Protein AF-A0A3D2CJY1-F1 (afdb_monomer_lite)

Foldseek 3Di:
DVDAAKKFWPVAFQWIWHQHPVRWIFIDGVVVLGWRFTWDWDDDPQWTWTDGPQKIKTWHWDADPNAIWIWIWTDHDPDIDIIIIHGLVGGGDSHTVAAQNPVHRFEALVLAPDDQPAAWKWKPDPPNKIKIWGWDDDPRTTFIWMDIPPPQAAIDGFSHWYRDPNWTKGWHDGPNFIKIDTWHQDPQKTWDKIAGRNVGDIDTIIIHGPTNHDDVSVVVCVVPPPDALLRQLLVLVAFDDDDAAAAFAAQAQPDDDPLCVVQPLCVQQPPDDFQSNLLSLLVSLLVQAFEDLDDDAQPPLQFRFLVRLSVVCVVPVHDHQLSSQLNSCQVCRSVVWHKWKKWQAFLGPSHSDTHIWMWTATRVGDIWTQGSQFSWIWAFPVRHTAGLVRLSVCLNVVGDIGIDPSGGGSHPVDGHDDDPVVVSSRNSRRNQKMKTASYRHGRHNNPQIEIEHGPPRDCPVPDDDPNYHYGSDPCSVPDD

Radius of gyration: 26.02 Å; chains: 1; bounding box: 60×60×69 Å

pLDDT: mean 86.33, std 11.31, range [47.19, 98.88]

Secondary structure (DSSP, 8-state):
-TT-EEEEESSSTTEEEEE-TTS-EEEEEGGGTEEEEEPEEEEETTEEEEEETTEEEEEEEEEETTEEEEEEEE-SSS---EEEEEE-SSPP--S------TT--SEEGGGSSSS---EEEEEEEETTEEEEEEEEEETTEEEEEEEETTT-S-EEPPSEEEEETTEEEEEES-TTT-EEEEEEEETTEEEEEEEETTTTEEEEEEEEEEESS--HHHHHHHHHHTS-HHHHHHHT------PPP-PPEE--SPPPPGGGGGGTTHHHHTT--HHHHHHHHHHHHHHH--B-TT----S-TT-B-HHHHHHHHHHHS-B-HHHHHHHHHHHHHHTT--EEEEEEE-S-SS-S--EEEEEEE-TTSSEEEEBTTTTB-EE-TTS-B--HHHHHHHHHHT---EE-TT-B--BTT--PBP-HHHHHHHHHHHTSEEEEESEE-TB-SSSSEEEE--TT---TT----TT-EEES-HHHHS--

Structure (mmCIF, N/CA/C/O backbone):
data_AF-A0A3D2CJY1-F1
#
_entry.id   AF-A0A3D2CJY1-F1
#
loop_
_atom_site.group_PDB
_atom_site.id
_atom_site.type_symbol
_atom_site.label_atom_id
_atom_site.label_alt_id
_atom_site.label_comp_id
_atom_site.label_asym_id
_atom_site.label_entity_id
_atom_site.label_seq_id
_atom_site.pdbx_PDB_ins_code
_atom_site.Cartn_x
_atom_site.Cartn_y
_atom_site.Cartn_z
_atom_site.occupancy
_atom_site.B_iso_or_equiv
_atom_site.auth_seq_id
_atom_site.auth_comp_id
_atom_site.auth_asym_id
_atom_site.auth_atom_id
_atom_site.pdbx_PDB_model_num
ATOM 1 N N . MET A 1 1 ? 36.167 23.767 -17.931 1.00 58.25 1 MET A N 1
ATOM 2 C CA . MET A 1 1 ? 35.217 24.162 -16.867 1.00 58.25 1 MET A CA 1
ATOM 3 C C . MET A 1 1 ? 35.539 23.345 -15.626 1.00 58.25 1 MET A C 1
ATOM 5 O O . MET A 1 1 ? 35.830 22.168 -15.783 1.00 58.25 1 MET A O 1
ATOM 9 N N . GLU A 1 2 ? 35.523 23.930 -14.426 1.00 66.06 2 GLU A N 1
ATOM 10 C CA . GLU A 1 2 ? 35.881 23.234 -13.167 1.00 66.06 2 GLU A CA 1
ATOM 11 C C . GLU A 1 2 ? 34.857 22.175 -12.713 1.00 66.06 2 GLU A C 1
ATOM 13 O O . GLU A 1 2 ? 35.130 21.410 -11.795 1.00 66.06 2 GLU A O 1
ATOM 18 N N . HIS A 1 3 ? 33.704 22.076 -13.379 1.00 81.50 3 HIS A N 1
ATOM 19 C CA . HIS A 1 3 ? 32.584 21.218 -12.969 1.00 81.50 3 HIS A CA 1
ATOM 20 C C . HIS A 1 3 ? 32.243 20.138 -14.001 1.00 81.50 3 HIS A C 1
ATOM 22 O O . HIS A 1 3 ? 31.085 19.753 -14.138 1.00 81.50 3 HIS A O 1
ATOM 28 N N . CYS A 1 4 ? 33.235 19.668 -14.763 1.00 88.50 4 CYS A N 1
ATOM 29 C CA . CYS A 1 4 ? 33.010 18.586 -15.721 1.00 88.50 4 CYS A CA 1
ATOM 30 C C . CYS A 1 4 ? 32.570 17.307 -14.996 1.00 88.50 4 CYS A C 1
ATOM 32 O O . CYS A 1 4 ? 33.082 16.991 -13.922 1.00 88.50 4 CYS A O 1
ATOM 34 N N . GLY A 1 5 ? 31.651 16.571 -15.609 1.00 85.88 5 GLY A N 1
ATOM 35 C CA . GLY A 1 5 ? 31.089 15.344 -15.061 1.00 85.88 5 GLY A CA 1
ATOM 36 C C . GLY A 1 5 ? 29.569 15.331 -15.112 1.00 85.88 5 GLY A C 1
ATOM 37 O O . GLY A 1 5 ? 28.936 16.244 -15.649 1.00 85.88 5 GLY A O 1
ATOM 38 N N . LYS A 1 6 ? 29.010 14.266 -14.545 1.00 85.19 6 LYS A N 1
ATOM 39 C CA . LYS A 1 6 ? 27.575 14.008 -14.499 1.00 85.19 6 LYS A CA 1
ATOM 40 C C . LYS A 1 6 ? 26.986 14.406 -13.151 1.00 85.19 6 LYS A C 1
ATOM 42 O O . LYS A 1 6 ? 27.444 13.934 -12.103 1.00 85.19 6 LYS A O 1
ATOM 47 N N . TRP A 1 7 ? 25.959 15.245 -13.180 1.00 87.56 7 TRP A N 1
ATOM 48 C CA . TRP A 1 7 ? 25.316 15.810 -11.996 1.00 87.56 7 TRP A CA 1
ATOM 49 C C . TRP A 1 7 ? 23.837 15.421 -11.948 1.00 87.56 7 TRP A C 1
ATOM 51 O O . TRP A 1 7 ? 23.118 15.608 -12.925 1.00 87.56 7 TRP A O 1
ATOM 61 N N . ALA A 1 8 ? 23.374 14.888 -10.819 1.00 83.56 8 ALA A N 1
ATOM 62 C CA . ALA A 1 8 ? 22.015 14.374 -10.642 1.00 83.56 8 ALA A CA 1
ATOM 63 C C . ALA A 1 8 ? 21.196 15.284 -9.732 1.00 83.56 8 ALA A C 1
ATOM 65 O O . ALA A 1 8 ? 21.669 15.643 -8.656 1.00 83.56 8 ALA A O 1
ATOM 66 N N . CYS A 1 9 ? 19.973 15.638 -10.136 1.00 82.06 9 CYS A N 1
ATOM 67 C CA . CYS A 1 9 ? 19.089 16.421 -9.283 1.00 82.06 9 CYS A CA 1
ATOM 68 C C . CYS A 1 9 ? 18.407 15.540 -8.233 1.00 82.06 9 CYS A C 1
ATOM 70 O O . CYS A 1 9 ? 17.761 14.556 -8.579 1.00 82.06 9 CYS A O 1
ATOM 72 N N . CYS A 1 10 ? 18.489 15.919 -6.959 1.00 67.31 10 CYS A N 1
ATOM 73 C CA . CYS A 1 10 ? 17.838 15.187 -5.866 1.00 67.31 10 CYS A CA 1
ATOM 74 C C . CYS A 1 10 ? 16.365 15.586 -5.669 1.00 67.31 10 CYS A C 1
ATOM 76 O O . CYS A 1 10 ? 15.609 14.870 -5.021 1.00 67.31 10 CYS A O 1
ATOM 78 N N . ALA A 1 11 ? 15.962 16.744 -6.201 1.00 66.50 11 ALA A N 1
ATOM 79 C CA . ALA A 1 11 ? 14.627 17.321 -6.021 1.00 66.50 11 ALA A CA 1
ATOM 80 C C . ALA A 1 11 ? 13.661 17.019 -7.185 1.00 66.50 11 ALA A C 1
ATOM 82 O O . ALA A 1 11 ? 12.481 17.370 -7.119 1.00 66.50 11 ALA A O 1
ATOM 83 N N . GLU A 1 12 ? 14.166 16.412 -8.260 1.00 69.12 12 GLU A N 1
ATOM 84 C CA . GLU A 1 12 ? 13.430 16.101 -9.484 1.00 69.12 12 GLU A CA 1
ATOM 85 C C . GLU A 1 12 ? 13.763 14.690 -9.953 1.00 69.12 12 GLU A C 1
ATOM 87 O O . GLU A 1 12 ? 14.929 14.297 -10.013 1.00 69.12 12 GLU A O 1
ATOM 92 N N . VAL A 1 13 ? 12.729 13.932 -10.311 1.00 64.81 13 VAL A N 1
ATOM 93 C CA . VAL A 1 13 ? 12.887 12.553 -10.774 1.00 64.81 13 VAL A CA 1
ATOM 94 C C . VAL A 1 13 ? 13.598 12.543 -12.127 1.00 64.81 13 VAL A C 1
ATOM 96 O O . VAL A 1 13 ? 13.171 13.192 -13.081 1.00 64.81 13 VAL A O 1
ATOM 99 N N . ASP A 1 14 ? 14.687 11.778 -12.206 1.00 70.31 14 ASP A N 1
ATOM 100 C CA . ASP A 1 14 ? 15.491 11.570 -13.419 1.00 70.31 14 ASP A CA 1
ATOM 101 C C . ASP A 1 14 ? 15.870 12.875 -14.147 1.00 70.31 14 ASP A C 1
ATOM 103 O O . ASP A 1 14 ? 15.699 13.021 -15.361 1.00 70.31 14 ASP A O 1
ATOM 107 N N . MET A 1 15 ? 16.349 13.856 -13.374 1.00 81.50 15 MET A N 1
ATOM 108 C CA . MET A 1 15 ? 16.954 15.069 -13.912 1.00 81.50 15 MET A CA 1
ATOM 109 C C . MET A 1 15 ? 18.483 15.005 -13.799 1.00 81.50 15 MET A C 1
ATOM 111 O O . MET A 1 15 ? 19.038 14.784 -12.719 1.00 81.50 15 MET A O 1
ATOM 115 N N . LEU A 1 16 ? 19.160 15.210 -14.929 1.00 84.00 16 LEU A N 1
ATOM 116 C CA . LEU A 1 16 ? 20.603 15.074 -15.106 1.00 84.00 16 LEU A CA 1
ATOM 117 C C . LEU A 1 16 ? 21.184 16.256 -15.867 1.00 84.00 16 LEU A C 1
ATOM 119 O O . LEU A 1 16 ? 20.609 16.719 -16.853 1.00 84.00 16 LEU A O 1
ATOM 123 N N . LEU A 1 17 ? 22.362 16.683 -15.429 1.00 88.88 17 LEU A N 1
ATOM 124 C CA . LEU A 1 17 ? 23.182 17.678 -16.090 1.00 88.88 17 LEU A CA 1
ATOM 125 C C . LEU A 1 17 ? 24.559 17.082 -16.398 1.00 88.88 17 LEU A C 1
ATOM 127 O O . LEU A 1 17 ? 25.353 16.826 -15.492 1.00 88.88 17 LEU A O 1
ATOM 131 N N . ASP A 1 18 ? 24.847 16.898 -17.682 1.00 87.44 18 ASP A N 1
ATOM 132 C CA . ASP A 1 18 ? 26.108 16.350 -18.177 1.00 87.44 18 ASP A CA 1
ATOM 133 C C . ASP A 1 18 ? 26.973 17.481 -18.729 1.00 87.44 18 ASP A C 1
ATOM 135 O O . ASP A 1 18 ? 26.630 18.106 -19.734 1.00 87.44 18 ASP A O 1
ATOM 139 N N . ILE A 1 19 ? 28.088 17.771 -18.051 1.00 90.31 19 ILE A N 1
ATOM 140 C CA . ILE A 1 19 ? 29.010 18.856 -18.407 1.00 90.31 19 ILE A CA 1
ATOM 141 C C . ILE A 1 19 ? 30.299 18.247 -18.952 1.00 90.31 19 ILE A C 1
ATOM 143 O O . ILE A 1 19 ? 31.104 17.676 -18.210 1.00 90.31 19 ILE A O 1
ATOM 147 N N . PHE A 1 20 ? 30.526 18.398 -20.252 1.00 88.31 20 PHE A N 1
ATOM 148 C CA . PHE A 1 20 ? 31.693 17.836 -20.920 1.00 88.31 20 PHE A CA 1
ATOM 149 C C . PHE A 1 20 ? 32.929 18.733 -20.784 1.00 88.31 20 PHE A C 1
ATOM 151 O O . PHE A 1 20 ? 32.811 19.962 -20.744 1.00 88.31 20 PHE A O 1
ATOM 158 N N . PRO A 1 21 ? 34.148 18.156 -20.842 1.00 86.19 21 PRO A N 1
ATOM 159 C CA . PRO A 1 21 ? 35.385 18.932 -20.945 1.00 86.19 21 PRO A CA 1
ATOM 160 C C . PRO A 1 21 ? 35.414 19.908 -22.132 1.00 86.19 21 PRO A C 1
ATOM 162 O O . PRO A 1 21 ? 36.062 20.951 -22.047 1.00 86.19 21 PRO A O 1
ATOM 165 N N . SER A 1 22 ? 34.683 19.597 -23.211 1.00 86.31 22 SER A N 1
ATOM 166 C CA . SER A 1 22 ? 34.495 20.457 -24.388 1.00 86.31 22 SER A CA 1
ATOM 167 C C . SER A 1 22 ? 33.692 21.735 -24.100 1.00 86.31 22 SER A C 1
ATOM 169 O O . SER A 1 22 ? 33.706 22.656 -24.914 1.00 86.31 22 SER A O 1
ATOM 171 N N . GLY A 1 23 ? 33.001 21.810 -22.957 1.00 83.56 23 GLY A N 1
ATOM 172 C CA . GLY A 1 23 ? 32.062 22.880 -22.615 1.00 83.56 23 GLY A CA 1
ATOM 173 C C . GLY A 1 23 ? 30.644 22.649 -23.139 1.00 83.56 23 GLY A C 1
ATOM 174 O O . GLY A 1 23 ? 29.772 23.486 -22.914 1.00 83.56 23 GLY A O 1
ATOM 175 N N . GLU A 1 24 ? 30.400 21.530 -23.824 1.00 89.81 24 GLU A N 1
ATOM 176 C CA . GLU A 1 24 ? 29.045 21.099 -24.150 1.00 89.81 24 GLU A CA 1
ATOM 177 C C . GLU A 1 24 ? 28.311 20.665 -22.886 1.00 89.81 24 GLU A C 1
ATOM 179 O O . GLU A 1 24 ? 28.890 20.038 -21.996 1.00 89.81 24 GLU A O 1
ATOM 184 N N . VAL A 1 25 ? 27.028 21.010 -22.823 1.00 90.62 25 VAL A N 1
ATOM 185 C CA . VAL A 1 25 ? 26.164 20.671 -21.700 1.00 90.62 25 VAL A CA 1
ATOM 186 C C . VAL A 1 25 ? 24.896 20.029 -22.234 1.00 90.62 25 VAL A C 1
ATOM 188 O O . VAL A 1 25 ? 24.262 20.574 -23.141 1.00 90.62 25 VAL A O 1
ATOM 191 N N . TYR A 1 26 ? 24.531 18.887 -21.667 1.00 88.19 26 TYR A N 1
ATOM 192 C CA . TYR A 1 26 ? 23.287 18.190 -21.967 1.00 88.19 26 TYR A CA 1
ATOM 193 C C . TYR A 1 26 ? 22.411 18.158 -20.720 1.00 88.19 26 TYR A C 1
ATOM 195 O O . TYR A 1 26 ? 22.903 17.978 -19.607 1.00 88.19 26 TYR A O 1
ATOM 203 N N . LEU A 1 27 ? 21.113 18.377 -20.919 1.00 86.19 27 LEU A N 1
ATOM 204 C CA . LEU A 1 27 ? 20.102 18.316 -19.872 1.00 86.19 27 LEU A CA 1
ATOM 205 C C . LEU A 1 27 ? 19.108 17.207 -20.208 1.00 86.19 27 LEU A C 1
ATOM 207 O O . LEU A 1 27 ? 18.510 17.199 -21.289 1.00 86.19 27 LEU A O 1
ATOM 211 N N . THR A 1 28 ? 18.897 16.323 -19.243 1.00 80.69 28 THR A N 1
ATOM 212 C CA . THR A 1 28 ? 17.748 15.419 -19.220 1.00 80.69 28 THR A CA 1
ATOM 213 C C . THR A 1 28 ? 16.873 15.793 -18.033 1.00 80.69 28 THR A C 1
ATOM 215 O O . THR A 1 28 ? 17.387 16.055 -16.950 1.00 80.69 28 THR A O 1
ATOM 218 N N . ALA A 1 29 ? 15.565 15.884 -18.240 1.00 77.81 29 ALA A N 1
ATOM 219 C CA . ALA A 1 29 ? 14.582 16.165 -17.204 1.00 77.81 29 ALA A CA 1
ATOM 220 C C . ALA A 1 29 ? 13.268 15.483 -17.589 1.00 77.81 29 ALA A C 1
ATOM 222 O O . ALA A 1 29 ? 12.487 16.019 -18.383 1.00 77.81 29 ALA A O 1
ATOM 223 N N . SER A 1 30 ? 13.042 14.288 -17.035 1.00 68.81 30 SER A N 1
ATOM 224 C CA . SER A 1 30 ? 11.872 13.460 -17.355 1.00 68.81 30 SER A CA 1
ATOM 225 C C . SER A 1 30 ? 10.547 14.195 -17.137 1.00 68.81 30 SER A C 1
ATOM 227 O O . SER A 1 30 ? 9.697 14.223 -18.027 1.00 68.81 30 SER A O 1
ATOM 229 N N . SER A 1 31 ? 10.421 14.895 -16.007 1.00 66.94 31 SER A N 1
ATOM 230 C CA . SER A 1 31 ? 9.245 15.686 -15.631 1.00 66.94 31 SER A CA 1
ATOM 231 C C . SER A 1 31 ? 8.964 16.853 -16.583 1.00 66.94 31 SER A C 1
ATOM 233 O O . SER A 1 31 ? 7.871 17.420 -16.564 1.00 66.94 31 SER A O 1
ATOM 235 N N . TRP A 1 32 ? 9.923 17.219 -17.437 1.00 73.38 32 TRP A N 1
ATOM 236 C CA . TRP A 1 32 ? 9.787 18.283 -18.433 1.00 73.38 32 TRP A CA 1
ATOM 237 C C . TRP A 1 32 ? 9.655 17.756 -19.866 1.00 73.38 32 TRP A C 1
ATOM 239 O O . TRP A 1 32 ? 9.529 18.567 -20.783 1.00 73.38 32 TRP A O 1
ATOM 249 N N . GLY A 1 33 ? 9.706 16.435 -20.074 1.00 66.31 33 GLY A N 1
ATOM 250 C CA . GLY A 1 33 ? 9.736 15.830 -21.408 1.00 66.31 33 GLY A CA 1
ATOM 251 C C . GLY A 1 33 ? 11.015 16.148 -22.193 1.00 66.31 33 GLY A C 1
ATOM 252 O O . GLY A 1 33 ? 10.989 16.188 -23.420 1.00 66.31 33 GLY A O 1
ATOM 253 N N . LEU A 1 34 ? 12.127 16.442 -21.505 1.00 70.19 34 LEU A N 1
ATOM 254 C CA . LEU A 1 34 ? 13.415 16.746 -22.134 1.00 70.19 34 LEU A CA 1
ATOM 255 C C . LEU A 1 34 ? 14.356 15.556 -21.988 1.00 70.19 34 LEU A C 1
ATOM 257 O O . LEU A 1 34 ? 14.709 15.192 -20.869 1.00 70.19 34 LEU A O 1
ATOM 261 N N . PHE A 1 35 ? 14.819 15.004 -23.108 1.00 68.75 35 PHE A N 1
ATOM 262 C CA . PHE A 1 35 ? 15.670 13.810 -23.124 1.00 68.75 35 PHE A CA 1
ATOM 263 C C . PHE A 1 35 ? 16.993 14.093 -23.833 1.00 68.75 35 PHE A C 1
ATOM 265 O O . PHE A 1 35 ? 16.990 14.345 -25.040 1.00 68.75 35 PHE A O 1
ATOM 272 N N . CYS A 1 36 ? 18.100 14.096 -23.074 1.00 72.75 36 CYS A N 1
ATOM 273 C CA . CYS A 1 36 ? 19.467 14.376 -23.537 1.00 72.75 36 CYS A CA 1
ATOM 274 C C . CYS A 1 36 ? 19.525 15.525 -24.551 1.00 72.75 36 CYS A C 1
ATOM 276 O O . CYS A 1 36 ? 20.066 15.420 -25.654 1.00 72.75 36 CYS A O 1
ATOM 278 N N . GLN A 1 37 ? 18.913 16.646 -24.182 1.00 80.75 37 GLN A N 1
ATOM 279 C CA . GLN A 1 37 ? 18.865 17.809 -25.045 1.00 80.75 37 GLN A CA 1
ATOM 280 C C . GLN A 1 37 ? 20.110 18.650 -24.820 1.00 80.75 37 GLN A C 1
ATOM 282 O O . GLN A 1 37 ? 20.433 19.030 -23.691 1.00 80.75 37 GLN A O 1
ATOM 287 N N . LYS A 1 38 ? 20.802 18.971 -25.912 1.00 88.81 38 LYS A N 1
ATOM 288 C CA . LYS A 1 38 ? 21.935 19.888 -25.864 1.00 88.81 38 LYS A CA 1
ATOM 289 C C . LYS A 1 38 ? 21.441 21.269 -25.437 1.00 88.81 38 LYS A C 1
ATOM 291 O O . LYS A 1 38 ? 20.596 21.864 -26.106 1.00 88.81 38 LYS A O 1
ATOM 296 N N . ALA A 1 39 ? 21.979 21.779 -24.337 1.00 91.31 39 ALA A N 1
ATOM 297 C CA . ALA A 1 39 ? 21.664 23.108 -23.848 1.00 91.31 39 ALA A CA 1
ATOM 298 C C . ALA A 1 39 ? 22.467 24.171 -24.604 1.00 91.31 39 ALA A C 1
ATOM 300 O O . ALA A 1 39 ? 23.673 24.034 -24.824 1.00 91.31 39 ALA A O 1
ATOM 301 N N . GLU A 1 40 ? 21.815 25.280 -24.950 1.00 93.00 40 GLU A N 1
ATOM 302 C CA . GLU A 1 40 ? 22.537 26.516 -25.230 1.00 93.00 40 GLU A CA 1
ATOM 303 C C . GLU A 1 40 ? 23.046 27.071 -23.895 1.00 93.00 40 GLU A C 1
ATOM 305 O O . GLU A 1 40 ? 22.255 27.375 -22.997 1.00 93.00 40 GLU A O 1
ATOM 310 N N . VAL A 1 41 ? 24.366 27.196 -23.763 1.00 91.31 41 VAL A N 1
ATOM 311 C CA . VAL A 1 41 ? 25.019 27.642 -22.528 1.00 91.31 41 VAL A CA 1
ATOM 312 C C . VAL A 1 41 ? 25.451 29.095 -22.670 1.00 91.31 41 VAL A C 1
ATOM 314 O O . VAL A 1 41 ? 26.224 29.444 -23.562 1.00 91.31 41 VAL A O 1
ATOM 317 N N . LYS A 1 42 ? 24.983 29.950 -21.759 1.00 90.31 42 LYS A N 1
ATOM 318 C CA . LYS A 1 42 ? 25.454 31.332 -21.597 1.00 90.31 42 LYS A CA 1
ATOM 319 C C . LYS A 1 42 ? 25.986 31.530 -20.189 1.00 90.31 42 LYS A C 1
ATOM 321 O O . LYS A 1 42 ? 25.401 31.035 -19.237 1.00 90.31 42 LYS A O 1
ATOM 326 N N . THR A 1 43 ? 27.061 32.286 -20.034 1.00 85.75 43 THR A N 1
ATOM 327 C CA . THR A 1 43 ? 27.576 32.661 -18.714 1.00 85.75 43 THR A CA 1
ATOM 328 C C . THR A 1 43 ? 26.992 34.005 -18.284 1.00 85.75 43 THR A C 1
ATOM 330 O O . THR A 1 43 ? 26.911 34.945 -19.077 1.00 85.75 43 THR A O 1
ATOM 333 N N . ALA A 1 44 ? 26.566 34.105 -17.027 1.00 81.88 44 ALA A N 1
ATOM 334 C CA . ALA A 1 44 ? 26.094 35.344 -16.414 1.00 81.88 44 ALA A CA 1
ATOM 335 C C . ALA A 1 44 ? 26.648 35.444 -14.986 1.00 81.88 44 ALA A C 1
ATOM 337 O O . ALA A 1 44 ? 26.057 34.926 -14.041 1.00 81.88 44 ALA A O 1
ATOM 338 N N . GLY A 1 45 ? 27.808 36.090 -14.837 1.00 84.12 45 GLY A N 1
ATOM 339 C CA . GLY A 1 45 ? 28.563 36.051 -13.582 1.00 84.12 45 GLY A CA 1
ATOM 340 C C . GLY A 1 45 ? 29.037 34.627 -13.281 1.00 84.12 45 GLY A C 1
ATOM 341 O O . GLY A 1 45 ? 29.653 33.999 -14.138 1.00 84.12 45 GLY A O 1
ATOM 342 N N . GLU A 1 46 ? 28.712 34.125 -12.089 1.00 80.44 46 GLU A N 1
ATOM 343 C CA . GLU A 1 46 ? 29.019 32.756 -11.636 1.00 80.44 46 GLU A CA 1
ATOM 344 C C . GLU A 1 46 ? 27.996 31.710 -12.120 1.00 80.44 46 GLU A C 1
ATOM 346 O O . GLU A 1 46 ? 28.196 30.511 -11.933 1.00 80.44 46 GLU A O 1
ATOM 351 N N . ASN A 1 47 ? 26.911 32.143 -12.774 1.00 84.12 47 ASN A N 1
ATOM 352 C CA . ASN A 1 47 ? 25.854 31.253 -13.244 1.00 84.12 47 ASN A CA 1
ATOM 353 C C . ASN A 1 47 ? 26.105 30.772 -14.684 1.00 84.12 47 ASN A C 1
ATOM 355 O O . ASN A 1 47 ? 26.379 31.566 -15.592 1.00 84.12 47 ASN A O 1
ATOM 359 N N . LEU A 1 48 ? 25.886 29.478 -14.911 1.00 88.19 48 LEU A N 1
ATOM 360 C CA . LEU A 1 48 ? 25.620 28.869 -16.208 1.00 88.19 48 LEU A CA 1
ATOM 361 C C . LEU A 1 48 ? 24.120 28.949 -16.489 1.00 88.19 48 LEU A C 1
ATOM 363 O O . LEU A 1 48 ? 23.301 28.327 -15.820 1.00 88.19 48 LEU A O 1
ATOM 367 N N . ILE A 1 49 ? 23.751 29.730 -17.492 1.00 90.56 49 ILE A N 1
ATOM 368 C CA . ILE A 1 49 ? 22.385 29.844 -17.978 1.00 90.56 49 ILE A CA 1
ATOM 369 C C . ILE A 1 49 ? 22.198 28.844 -19.113 1.00 90.56 49 ILE A C 1
ATOM 371 O O . ILE A 1 49 ? 22.690 29.048 -20.223 1.00 90.56 49 ILE A O 1
ATOM 375 N N . LEU A 1 50 ? 21.473 27.775 -18.817 1.00 92.00 50 LEU A N 1
ATOM 376 C CA . LEU A 1 50 ? 21.163 26.682 -19.723 1.00 92.00 50 LEU A CA 1
ATOM 377 C C . LEU A 1 50 ? 19.802 26.941 -20.362 1.00 92.00 50 LEU A C 1
ATOM 379 O O . LEU A 1 50 ? 18.821 27.168 -19.655 1.00 92.00 50 LEU A O 1
ATOM 383 N N . THR A 1 51 ? 19.733 26.925 -21.689 1.00 90.69 51 THR A N 1
ATOM 384 C CA . THR A 1 51 ? 18.468 27.061 -22.424 1.00 90.69 51 THR A CA 1
ATOM 385 C C . THR A 1 51 ? 18.224 25.811 -23.256 1.00 90.69 51 THR A C 1
ATOM 387 O O . THR A 1 51 ? 19.071 25.434 -24.064 1.00 90.69 51 THR A O 1
ATOM 390 N N . VAL A 1 52 ? 17.066 25.182 -23.060 1.00 86.31 52 VAL A N 1
ATOM 391 C CA . VAL A 1 52 ? 16.628 23.987 -23.790 1.00 86.31 52 VAL A CA 1
ATOM 392 C C . VAL A 1 52 ? 15.176 24.186 -24.208 1.00 86.31 52 VAL A C 1
ATOM 394 O O . VAL A 1 52 ? 14.280 24.223 -23.367 1.00 86.31 52 VAL A O 1
ATOM 397 N N . GLY A 1 53 ? 14.925 24.347 -25.507 1.00 83.56 53 GLY A N 1
ATOM 398 C CA . GLY A 1 53 ? 13.587 24.684 -26.003 1.00 83.56 53 GLY A CA 1
ATOM 399 C C . GLY A 1 53 ? 13.059 25.981 -25.373 1.00 83.56 53 GLY A C 1
ATOM 400 O O . GLY A 1 53 ? 13.681 27.035 -25.495 1.00 83.56 53 GLY A O 1
ATOM 401 N N . ASN A 1 54 ? 11.915 25.908 -24.686 1.00 83.81 54 ASN A N 1
ATOM 402 C CA . ASN A 1 54 ? 11.323 27.015 -23.918 1.00 83.81 54 ASN A CA 1
ATOM 403 C C . ASN A 1 54 ? 11.720 27.017 -22.425 1.00 83.81 54 ASN A C 1
ATOM 405 O O . ASN A 1 54 ? 11.276 27.889 -21.667 1.00 83.81 54 ASN A O 1
ATOM 409 N N . ARG A 1 55 ? 12.527 26.045 -21.986 1.00 86.31 55 ARG A N 1
ATOM 410 C CA . ARG A 1 55 ? 13.000 25.916 -20.607 1.00 86.31 55 ARG A CA 1
ATOM 411 C C . ARG A 1 55 ? 14.326 26.637 -20.429 1.00 86.31 55 ARG A C 1
ATOM 413 O O . ARG A 1 55 ? 15.194 26.612 -21.306 1.00 86.31 55 ARG A O 1
ATOM 420 N N . LYS A 1 56 ? 14.484 27.288 -19.280 1.00 90.31 56 LYS A N 1
ATOM 421 C CA . LYS A 1 56 ? 15.707 28.006 -18.934 1.00 90.31 56 LYS A CA 1
ATOM 422 C C . LYS A 1 56 ? 16.075 27.735 -17.486 1.00 90.31 56 LYS A C 1
ATOM 424 O O . LYS A 1 56 ? 15.252 27.961 -16.608 1.00 90.31 56 LYS A O 1
ATOM 429 N N . VAL A 1 57 ? 17.301 27.291 -17.241 1.00 90.19 57 VAL A N 1
ATOM 430 C CA . VAL A 1 57 ? 17.799 26.960 -15.901 1.00 90.19 57 VAL A CA 1
ATOM 431 C C . VAL A 1 57 ? 19.064 27.761 -15.642 1.00 90.19 57 VAL A C 1
ATOM 433 O O . VAL A 1 57 ? 19.986 27.738 -16.453 1.00 90.19 57 VAL A O 1
ATOM 436 N N . ALA A 1 58 ? 19.106 28.503 -14.541 1.00 90.81 58 ALA A N 1
ATOM 437 C CA . ALA A 1 58 ? 20.338 29.113 -14.055 1.00 90.81 58 ALA A CA 1
ATOM 438 C C . ALA A 1 58 ? 20.994 28.150 -13.074 1.00 90.81 58 ALA A C 1
ATOM 440 O O . ALA A 1 58 ? 20.325 27.732 -12.142 1.00 90.81 58 ALA A O 1
ATOM 441 N N . VAL A 1 59 ? 22.262 27.800 -13.271 1.00 91.81 59 VAL A N 1
ATOM 442 C CA . VAL A 1 59 ? 22.993 26.855 -12.420 1.00 91.81 59 VAL A CA 1
ATOM 443 C C . VAL A 1 59 ? 24.291 27.489 -11.939 1.00 91.81 59 VAL A C 1
ATOM 445 O O . VAL A 1 59 ? 25.044 28.014 -12.754 1.00 91.81 59 VAL A O 1
ATOM 448 N N . SER A 1 60 ? 24.591 27.413 -10.648 1.00 90.56 60 SER A N 1
ATOM 449 C CA . SER A 1 60 ? 25.876 27.836 -10.078 1.00 90.56 60 SER A CA 1
ATOM 450 C C . SER A 1 60 ? 26.439 26.801 -9.124 1.00 90.56 60 SER A C 1
ATOM 452 O O . SER A 1 60 ? 25.707 26.007 -8.539 1.00 90.56 60 SER A O 1
ATOM 454 N N . ALA A 1 61 ? 27.760 26.794 -8.975 1.00 88.81 61 ALA A N 1
ATOM 455 C CA . ALA A 1 61 ? 28.408 25.957 -7.982 1.00 88.81 61 ALA A CA 1
ATOM 456 C C . ALA A 1 61 ? 28.238 26.548 -6.578 1.00 88.81 61 ALA A C 1
ATOM 458 O O . ALA A 1 61 ? 28.376 27.752 -6.373 1.00 88.81 61 ALA A O 1
ATOM 459 N N . SER A 1 62 ? 27.974 25.678 -5.611 1.00 87.31 62 SER A N 1
ATOM 460 C CA . SER A 1 62 ? 27.933 25.983 -4.183 1.00 87.31 62 SER A CA 1
ATOM 461 C C . SER A 1 62 ? 28.696 24.904 -3.409 1.00 87.31 62 SER A C 1
ATOM 463 O O . SER A 1 62 ? 29.040 23.849 -3.951 1.00 87.31 62 SER A O 1
ATOM 465 N N . VAL A 1 63 ? 28.980 25.169 -2.135 1.00 84.06 63 VAL A N 1
ATOM 466 C CA . VAL A 1 63 ? 29.567 24.191 -1.214 1.00 84.06 63 VAL A CA 1
ATOM 467 C C . VAL A 1 63 ? 28.579 23.941 -0.085 1.00 84.06 63 VAL A C 1
ATOM 469 O O . VAL A 1 63 ? 28.306 24.839 0.708 1.00 84.06 63 VAL A O 1
ATOM 472 N N . GLU A 1 64 ? 28.079 22.712 0.001 1.00 77.25 64 GLU A N 1
ATOM 473 C CA . GLU A 1 64 ? 27.177 22.251 1.059 1.00 77.25 64 GLU A CA 1
ATOM 474 C C . GLU A 1 64 ? 27.796 21.016 1.724 1.00 77.25 64 GLU A C 1
ATOM 476 O O . GLU A 1 64 ? 28.300 20.120 1.046 1.00 77.25 64 GLU A O 1
ATOM 481 N N . ASP A 1 65 ? 27.867 21.012 3.058 1.00 78.19 65 ASP A N 1
ATOM 482 C CA . ASP A 1 65 ? 28.481 19.941 3.863 1.00 78.19 65 ASP A CA 1
ATOM 483 C C . ASP A 1 65 ? 29.883 19.499 3.393 1.00 78.19 65 ASP A C 1
ATOM 485 O O . ASP A 1 65 ? 30.260 18.326 3.438 1.00 78.19 65 ASP A O 1
ATOM 489 N N . GLY A 1 66 ? 30.686 20.463 2.928 1.00 77.56 66 GLY A N 1
ATOM 490 C CA . GLY A 1 66 ? 32.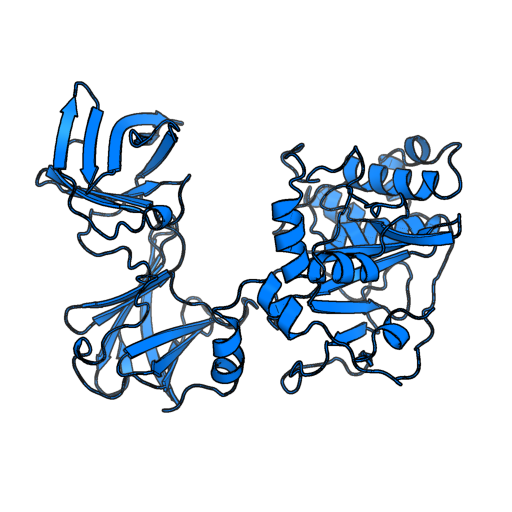051 20.226 2.447 1.00 77.56 66 GLY A CA 1
ATOM 491 C C . GLY A 1 66 ? 32.139 19.551 1.074 1.00 77.56 66 GLY A C 1
ATOM 492 O O . GLY A 1 66 ? 33.237 19.178 0.659 1.00 77.56 66 GLY A O 1
ATOM 493 N N . LYS A 1 67 ? 31.019 19.408 0.356 1.00 77.50 67 LYS A N 1
ATOM 494 C CA . LYS A 1 67 ? 30.952 18.889 -1.015 1.00 77.50 67 LYS A CA 1
ATOM 495 C C . LYS A 1 67 ? 30.531 19.990 -1.983 1.00 77.50 67 LYS A C 1
ATOM 497 O O . LYS A 1 67 ? 29.708 20.841 -1.659 1.00 77.50 67 LYS A O 1
ATOM 502 N N . THR A 1 68 ? 31.085 19.961 -3.192 1.00 84.81 68 THR A N 1
ATOM 503 C CA . THR A 1 68 ? 30.612 20.820 -4.281 1.00 84.81 68 THR A CA 1
ATOM 504 C C . THR A 1 68 ? 29.284 20.287 -4.804 1.00 84.81 68 THR A C 1
ATOM 506 O O . THR A 1 68 ? 29.206 19.136 -5.234 1.00 84.81 68 THR A O 1
ATOM 509 N N . VAL A 1 69 ? 28.269 21.143 -4.805 1.00 85.81 69 VAL A N 1
ATOM 510 C CA . VAL A 1 69 ? 26.960 20.907 -5.425 1.00 85.81 69 VAL A CA 1
ATOM 511 C C . VAL A 1 69 ? 26.730 21.959 -6.502 1.00 85.81 69 VAL A C 1
ATOM 513 O O . VAL A 1 69 ? 27.326 23.037 -6.453 1.00 85.81 69 VAL A O 1
ATOM 516 N N . LEU A 1 70 ? 25.869 21.672 -7.474 1.00 90.25 70 LEU A N 1
ATOM 517 C CA . LEU A 1 70 ? 25.345 22.715 -8.350 1.00 90.25 70 LEU A CA 1
ATOM 518 C C . LEU A 1 70 ? 23.922 23.057 -7.912 1.00 90.25 70 LEU A C 1
ATOM 520 O O . LEU A 1 70 ? 23.069 22.182 -7.805 1.00 90.25 70 LEU A O 1
ATOM 524 N N . VAL A 1 71 ? 23.657 24.332 -7.661 1.00 88.81 71 VAL A N 1
ATOM 525 C CA . VAL A 1 71 ? 22.327 24.832 -7.318 1.00 88.81 71 VAL A CA 1
ATOM 526 C C . VAL A 1 71 ? 21.725 25.446 -8.569 1.00 88.81 71 VAL A C 1
ATOM 528 O O . VAL A 1 71 ? 22.321 26.320 -9.196 1.00 88.81 71 VAL A O 1
ATOM 531 N N . GLY A 1 72 ? 20.554 24.952 -8.948 1.00 85.38 72 GLY A N 1
ATOM 532 C CA . GLY A 1 72 ? 19.790 25.416 -10.090 1.00 85.38 72 GLY A CA 1
ATOM 533 C C . GLY A 1 72 ? 18.551 26.217 -9.688 1.00 85.38 72 GLY A C 1
ATOM 534 O O . GLY A 1 72 ? 17.951 25.984 -8.642 1.00 85.38 72 GLY A O 1
ATOM 535 N N . GLU A 1 73 ? 18.119 27.126 -10.551 1.00 88.69 73 GLU A N 1
ATOM 536 C CA . GLU A 1 73 ? 16.808 27.770 -10.488 1.00 88.69 73 GLU A CA 1
ATOM 537 C C . GLU A 1 73 ? 16.159 27.717 -11.873 1.00 88.69 73 GLU A C 1
ATOM 539 O O . GLU A 1 73 ? 16.725 28.193 -12.865 1.00 88.69 73 GLU A O 1
ATOM 544 N N . GLU A 1 74 ? 14.966 27.127 -11.951 1.00 87.75 74 GLU A N 1
ATOM 545 C CA . GLU A 1 74 ? 14.169 27.155 -13.173 1.00 87.75 74 GLU A CA 1
ATOM 546 C C . GLU A 1 74 ? 13.567 28.553 -13.380 1.00 87.75 74 GLU A C 1
ATOM 548 O O . GLU A 1 74 ? 12.889 29.107 -12.514 1.00 87.75 74 GLU A O 1
ATOM 553 N N . MET A 1 75 ? 13.800 29.130 -14.558 1.00 81.06 75 MET A N 1
ATOM 554 C CA . MET A 1 75 ? 13.405 30.494 -14.906 1.00 81.06 75 MET A CA 1
ATOM 555 C C . MET A 1 75 ? 12.196 30.577 -15.855 1.00 81.06 75 MET A C 1
ATOM 557 O O . MET A 1 75 ? 11.843 31.675 -16.301 1.00 81.06 75 MET A O 1
ATOM 561 N N . THR A 1 76 ? 11.548 29.459 -16.181 1.00 75.75 76 THR A N 1
ATOM 562 C CA . THR A 1 76 ? 10.383 29.432 -17.079 1.00 75.75 76 THR A CA 1
ATOM 563 C C . THR A 1 76 ? 9.082 29.588 -16.287 1.00 75.75 76 THR A C 1
ATOM 565 O O . THR A 1 76 ? 8.830 28.836 -15.360 1.00 75.75 76 THR A O 1
ATOM 568 N N . GLY A 1 77 ? 8.237 30.560 -16.656 1.00 66.38 77 GLY A N 1
ATOM 569 C CA . GLY A 1 77 ? 6.972 30.840 -15.953 1.00 66.38 77 GLY A CA 1
ATOM 570 C C . GLY A 1 77 ? 7.121 31.718 -14.698 1.00 66.38 77 GLY A C 1
ATOM 571 O O . GLY A 1 77 ? 8.163 32.348 -14.493 1.00 66.38 77 GLY A O 1
ATOM 572 N N . SER A 1 78 ? 6.044 31.816 -13.905 1.00 60.56 78 SER A N 1
ATOM 573 C CA . SER A 1 78 ? 5.979 32.594 -12.651 1.00 60.56 78 SER A CA 1
ATOM 574 C C . SER A 1 78 ? 6.473 31.828 -11.423 1.00 60.56 78 SER A C 1
ATOM 576 O O . SER A 1 78 ? 6.940 32.461 -10.478 1.00 60.56 78 SER A O 1
ATOM 578 N N . ASP A 1 79 ? 6.404 30.497 -11.447 1.00 58.31 79 ASP A N 1
ATOM 579 C CA . ASP A 1 79 ? 6.887 29.653 -10.357 1.00 58.31 79 ASP A CA 1
ATOM 580 C C . ASP A 1 79 ? 8.383 29.390 -10.527 1.00 58.31 79 ASP A C 1
ATOM 582 O O . ASP A 1 79 ? 8.849 28.934 -11.570 1.00 58.31 79 ASP A O 1
ATOM 586 N N . ARG A 1 80 ? 9.155 29.731 -9.495 1.00 74.19 80 ARG A N 1
ATOM 587 C CA . ARG A 1 80 ? 10.604 29.527 -9.443 1.00 74.19 80 ARG A CA 1
ATOM 588 C C . ARG A 1 80 ? 10.890 28.282 -8.618 1.00 74.19 80 ARG A C 1
ATOM 590 O O . ARG A 1 80 ? 10.793 28.322 -7.391 1.00 74.19 80 ARG A O 1
ATOM 597 N N . LYS A 1 81 ? 11.232 27.174 -9.277 1.00 80.88 81 LYS A N 1
ATOM 598 C CA . LYS A 1 81 ? 11.651 25.943 -8.595 1.00 80.88 81 LYS A CA 1
ATOM 599 C C . LYS A 1 81 ? 13.165 25.943 -8.397 1.00 80.88 81 LYS A C 1
ATOM 601 O O . LYS A 1 81 ? 13.920 26.144 -9.349 1.00 80.88 81 LYS A O 1
ATOM 606 N N . LYS A 1 82 ? 13.603 25.705 -7.158 1.00 86.38 82 LYS A N 1
ATOM 607 C CA . LYS A 1 82 ? 15.012 25.440 -6.848 1.00 86.38 82 LYS A CA 1
ATOM 608 C C . LYS A 1 82 ? 15.346 23.986 -7.153 1.00 86.38 82 LYS A C 1
ATOM 610 O O . LYS A 1 82 ? 14.585 23.086 -6.804 1.00 86.38 82 LYS A O 1
ATOM 615 N N . LEU A 1 83 ? 16.497 23.783 -7.771 1.00 87.19 83 LEU A N 1
ATOM 616 C CA . LEU A 1 83 ? 17.051 22.496 -8.150 1.00 87.19 83 LEU A CA 1
ATOM 617 C C . LEU A 1 83 ? 18.383 22.320 -7.427 1.00 87.19 83 LEU A C 1
ATOM 619 O O . LEU A 1 83 ? 19.143 23.272 -7.271 1.00 87.19 83 LEU A O 1
ATOM 623 N N . TYR A 1 84 ? 18.669 21.101 -6.998 1.00 85.75 84 TYR A N 1
ATOM 624 C CA . TYR A 1 84 ? 19.896 20.775 -6.278 1.00 85.75 84 TYR A CA 1
ATOM 625 C C . TYR A 1 84 ? 20.531 19.582 -6.954 1.00 85.75 84 TYR A C 1
ATOM 627 O O . TYR A 1 84 ? 19.901 18.528 -7.016 1.00 85.75 84 TYR A O 1
ATOM 635 N N . PHE A 1 85 ? 21.729 19.770 -7.497 1.00 86.94 85 PHE A N 1
ATOM 636 C CA . PHE A 1 85 ? 22.447 18.752 -8.237 1.00 86.94 85 PHE A CA 1
ATOM 637 C C . PHE A 1 85 ? 23.695 18.300 -7.488 1.00 86.94 85 PHE A C 1
ATOM 639 O O . PHE A 1 85 ? 24.587 19.095 -7.177 1.00 86.94 85 PHE A O 1
ATOM 646 N N . GLU A 1 86 ? 23.791 16.996 -7.280 1.00 84.31 86 GLU A N 1
ATOM 647 C CA . GLU A 1 86 ? 24.953 16.351 -6.689 1.00 84.31 86 GLU A CA 1
ATOM 648 C C . GLU A 1 86 ? 25.837 15.736 -7.773 1.00 84.31 86 GLU A C 1
ATOM 650 O O . GLU A 1 86 ? 25.353 15.171 -8.757 1.00 84.31 86 GLU A O 1
ATOM 655 N N . ASN A 1 87 ? 27.157 15.832 -7.599 1.00 81.88 87 ASN A N 1
ATOM 656 C CA . ASN A 1 87 ? 28.092 15.155 -8.487 1.00 81.88 87 ASN A CA 1
ATOM 657 C C . ASN A 1 87 ? 27.983 13.639 -8.277 1.00 81.88 87 ASN A C 1
ATOM 659 O O . ASN A 1 87 ? 28.186 13.142 -7.170 1.00 81.88 87 ASN A O 1
ATOM 663 N N . THR A 1 88 ? 27.712 12.897 -9.347 1.00 73.44 88 THR A N 1
ATOM 664 C CA . THR A 1 88 ? 27.553 11.433 -9.284 1.00 73.44 88 THR A CA 1
ATOM 665 C C . THR A 1 88 ? 28.886 10.680 -9.189 1.00 73.44 88 THR A C 1
ATOM 667 O O . THR A 1 88 ? 28.909 9.467 -8.989 1.00 73.44 88 THR A O 1
ATOM 670 N N . GLY A 1 89 ? 30.015 11.369 -9.373 1.00 71.75 89 GLY A N 1
ATOM 671 C CA . GLY A 1 89 ? 31.343 10.773 -9.505 1.00 71.75 89 GLY A CA 1
ATOM 672 C C . GLY A 1 89 ? 31.582 10.070 -10.845 1.00 71.75 89 GLY A C 1
ATOM 673 O O . GLY A 1 89 ? 32.602 9.396 -10.988 1.00 71.75 89 GLY A O 1
ATOM 674 N N . CYS A 1 90 ? 30.657 10.204 -11.801 1.00 67.62 90 CYS A N 1
ATOM 675 C CA . CYS A 1 90 ? 30.741 9.615 -13.135 1.00 67.62 90 CYS A CA 1
ATOM 676 C C . CYS A 1 90 ? 31.196 10.643 -14.183 1.00 67.62 90 CYS A C 1
ATOM 678 O O . CYS A 1 90 ? 30.955 11.848 -14.051 1.00 67.62 90 CYS A O 1
ATOM 680 N N . GLU A 1 91 ? 31.839 10.148 -15.245 1.00 73.69 91 GLU A N 1
ATOM 681 C CA . GLU A 1 91 ? 32.105 10.943 -16.446 1.00 73.69 91 GLU A CA 1
ATOM 682 C C . GLU A 1 91 ? 30.785 11.363 -17.107 1.00 73.69 91 GLU A C 1
ATOM 684 O O . GLU A 1 91 ? 29.786 10.647 -17.016 1.00 73.69 91 GLU A O 1
ATOM 689 N N . ALA A 1 92 ? 30.786 12.534 -17.749 1.00 72.00 92 ALA A N 1
ATOM 690 C CA . ALA A 1 92 ? 29.642 13.002 -18.525 1.00 72.00 92 ALA A CA 1
ATOM 691 C C . ALA A 1 92 ? 29.406 12.072 -19.723 1.00 72.00 92 ALA A C 1
ATOM 693 O O . ALA A 1 92 ? 30.361 11.688 -20.405 1.00 72.00 92 ALA A O 1
ATOM 694 N N . ASP A 1 93 ? 28.148 11.738 -19.997 1.00 67.56 93 ASP A N 1
ATOM 695 C CA . ASP A 1 93 ? 27.758 10.908 -21.133 1.00 67.56 93 ASP A CA 1
ATOM 696 C C . ASP A 1 93 ? 26.664 11.583 -21.980 1.00 67.56 93 ASP A C 1
ATOM 698 O O . ASP A 1 93 ? 25.902 12.423 -21.515 1.00 67.56 93 ASP A O 1
ATOM 702 N N . CYS A 1 94 ? 26.672 11.320 -23.293 1.00 61.72 94 CYS A N 1
ATOM 703 C CA . CYS A 1 94 ? 25.745 11.929 -24.261 1.00 61.72 94 CYS A CA 1
ATOM 704 C C . CYS A 1 94 ? 24.669 10.932 -24.692 1.00 61.72 94 CYS A C 1
ATOM 706 O O . CYS A 1 94 ? 24.186 10.951 -25.825 1.00 61.72 94 CYS A O 1
ATOM 708 N N . PHE A 1 95 ? 24.327 10.029 -23.781 1.00 57.34 95 PHE A N 1
ATOM 709 C CA . PHE A 1 95 ? 23.223 9.111 -23.960 1.00 57.34 95 PHE A CA 1
ATOM 710 C C . PHE A 1 95 ? 22.014 9.694 -23.236 1.00 57.34 95 PHE A C 1
ATOM 712 O O . PHE A 1 95 ? 22.175 10.288 -22.167 1.00 57.34 95 PHE A O 1
ATOM 719 N N . PRO A 1 96 ? 20.794 9.508 -23.761 1.00 50.91 96 PRO A N 1
ATOM 720 C CA . PRO A 1 96 ? 19.615 9.647 -22.928 1.00 50.91 96 PRO A CA 1
ATOM 721 C C . PRO A 1 96 ? 19.878 8.893 -21.620 1.00 50.91 96 PRO A C 1
ATOM 723 O O . PRO A 1 96 ? 20.216 7.704 -21.659 1.00 50.91 96 PRO A O 1
ATOM 726 N N . SER A 1 97 ? 19.652 9.519 -20.455 1.00 49.19 97 SER A N 1
ATOM 727 C CA . SER A 1 97 ? 18.923 8.716 -19.483 1.00 49.19 97 SER A CA 1
ATOM 728 C C . SER A 1 97 ? 17.625 8.439 -20.209 1.00 49.19 97 SER A C 1
ATOM 730 O O . SER A 1 97 ? 16.816 9.334 -20.440 1.00 49.19 97 SER A O 1
ATOM 732 N N . PHE A 1 98 ? 17.578 7.265 -20.839 1.00 52.31 98 PHE A N 1
ATOM 733 C CA . PHE A 1 98 ? 16.415 6.835 -21.570 1.00 52.31 98 PHE A CA 1
ATOM 734 C C . PHE A 1 98 ? 15.296 7.006 -20.553 1.00 52.31 98 PHE A C 1
ATOM 736 O O . PHE A 1 98 ? 15.358 6.488 -19.446 1.00 52.31 98 PHE A O 1
ATOM 743 N N . VAL A 1 99 ? 14.379 7.892 -20.848 1.00 49.72 99 VAL A N 1
ATOM 744 C CA . VAL A 1 99 ? 13.106 7.931 -20.177 1.00 49.72 99 VAL A CA 1
ATOM 745 C C . VAL A 1 99 ? 12.197 7.563 -21.312 1.00 49.72 99 VAL A C 1
ATOM 747 O O . VAL A 1 99 ? 12.288 8.180 -22.378 1.00 49.72 99 VAL A O 1
ATOM 750 N N . SER A 1 100 ? 11.447 6.482 -21.130 1.00 50.81 100 SER A N 1
ATOM 751 C CA . SER A 1 100 ? 10.429 6.050 -22.081 1.00 50.81 100 SER A CA 1
ATOM 752 C C . SER A 1 100 ? 9.736 7.286 -22.649 1.00 50.81 100 SER A C 1
ATOM 754 O O . SER A 1 100 ? 9.143 8.041 -21.874 1.00 50.81 100 SER A O 1
ATOM 756 N N . ASP A 1 101 ? 9.858 7.526 -23.956 1.00 51.16 101 ASP A N 1
ATOM 757 C CA . ASP A 1 101 ? 9.065 8.557 -24.613 1.00 51.16 101 ASP A CA 1
ATOM 758 C C . ASP A 1 101 ? 7.601 8.259 -24.252 1.00 51.16 101 ASP A C 1
ATOM 760 O O . ASP A 1 101 ? 7.108 7.187 -24.624 1.00 51.16 101 ASP A O 1
ATOM 764 N N . PRO A 1 102 ? 6.912 9.124 -23.483 1.00 51.31 102 PRO A N 1
ATOM 765 C CA . PRO A 1 102 ? 5.550 8.845 -23.052 1.00 51.31 102 PRO A CA 1
ATOM 766 C C . PRO A 1 102 ? 4.604 8.692 -24.247 1.00 51.31 102 PRO A C 1
ATOM 768 O O . PRO A 1 102 ? 3.589 8.006 -24.141 1.00 51.31 102 PRO A O 1
ATOM 771 N N . GLU A 1 103 ? 4.939 9.306 -25.387 1.00 47.19 103 GLU A N 1
ATOM 772 C CA . GLU A 1 103 ? 4.169 9.199 -26.623 1.00 47.19 103 GLU A CA 1
ATOM 773 C C . GLU A 1 103 ? 4.515 7.937 -27.422 1.00 47.19 103 GLU A C 1
ATOM 775 O O . GLU A 1 103 ? 3.728 7.514 -28.273 1.00 47.19 103 GLU A O 1
ATOM 780 N N . ASN A 1 104 ? 5.667 7.305 -27.160 1.00 53.06 104 ASN A N 1
ATOM 781 C CA . ASN A 1 104 ? 6.116 6.153 -27.933 1.00 53.06 104 ASN A CA 1
ATOM 782 C C . ASN A 1 104 ? 7.064 5.209 -27.162 1.00 53.06 104 ASN A C 1
ATOM 784 O O . ASN A 1 104 ? 8.224 5.042 -27.554 1.00 53.06 104 ASN A O 1
ATOM 788 N N . PRO A 1 105 ? 6.582 4.508 -26.119 1.00 66.50 105 PRO A N 1
ATOM 789 C CA . PRO A 1 105 ? 7.467 3.940 -25.106 1.00 66.50 105 PRO A CA 1
ATOM 790 C C . PRO A 1 105 ? 8.398 2.816 -25.595 1.00 66.50 105 PRO A C 1
ATOM 792 O O . PRO A 1 105 ? 9.468 2.680 -25.033 1.00 66.50 105 PRO A O 1
ATOM 795 N N . GLY A 1 106 ? 8.065 2.053 -26.645 1.00 77.94 106 GLY A N 1
ATOM 796 C CA . GLY A 1 106 ? 8.846 0.884 -27.097 1.00 77.94 106 GLY A CA 1
ATOM 797 C C . GLY A 1 106 ? 10.091 1.177 -27.955 1.00 77.94 106 GLY A C 1
ATOM 798 O O . GLY A 1 106 ? 10.197 2.215 -28.608 1.00 77.94 106 GLY A O 1
ATOM 799 N N . ILE A 1 107 ? 11.013 0.213 -28.022 1.00 84.62 107 ILE A N 1
ATOM 800 C CA . ILE A 1 107 ? 12.170 0.239 -28.938 1.00 84.62 107 ILE A CA 1
ATOM 801 C C . ILE A 1 107 ? 11.700 -0.190 -30.325 1.00 84.62 107 ILE A C 1
ATOM 803 O O . ILE A 1 107 ? 11.001 -1.197 -30.438 1.00 84.62 107 ILE A O 1
ATOM 807 N N . SER A 1 108 ? 12.073 0.534 -31.383 1.00 85.94 108 SER A N 1
ATOM 808 C CA . SER A 1 108 ? 11.739 0.109 -32.745 1.00 85.94 108 SER A CA 1
ATOM 809 C C . SER A 1 108 ? 12.382 -1.243 -33.038 1.00 85.94 108 SER A C 1
ATOM 811 O O . SER A 1 108 ? 13.565 -1.435 -32.769 1.00 85.94 108 SER A O 1
ATOM 813 N N . GLU A 1 109 ? 11.643 -2.176 -33.640 1.00 88.12 109 GLU A N 1
ATOM 814 C CA . GLU A 1 109 ? 12.232 -3.430 -34.123 1.00 88.12 109 GLU A CA 1
ATOM 815 C C . GLU A 1 109 ? 13.419 -3.175 -35.067 1.00 88.12 109 GLU A C 1
ATOM 817 O O . GLU A 1 109 ? 14.400 -3.909 -35.031 1.00 88.12 109 GLU A O 1
ATOM 822 N N . ALA A 1 110 ? 13.368 -2.090 -35.846 1.00 88.19 110 ALA A N 1
ATOM 823 C CA . ALA A 1 110 ? 14.438 -1.705 -36.763 1.00 88.19 110 ALA A CA 1
ATOM 824 C C . ALA A 1 110 ? 15.749 -1.286 -36.069 1.00 88.19 110 ALA A C 1
ATOM 826 O O . ALA A 1 110 ? 16.779 -1.224 -36.739 1.00 88.19 110 ALA A O 1
ATOM 827 N N . ASP A 1 111 ? 15.721 -0.991 -34.765 1.00 86.31 111 ASP A N 1
ATOM 828 C CA . ASP A 1 111 ? 16.920 -0.613 -34.007 1.00 86.31 111 ASP A CA 1
ATOM 829 C C . ASP A 1 111 ? 17.716 -1.849 -33.556 1.00 86.31 111 ASP A C 1
ATOM 831 O O . ASP A 1 111 ? 18.897 -1.743 -33.221 1.00 86.31 111 ASP A O 1
ATOM 835 N N . PHE A 1 112 ? 17.096 -3.036 -33.556 1.00 88.44 112 PHE A N 1
ATOM 836 C CA . PHE A 1 112 ? 17.767 -4.277 -33.186 1.00 88.44 112 PHE A CA 1
ATOM 837 C C . PHE A 1 112 ? 18.624 -4.806 -34.344 1.00 88.44 112 PHE A C 1
ATOM 839 O O . PHE A 1 112 ? 18.182 -4.821 -35.491 1.00 88.44 112 PHE A O 1
ATOM 846 N N . PRO A 1 113 ? 19.849 -5.292 -34.067 1.00 82.94 113 PRO A N 1
ATOM 847 C CA . PRO A 1 113 ? 20.767 -5.722 -35.120 1.00 82.94 113 PRO A CA 1
ATOM 848 C C . PRO A 1 113 ? 20.312 -6.999 -35.841 1.00 82.94 113 PRO A C 1
ATOM 850 O O . PRO A 1 113 ? 20.655 -7.189 -37.003 1.00 82.94 113 PRO A O 1
ATOM 853 N N . ASN A 1 114 ? 19.574 -7.874 -35.151 1.00 81.12 114 ASN A N 1
ATOM 854 C CA . ASN A 1 114 ? 19.117 -9.181 -35.626 1.00 81.12 114 ASN A CA 1
ATOM 855 C C . ASN A 1 114 ? 17.741 -9.501 -35.017 1.00 81.12 114 ASN A C 1
ATOM 857 O O . ASN A 1 114 ? 17.387 -8.916 -33.994 1.00 81.12 114 ASN A O 1
ATOM 861 N N . ASP A 1 115 ? 17.018 -10.472 -35.578 1.00 81.12 115 ASP A N 1
ATOM 862 C CA . ASP A 1 115 ? 15.785 -11.015 -34.991 1.00 81.12 115 ASP A CA 1
ATOM 863 C C . ASP A 1 115 ? 16.050 -11.853 -33.727 1.00 81.12 115 ASP A C 1
ATOM 865 O O . ASP A 1 115 ? 17.189 -12.163 -33.376 1.00 81.12 115 ASP A O 1
ATOM 869 N N . GLY A 1 116 ? 14.973 -12.267 -33.054 1.00 80.56 116 GLY A N 1
ATOM 870 C CA . GLY A 1 116 ? 15.062 -13.181 -31.918 1.00 80.56 116 GLY A CA 1
ATOM 871 C C . GLY A 1 116 ? 15.449 -12.473 -30.626 1.00 80.56 116 GLY A C 1
ATOM 872 O O . GLY A 1 116 ? 16.272 -12.974 -29.872 1.00 80.56 116 GLY A O 1
ATOM 873 N N . TRP A 1 117 ? 14.842 -11.325 -30.340 1.00 87.44 117 TRP A N 1
ATOM 874 C CA . TRP A 1 117 ? 14.934 -10.683 -29.023 1.00 87.44 117 TRP A CA 1
ATOM 875 C C . TRP A 1 117 ? 13.689 -10.938 -28.167 1.00 87.44 117 TRP A C 1
ATOM 877 O O . TRP A 1 117 ? 13.780 -10.909 -26.945 1.00 87.44 117 TRP A O 1
ATOM 887 N N . GLU A 1 118 ? 12.550 -11.264 -28.787 1.00 89.88 118 GLU A N 1
ATOM 888 C CA . GLU A 1 118 ? 11.307 -11.611 -28.087 1.00 89.88 118 GLU A CA 1
ATOM 889 C C . GLU A 1 118 ? 11.493 -12.838 -27.189 1.00 89.88 118 GLU A C 1
ATOM 891 O O . GLU A 1 118 ? 12.187 -13.786 -27.573 1.00 89.88 118 GLU A O 1
ATOM 896 N N . GLY A 1 119 ? 10.853 -12.825 -26.020 1.00 91.69 119 GLY A N 1
ATOM 897 C CA . GLY A 1 119 ? 10.792 -13.973 -25.121 1.00 91.69 119 GLY A CA 1
ATOM 898 C C . GLY A 1 119 ? 11.137 -13.634 -23.677 1.00 91.69 119 GLY A C 1
ATOM 899 O O . GLY A 1 119 ? 11.186 -12.466 -23.285 1.00 91.69 119 GLY A O 1
ATOM 900 N N . VAL A 1 120 ? 11.369 -14.683 -22.891 1.00 93.44 120 VAL A N 1
ATOM 901 C CA . VAL A 1 120 ? 11.775 -14.600 -21.485 1.00 93.44 120 VAL A CA 1
ATOM 902 C C . VAL A 1 120 ? 13.248 -14.962 -21.376 1.00 93.44 120 VAL A C 1
ATOM 904 O O . VAL A 1 120 ? 13.687 -16.014 -21.855 1.00 93.44 120 VAL A O 1
ATOM 907 N N . TRP A 1 121 ? 13.995 -14.095 -20.711 1.00 93.12 121 TRP A N 1
ATOM 908 C CA . TRP A 1 121 ? 15.437 -14.153 -20.561 1.00 93.12 121 TRP A CA 1
ATOM 909 C C . TRP A 1 121 ? 15.793 -14.141 -19.079 1.00 93.12 121 TRP A C 1
ATOM 911 O O . TRP A 1 121 ? 15.438 -13.218 -18.355 1.00 93.12 121 TRP A O 1
ATOM 921 N N . GLU A 1 122 ? 16.498 -15.161 -18.613 1.00 91.75 122 GLU A N 1
ATOM 922 C CA . GLU A 1 122 ? 16.914 -15.291 -17.221 1.00 91.75 122 GLU A CA 1
ATOM 923 C C . GLU A 1 122 ? 18.349 -14.797 -17.049 1.00 91.75 122 GLU A C 1
ATOM 925 O O . GLU A 1 122 ? 19.282 -15.327 -17.655 1.00 91.75 122 GLU A O 1
ATOM 930 N N . CYS A 1 123 ? 18.525 -13.782 -16.206 1.00 87.50 123 CYS A N 1
ATOM 931 C CA . CYS A 1 123 ? 19.822 -13.292 -15.769 1.00 87.50 123 CYS A CA 1
ATOM 932 C C . CYS A 1 123 ? 20.220 -14.051 -14.503 1.00 87.50 123 CYS A C 1
ATOM 934 O O . CYS A 1 123 ? 19.645 -13.846 -13.430 1.00 87.50 123 CYS A O 1
ATOM 936 N N . ASN A 1 124 ? 21.230 -14.909 -14.623 1.00 71.44 124 ASN A N 1
ATOM 937 C CA . ASN A 1 124 ? 21.742 -15.683 -13.500 1.00 71.44 124 ASN A CA 1
ATOM 938 C C . ASN A 1 124 ? 22.829 -14.900 -12.745 1.00 71.44 124 ASN A C 1
ATOM 940 O O . ASN A 1 124 ? 23.735 -14.335 -13.352 1.00 71.44 124 ASN A O 1
ATOM 944 N N . GLY A 1 125 ? 22.760 -14.891 -11.408 1.00 62.59 125 GLY A N 1
ATOM 945 C CA . GLY A 1 125 ? 23.877 -14.459 -10.556 1.00 62.59 125 GLY A CA 1
ATOM 946 C C . GLY A 1 125 ? 24.042 -12.950 -10.340 1.00 62.59 125 GLY A C 1
ATOM 947 O O . GLY A 1 125 ? 25.105 -12.522 -9.887 1.00 62.59 125 GLY A O 1
ATOM 948 N N . LEU A 1 126 ? 23.020 -12.128 -10.604 1.00 69.94 126 LEU A N 1
ATOM 949 C CA . LEU A 1 126 ? 23.073 -10.705 -10.260 1.00 69.94 126 LEU A CA 1
ATOM 950 C C . LEU A 1 126 ? 22.883 -10.520 -8.742 1.00 69.94 126 LEU A C 1
ATOM 952 O O . LEU A 1 126 ? 21.762 -10.415 -8.258 1.00 69.94 126 LEU A O 1
ATOM 956 N N . PHE A 1 127 ? 23.990 -10.487 -7.993 1.00 68.12 127 PHE A N 1
ATOM 957 C CA . PHE A 1 127 ? 24.013 -10.341 -6.525 1.00 68.12 127 PHE A CA 1
ATOM 958 C C . PHE A 1 127 ? 23.123 -11.355 -5.785 1.00 68.12 127 PHE A C 1
ATOM 960 O O . PHE A 1 127 ? 22.363 -10.980 -4.895 1.00 68.12 127 PHE A O 1
ATOM 967 N N . ASP A 1 128 ? 23.205 -12.629 -6.176 1.00 67.50 128 ASP A N 1
ATOM 968 C CA . ASP A 1 128 ? 22.414 -13.736 -5.610 1.00 67.50 128 ASP A CA 1
ATOM 969 C C . ASP A 1 128 ? 20.888 -13.611 -5.801 1.00 67.50 128 ASP A C 1
ATOM 971 O O . ASP A 1 128 ? 20.123 -14.377 -5.218 1.00 67.50 128 ASP A O 1
ATOM 975 N N . MET A 1 129 ? 20.433 -12.684 -6.650 1.00 69.19 129 MET A N 1
ATOM 976 C CA . MET A 1 129 ? 19.031 -12.543 -7.034 1.00 69.19 129 MET A CA 1
ATOM 977 C C . MET A 1 129 ? 18.780 -13.140 -8.417 1.00 69.19 129 MET A C 1
ATOM 979 O O . MET A 1 129 ? 19.562 -12.941 -9.352 1.00 69.19 129 MET A O 1
ATOM 983 N N . LYS A 1 130 ? 17.645 -13.829 -8.564 1.00 77.25 130 LYS A N 1
ATOM 984 C CA . LYS A 1 130 ? 17.129 -14.228 -9.873 1.00 77.25 130 LYS A CA 1
ATOM 985 C C . LYS A 1 130 ? 16.391 -13.046 -10.507 1.00 77.25 130 LYS A C 1
ATOM 987 O O . LYS A 1 130 ? 15.561 -12.401 -9.869 1.00 77.25 130 LYS A O 1
ATOM 992 N N . CYS A 1 131 ? 16.704 -12.762 -11.765 1.00 86.12 131 CYS A N 1
ATOM 993 C CA . CYS A 1 131 ? 16.090 -11.692 -12.542 1.00 86.12 131 CYS A CA 1
ATOM 994 C C . CYS A 1 131 ? 15.635 -12.253 -13.892 1.00 86.12 131 CYS A C 1
ATOM 996 O O . CYS A 1 131 ? 16.431 -12.849 -14.613 1.00 86.12 131 CYS A O 1
ATOM 998 N N . GLU A 1 132 ? 14.362 -12.074 -14.227 1.00 89.69 132 GLU A N 1
ATOM 999 C CA . GLU A 1 132 ? 13.788 -12.420 -15.525 1.00 89.69 132 GLU A CA 1
ATOM 1000 C C . GLU A 1 132 ? 13.472 -11.132 -16.286 1.00 89.69 132 GLU A C 1
ATOM 1002 O O . GLU A 1 132 ? 12.745 -10.270 -15.800 1.00 89.69 132 GLU A O 1
ATOM 1007 N N . MET A 1 133 ? 14.014 -11.002 -17.488 1.00 91.06 133 MET A N 1
ATOM 1008 C CA . MET A 1 133 ? 13.666 -9.962 -18.441 1.00 91.06 133 MET A CA 1
ATOM 1009 C C . MET A 1 133 ? 12.748 -10.555 -19.505 1.00 91.06 133 MET A C 1
ATOM 1011 O O . MET A 1 133 ? 13.093 -11.525 -20.175 1.00 91.06 133 MET A O 1
ATOM 1015 N N . GLU A 1 134 ? 11.597 -9.939 -19.706 1.00 92.12 134 GLU A N 1
ATOM 1016 C CA . GLU A 1 134 ? 10.644 -10.285 -20.748 1.00 92.12 134 GLU A CA 1
ATOM 1017 C C . GLU A 1 134 ? 10.587 -9.165 -21.778 1.00 92.12 134 GLU A C 1
ATOM 1019 O O . GLU A 1 134 ? 10.309 -8.013 -21.448 1.00 92.12 134 GLU A O 1
ATOM 1024 N N . LEU A 1 135 ? 10.867 -9.507 -23.033 1.00 91.38 135 LEU A N 1
ATOM 1025 C CA . LEU A 1 135 ? 10.775 -8.589 -24.162 1.00 91.38 135 LEU A CA 1
ATOM 1026 C C . LEU A 1 135 ? 9.501 -8.915 -24.939 1.00 91.38 135 LEU A C 1
ATOM 1028 O O . LEU A 1 135 ? 9.466 -9.879 -25.704 1.00 91.38 135 LEU A O 1
ATOM 1032 N N . GLU A 1 136 ? 8.452 -8.120 -24.723 1.00 90.62 136 GLU A N 1
ATOM 1033 C CA . GLU A 1 136 ? 7.192 -8.224 -25.464 1.00 90.62 136 GLU A CA 1
ATOM 1034 C C . GLU A 1 136 ? 7.317 -7.483 -26.796 1.00 90.62 136 GLU A C 1
ATOM 1036 O O . GLU A 1 136 ? 7.664 -6.300 -26.822 1.00 90.62 136 GLU A O 1
ATOM 1041 N N . LYS A 1 137 ? 6.988 -8.152 -27.905 1.00 88.62 137 LYS A N 1
ATOM 1042 C CA . LYS A 1 137 ? 6.879 -7.508 -29.213 1.00 88.62 137 LYS A CA 1
ATOM 1043 C C . LYS A 1 137 ? 5.424 -7.130 -29.500 1.00 88.62 137 LYS A C 1
ATOM 1045 O O . LYS A 1 137 ? 4.564 -7.997 -29.628 1.00 88.62 137 LYS A O 1
ATOM 1050 N N . ARG A 1 138 ? 5.150 -5.835 -29.673 1.00 86.56 138 ARG A N 1
ATOM 1051 C CA . ARG A 1 138 ? 3.826 -5.310 -30.042 1.00 86.56 138 ARG A CA 1
ATOM 1052 C C . ARG A 1 138 ? 3.960 -4.211 -31.087 1.00 86.56 138 ARG A C 1
ATOM 1054 O O . ARG A 1 138 ? 4.765 -3.301 -30.927 1.00 86.56 138 ARG A O 1
ATOM 1061 N N . ASP A 1 139 ? 3.176 -4.306 -32.159 1.00 86.19 139 ASP A N 1
ATOM 1062 C CA . ASP A 1 139 ? 3.098 -3.294 -33.225 1.00 86.19 139 ASP A CA 1
ATOM 1063 C C . ASP A 1 139 ? 4.472 -2.874 -33.796 1.00 86.19 139 ASP A C 1
ATOM 1065 O O . ASP A 1 139 ? 4.738 -1.696 -34.028 1.00 86.19 139 ASP A O 1
ATOM 1069 N N . GLY A 1 140 ? 5.372 -3.847 -34.009 1.00 86.75 140 GLY A N 1
ATOM 1070 C CA . GLY A 1 140 ? 6.721 -3.608 -34.551 1.00 86.75 140 GLY A CA 1
ATOM 1071 C C . GLY A 1 140 ? 7.701 -2.969 -33.559 1.00 86.75 140 GLY A C 1
ATOM 1072 O O . GLY A 1 140 ? 8.698 -2.375 -33.969 1.00 86.75 140 GLY A O 1
ATOM 1073 N N . ARG A 1 141 ? 7.409 -3.046 -32.256 1.00 88.06 141 ARG A N 1
ATOM 1074 C CA . ARG A 1 141 ? 8.219 -2.465 -31.181 1.00 88.06 141 ARG A CA 1
ATOM 1075 C C . ARG A 1 141 ? 8.415 -3.456 -30.040 1.00 88.06 141 ARG A C 1
ATOM 1077 O O . ARG A 1 141 ? 7.546 -4.290 -29.798 1.00 88.06 141 ARG A O 1
ATOM 1084 N N . TYR A 1 142 ? 9.538 -3.343 -29.340 1.00 89.56 142 TYR A N 1
ATOM 1085 C CA . TYR A 1 142 ? 9.868 -4.151 -28.167 1.00 89.56 142 TYR A CA 1
ATOM 1086 C C . TYR A 1 142 ? 9.674 -3.362 -26.872 1.00 89.56 142 TYR A C 1
ATOM 1088 O O . TYR A 1 142 ? 10.132 -2.223 -26.753 1.00 89.56 142 TYR A O 1
ATOM 1096 N N . PHE A 1 143 ? 9.031 -3.999 -25.897 1.00 88.12 143 PHE A N 1
ATOM 1097 C CA . PHE A 1 143 ? 8.759 -3.463 -24.569 1.00 88.12 143 PHE A CA 1
ATOM 1098 C C . PHE A 1 143 ? 9.422 -4.361 -23.518 1.00 88.12 143 PHE A C 1
ATOM 1100 O O . PHE A 1 143 ? 9.071 -5.540 -23.419 1.00 88.12 143 PHE A O 1
ATOM 1107 N N . PRO A 1 144 ? 10.400 -3.844 -22.757 1.00 88.38 144 PRO A N 1
ATOM 1108 C CA . PRO A 1 144 ? 11.064 -4.605 -21.714 1.00 88.38 144 PRO A CA 1
ATOM 1109 C C . PRO A 1 144 ? 10.306 -4.554 -20.389 1.00 88.38 144 PRO A C 1
ATOM 1111 O O . PRO A 1 144 ? 9.987 -3.482 -19.872 1.00 88.38 144 PRO A O 1
ATOM 1114 N N . TYR A 1 145 ? 10.116 -5.726 -19.798 1.00 87.75 145 TYR A N 1
ATOM 1115 C CA . TYR A 1 145 ? 9.553 -5.922 -18.471 1.00 87.75 145 TYR A CA 1
ATOM 1116 C C . TYR A 1 145 ? 10.504 -6.776 -17.646 1.00 87.75 145 TYR A C 1
ATOM 1118 O O . TYR A 1 145 ? 11.019 -7.777 -18.124 1.00 87.75 145 TYR A O 1
ATOM 1126 N N . PHE A 1 146 ? 10.743 -6.395 -16.401 1.00 86.19 146 PHE A N 1
ATOM 1127 C CA . PHE A 1 146 ? 11.672 -7.084 -15.520 1.00 86.19 146 PHE A CA 1
ATOM 1128 C C . PHE A 1 146 ? 10.952 -7.617 -14.300 1.00 86.19 146 PHE A C 1
ATOM 1130 O O . PHE A 1 146 ? 10.211 -6.899 -13.638 1.00 86.19 146 PHE A O 1
ATOM 1137 N N . TRP A 1 147 ? 11.205 -8.869 -13.972 1.00 83.31 147 TRP A N 1
ATOM 1138 C CA . TRP A 1 147 ? 10.733 -9.502 -12.760 1.00 83.31 147 TRP A CA 1
ATOM 1139 C C . TRP A 1 147 ? 11.941 -9.916 -11.927 1.00 83.31 147 TRP A C 1
ATOM 1141 O O . TRP A 1 147 ? 12.784 -10.694 -12.367 1.00 83.31 147 TRP A O 1
ATOM 1151 N N . PHE A 1 148 ? 12.040 -9.364 -10.723 1.00 78.62 148 PHE A N 1
ATOM 1152 C CA . PHE A 1 148 ? 13.111 -9.674 -9.784 1.00 78.62 148 PHE A CA 1
ATOM 1153 C C . PHE A 1 148 ? 12.547 -10.558 -8.679 1.00 78.62 148 PHE A C 1
ATOM 1155 O O . PHE A 1 148 ? 11.653 -10.138 -7.935 1.00 78.62 148 PHE A O 1
ATOM 1162 N N . ASP A 1 149 ? 13.078 -11.771 -8.568 1.00 67.62 149 ASP A N 1
ATOM 1163 C CA . ASP A 1 149 ? 12.699 -12.690 -7.505 1.00 67.62 149 ASP A CA 1
ATOM 1164 C C . ASP A 1 149 ? 13.072 -12.095 -6.137 1.00 67.62 149 ASP A C 1
ATOM 1166 O O . ASP A 1 149 ? 14.102 -11.436 -5.976 1.00 67.62 149 ASP A O 1
ATOM 1170 N N . GLY A 1 150 ? 12.202 -12.285 -5.148 1.00 55.41 150 GLY A N 1
ATOM 1171 C CA . GLY A 1 150 ? 12.414 -11.818 -3.776 1.00 55.41 150 GLY A CA 1
ATOM 1172 C C . GLY A 1 150 ? 12.164 -10.329 -3.493 1.00 55.41 150 GLY A C 1
ATOM 1173 O O . GLY A 1 150 ? 12.145 -9.961 -2.320 1.00 55.41 150 GLY A O 1
ATOM 1174 N N . LEU A 1 151 ? 11.925 -9.468 -4.495 1.00 55.25 151 LEU A N 1
ATOM 1175 C CA . LEU A 1 151 ? 11.554 -8.065 -4.230 1.00 55.25 151 LEU A CA 1
ATOM 1176 C C . LEU A 1 151 ? 10.044 -7.878 -4.020 1.00 55.25 151 LEU A C 1
ATOM 1178 O O . LEU A 1 151 ? 9.644 -7.005 -3.257 1.00 55.25 151 LEU A O 1
ATOM 1182 N N . GLY A 1 152 ? 9.201 -8.701 -4.645 1.00 52.75 152 GLY A N 1
ATOM 1183 C CA . GLY A 1 152 ? 7.764 -8.716 -4.361 1.00 52.75 152 GLY A CA 1
ATOM 1184 C C . GLY A 1 152 ? 6.955 -7.534 -4.915 1.00 52.75 152 GLY A C 1
ATOM 1185 O O . GLY A 1 152 ? 5.951 -7.187 -4.313 1.00 52.75 152 GLY A O 1
ATOM 1186 N N . TRP A 1 153 ? 7.376 -6.893 -6.014 1.00 53.94 153 TRP A N 1
ATOM 1187 C CA . TRP A 1 153 ? 6.711 -5.694 -6.574 1.00 53.94 153 TRP A CA 1
ATOM 1188 C C . TRP A 1 153 ? 6.067 -5.912 -7.959 1.00 53.94 153 TRP A C 1
ATOM 1190 O O . TRP A 1 153 ? 5.751 -4.948 -8.652 1.00 53.94 153 TRP A O 1
ATOM 1200 N N . GLY A 1 154 ? 5.885 -7.161 -8.402 1.00 66.94 154 GLY A N 1
ATOM 1201 C CA . GLY A 1 154 ? 5.418 -7.451 -9.765 1.00 66.94 154 GLY A CA 1
ATOM 1202 C C . GLY A 1 154 ? 6.474 -7.150 -10.842 1.00 66.94 154 GLY A C 1
ATOM 1203 O O . GLY A 1 154 ? 7.673 -7.271 -10.586 1.00 66.94 154 GLY A O 1
ATOM 1204 N N . TYR A 1 155 ? 6.035 -6.811 -12.062 1.00 75.50 155 TYR A N 1
ATOM 1205 C CA . TYR A 1 155 ? 6.945 -6.410 -13.143 1.00 75.50 155 TYR A CA 1
ATOM 1206 C C . TYR A 1 155 ? 7.344 -4.941 -13.032 1.00 75.50 155 TYR A C 1
ATOM 1208 O O . TYR A 1 155 ? 6.498 -4.056 -12.906 1.00 75.50 155 TYR A O 1
ATOM 1216 N N . TYR A 1 156 ? 8.635 -4.692 -13.206 1.00 75.62 156 TYR A N 1
ATOM 1217 C CA . TYR A 1 156 ? 9.236 -3.384 -13.370 1.00 75.62 156 TYR A CA 1
ATOM 1218 C C . TYR A 1 156 ? 9.409 -3.059 -14.843 1.00 75.62 156 TYR A C 1
ATOM 1220 O O . TYR A 1 156 ? 9.948 -3.852 -15.612 1.00 75.62 156 TYR A O 1
ATOM 1228 N N . VAL A 1 157 ? 9.025 -1.847 -15.216 1.00 78.94 157 VAL A N 1
ATOM 1229 C CA . VAL A 1 157 ? 9.447 -1.262 -16.484 1.00 78.94 157 VAL A CA 1
ATOM 1230 C C . VAL A 1 157 ? 10.733 -0.488 -16.196 1.00 78.94 157 VAL A C 1
ATOM 1232 O O . VAL A 1 157 ? 10.738 0.317 -15.258 1.00 78.94 157 VAL A O 1
ATOM 1235 N N . PRO A 1 158 ? 11.839 -0.729 -16.926 1.00 78.50 158 PRO A N 1
ATOM 1236 C CA . PRO A 1 158 ? 13.016 0.113 -16.800 1.00 78.50 158 PRO A CA 1
ATOM 1237 C C . PRO A 1 158 ? 12.594 1.554 -17.057 1.00 78.50 158 PRO A C 1
ATOM 1239 O O . PRO A 1 158 ? 11.850 1.822 -18.000 1.00 78.50 158 PRO A O 1
ATOM 1242 N N . ILE A 1 159 ? 13.092 2.488 -16.250 1.00 70.94 159 ILE A N 1
ATOM 1243 C CA . ILE A 1 159 ? 12.832 3.910 -16.504 1.00 70.94 159 ILE A CA 1
ATOM 1244 C C . ILE A 1 159 ? 13.358 4.303 -17.882 1.00 70.94 159 ILE A C 1
ATOM 1246 O O . ILE A 1 159 ? 12.825 5.220 -18.487 1.00 70.94 159 ILE A O 1
ATOM 1250 N N . GLY A 1 160 ? 14.333 3.545 -18.395 1.00 73.62 160 GLY A N 1
ATOM 1251 C CA . GLY A 1 160 ? 14.956 3.781 -19.670 1.00 73.62 160 GLY A CA 1
ATOM 1252 C C . GLY A 1 160 ? 15.432 2.564 -20.414 1.00 73.62 160 GLY A C 1
ATOM 1253 O O . GLY A 1 160 ? 16.000 1.661 -19.805 1.00 73.62 160 GLY A O 1
ATOM 1254 N N . TYR A 1 161 ? 15.280 2.583 -21.735 1.00 81.00 161 TYR A N 1
ATOM 1255 C CA . TYR A 1 161 ? 15.800 1.535 -22.592 1.00 81.00 161 TYR A CA 1
ATOM 1256 C C . TYR A 1 161 ? 15.980 1.960 -24.052 1.00 81.00 161 TYR A C 1
ATOM 1258 O O . TYR A 1 161 ? 15.205 2.762 -24.567 1.00 81.00 161 TYR A O 1
ATOM 1266 N N . ALA A 1 162 ? 16.994 1.404 -24.719 1.00 81.94 162 ALA A N 1
ATOM 1267 C CA . ALA A 1 162 ? 17.202 1.523 -26.165 1.00 81.94 162 ALA A CA 1
ATOM 1268 C C . ALA A 1 162 ? 18.177 0.463 -26.681 1.00 81.94 162 ALA A C 1
ATOM 1270 O O . ALA A 1 162 ? 18.860 -0.197 -25.897 1.00 81.94 162 ALA A O 1
ATOM 1271 N N . VAL A 1 163 ? 18.294 0.368 -28.006 1.00 84.19 163 VAL A N 1
ATOM 1272 C CA . VAL A 1 163 ? 19.410 -0.317 -28.659 1.00 84.19 163 VAL A CA 1
ATOM 1273 C C . VAL A 1 163 ? 20.364 0.718 -29.244 1.00 84.19 163 VAL A C 1
ATOM 1275 O O . VAL A 1 163 ? 19.947 1.568 -30.025 1.00 84.19 163 VAL A O 1
ATOM 1278 N N . LEU A 1 164 ? 21.641 0.648 -28.869 1.00 79.81 164 LEU A N 1
ATOM 1279 C CA . LEU A 1 164 ? 22.712 1.494 -29.401 1.00 79.81 164 LEU A CA 1
ATOM 1280 C C . LEU A 1 164 ? 23.918 0.626 -29.749 1.00 79.81 164 LEU A C 1
ATOM 1282 O O . LEU A 1 164 ? 24.335 -0.198 -28.942 1.00 79.81 164 LEU A O 1
ATOM 1286 N N . ASP A 1 165 ? 24.475 0.790 -30.950 1.00 82.12 165 ASP A N 1
ATOM 1287 C CA . ASP A 1 165 ? 25.652 0.039 -31.424 1.00 82.12 165 ASP A CA 1
ATOM 1288 C C . ASP A 1 165 ? 25.525 -1.497 -31.256 1.00 82.12 165 ASP A C 1
ATOM 1290 O O . ASP A 1 165 ? 26.488 -2.230 -30.980 1.00 82.12 165 ASP A O 1
ATOM 1294 N N . GLY A 1 166 ? 24.295 -1.998 -31.425 1.00 84.19 166 GLY A N 1
ATOM 1295 C CA . GLY A 1 166 ? 23.934 -3.408 -31.264 1.00 84.19 166 GLY A CA 1
ATOM 1296 C C . GLY A 1 166 ? 23.870 -3.898 -29.812 1.00 84.19 166 GLY A C 1
ATOM 1297 O O . GLY A 1 166 ? 23.797 -5.107 -29.596 1.00 84.19 166 GLY A O 1
ATOM 1298 N N . GLU A 1 167 ? 23.914 -2.995 -28.830 1.00 87.56 167 GLU A N 1
ATOM 1299 C CA . GLU A 1 167 ? 23.712 -3.283 -27.409 1.00 87.56 167 GLU A CA 1
ATOM 1300 C C . GLU A 1 167 ? 22.323 -2.834 -26.978 1.00 87.56 167 GLU A C 1
ATOM 1302 O O . GLU A 1 167 ? 21.949 -1.679 -27.164 1.00 87.56 167 GLU A O 1
ATOM 1307 N N . LEU A 1 168 ? 21.580 -3.735 -26.351 1.00 89.12 168 LEU A N 1
ATOM 1308 C CA . LEU A 1 168 ? 20.370 -3.425 -25.618 1.00 89.12 168 LEU A CA 1
ATOM 1309 C C . LEU A 1 168 ? 20.752 -2.875 -24.242 1.00 89.12 168 LEU A C 1
ATOM 1311 O O . LEU A 1 168 ? 21.422 -3.540 -23.447 1.00 89.12 168 LEU A O 1
ATOM 1315 N N . ILE A 1 169 ? 20.350 -1.640 -23.976 1.00 85.94 169 ILE A N 1
ATOM 1316 C CA . ILE A 1 169 ? 20.704 -0.899 -22.770 1.00 85.94 169 ILE A CA 1
ATOM 1317 C C . ILE A 1 169 ? 19.445 -0.684 -21.940 1.00 85.94 169 ILE A C 1
ATOM 1319 O O . ILE A 1 169 ? 18.432 -0.242 -22.476 1.00 85.94 169 ILE A O 1
ATOM 1323 N N . PHE A 1 170 ? 19.523 -0.949 -20.634 1.00 85.00 170 PHE A N 1
ATOM 1324 C CA . PHE A 1 170 ? 18.443 -0.694 -19.676 1.00 85.00 170 PHE A CA 1
ATOM 1325 C C . PHE A 1 170 ? 18.916 0.160 -18.519 1.00 85.00 170 PHE A C 1
ATOM 1327 O O . PHE A 1 170 ? 20.029 -0.018 -18.023 1.00 85.00 170 PHE A O 1
ATOM 1334 N N . LEU A 1 171 ? 18.035 1.031 -18.045 1.00 78.00 171 LEU A N 1
ATOM 1335 C CA . LEU A 1 171 ? 18.257 1.901 -16.909 1.00 78.00 171 LEU A CA 1
ATOM 1336 C C . LEU A 1 171 ? 17.189 1.663 -15.845 1.00 78.00 171 LEU A C 1
ATOM 1338 O O . LEU A 1 171 ? 15.996 1.658 -16.140 1.00 78.00 171 LEU A O 1
ATOM 1342 N N . PHE A 1 172 ? 17.634 1.541 -14.601 1.00 76.88 172 PHE A N 1
ATOM 1343 C CA . PHE A 1 172 ? 16.793 1.467 -13.409 1.00 76.88 172 PHE A CA 1
ATOM 1344 C C . PHE A 1 172 ? 17.231 2.514 -12.391 1.00 76.88 172 PHE A C 1
ATOM 1346 O O . PHE A 1 172 ? 18.403 2.895 -12.366 1.00 76.88 172 PHE A O 1
ATOM 1353 N N . ASN A 1 173 ? 16.309 2.884 -11.501 1.00 73.12 173 ASN A N 1
ATOM 1354 C CA . ASN A 1 173 ? 16.487 3.853 -10.415 1.00 73.12 173 ASN A CA 1
ATOM 1355 C C . ASN A 1 173 ? 16.790 5.279 -10.883 1.00 73.12 173 ASN A C 1
ATOM 1357 O O . ASN A 1 173 ? 17.268 5.511 -11.986 1.00 73.12 173 ASN A O 1
ATOM 1361 N N . ASP A 1 174 ? 16.556 6.251 -10.008 1.00 67.56 174 ASP A N 1
ATOM 1362 C CA . ASP A 1 174 ? 16.844 7.654 -10.293 1.00 67.56 174 ASP A CA 1
ATOM 1363 C C . ASP A 1 174 ? 18.306 7.918 -10.719 1.00 67.56 174 ASP A C 1
ATOM 1365 O O . ASP A 1 174 ? 19.195 7.063 -10.714 1.00 67.56 174 ASP A O 1
ATOM 1369 N N . ALA A 1 175 ? 18.555 9.150 -11.147 1.00 66.00 175 ALA A N 1
ATOM 1370 C CA . ALA A 1 175 ? 19.867 9.621 -11.565 1.00 66.00 175 ALA A CA 1
ATOM 1371 C C . ALA A 1 175 ? 20.985 9.363 -10.530 1.00 66.00 175 ALA A C 1
ATOM 1373 O O . ALA A 1 175 ? 22.104 9.027 -10.920 1.00 66.00 175 ALA A O 1
ATOM 1374 N N . ALA A 1 176 ? 20.687 9.471 -9.231 1.00 64.00 176 ALA A N 1
ATOM 1375 C CA . ALA A 1 176 ? 21.665 9.301 -8.159 1.00 64.00 176 ALA A CA 1
ATOM 1376 C C . ALA A 1 176 ? 21.983 7.823 -7.874 1.00 64.00 176 ALA A C 1
ATOM 1378 O O . ALA A 1 176 ? 23.115 7.506 -7.522 1.00 64.00 176 ALA A O 1
ATOM 1379 N N . ASN A 1 177 ? 21.019 6.916 -8.062 1.00 71.44 177 ASN A N 1
ATOM 1380 C CA . ASN A 1 177 ? 21.111 5.483 -7.757 1.00 71.44 177 ASN A CA 1
ATOM 1381 C C . ASN A 1 177 ? 21.165 4.584 -9.004 1.00 71.44 177 ASN A C 1
ATOM 1383 O O . ASN A 1 177 ? 20.970 3.364 -8.898 1.00 71.44 177 ASN A O 1
ATOM 1387 N N . ARG A 1 178 ? 21.410 5.184 -10.175 1.00 78.12 178 ARG A N 1
ATOM 1388 C CA . ARG A 1 178 ? 21.269 4.566 -11.496 1.00 78.12 178 ARG A CA 1
ATOM 1389 C C . ARG A 1 178 ? 21.936 3.195 -11.571 1.00 78.12 178 ARG A C 1
ATOM 1391 O O . ARG A 1 178 ? 23.136 3.042 -11.324 1.00 78.12 178 ARG A O 1
ATOM 1398 N N . ALA A 1 179 ? 21.139 2.215 -11.969 1.00 81.06 179 ALA A N 1
ATOM 1399 C CA . ALA A 1 179 ? 21.580 0.906 -12.411 1.00 81.06 179 ALA A CA 1
ATOM 1400 C C . ALA A 1 179 ? 21.489 0.838 -13.940 1.00 81.06 179 ALA A C 1
ATOM 1402 O O . ALA A 1 179 ? 20.494 1.266 -14.522 1.00 81.06 179 ALA A O 1
ATOM 1403 N N . VAL A 1 180 ? 22.537 0.327 -14.582 1.00 82.19 180 VAL A N 1
ATOM 1404 C CA . VAL A 1 180 ? 22.680 0.250 -16.038 1.00 82.19 180 VAL A CA 1
ATOM 1405 C C . VAL A 1 180 ? 22.996 -1.182 -16.429 1.00 82.19 180 VAL A C 1
ATOM 1407 O O . VAL A 1 180 ? 24.007 -1.724 -15.986 1.00 82.19 180 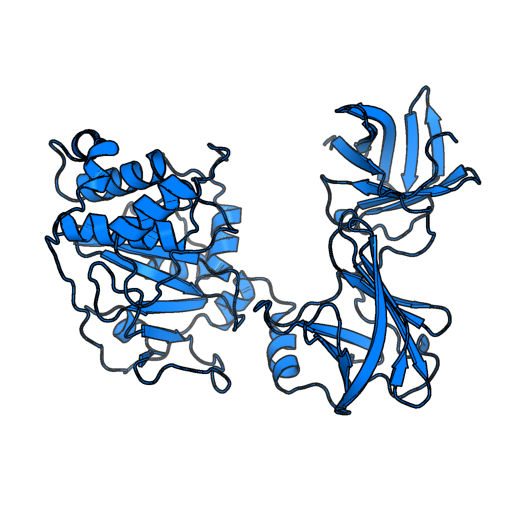VAL A O 1
ATOM 1410 N N . PHE A 1 181 ? 22.175 -1.765 -17.293 1.00 87.00 181 PHE A N 1
ATOM 1411 C CA . PHE A 1 181 ? 22.514 -2.982 -18.023 1.00 87.00 181 PHE A CA 1
ATOM 1412 C C . PHE A 1 181 ? 22.932 -2.615 -19.441 1.00 87.00 181 PHE A C 1
ATOM 1414 O O . PHE A 1 181 ? 22.316 -1.750 -20.060 1.00 87.00 181 PHE A O 1
ATOM 1421 N N . ARG A 1 182 ? 23.951 -3.294 -19.962 1.00 88.75 182 ARG A N 1
ATOM 1422 C CA . ARG A 1 182 ? 24.314 -3.294 -21.382 1.00 88.75 182 ARG A CA 1
ATOM 1423 C C . ARG A 1 182 ? 24.448 -4.732 -21.822 1.00 88.75 182 ARG A C 1
ATOM 1425 O O . ARG A 1 182 ? 25.259 -5.445 -21.238 1.00 88.75 182 ARG A O 1
ATOM 1432 N N . LEU A 1 183 ? 23.658 -5.145 -22.800 1.00 90.94 183 LEU A N 1
ATOM 1433 C CA . LEU A 1 183 ? 23.544 -6.529 -23.232 1.00 90.94 183 LEU A CA 1
ATOM 1434 C C . LEU A 1 183 ? 23.684 -6.622 -24.747 1.00 90.94 183 LEU A C 1
ATOM 1436 O O . LEU A 1 183 ? 23.011 -5.913 -25.486 1.00 90.94 183 LEU A O 1
ATOM 1440 N N . ARG A 1 184 ? 24.520 -7.537 -25.220 1.00 91.56 184 ARG A N 1
ATOM 1441 C CA . ARG A 1 184 ? 24.666 -7.876 -26.633 1.00 91.56 184 ARG A CA 1
ATOM 1442 C C . ARG A 1 184 ? 24.219 -9.313 -26.837 1.00 91.56 184 ARG A C 1
ATOM 1444 O O . ARG A 1 184 ? 24.626 -10.190 -26.081 1.00 91.56 184 ARG A O 1
ATOM 1451 N N . LEU A 1 185 ? 23.379 -9.549 -27.840 1.00 90.81 185 LEU A N 1
ATOM 1452 C CA . LEU A 1 185 ? 22.946 -10.895 -28.197 1.00 90.81 185 LEU A CA 1
ATOM 1453 C C . LEU A 1 185 ? 24.006 -11.562 -29.080 1.00 90.81 185 LEU A C 1
ATOM 1455 O O . LEU A 1 185 ? 24.251 -11.119 -30.202 1.00 90.81 185 LEU A O 1
ATOM 1459 N N . GLU A 1 186 ? 24.608 -12.634 -28.574 1.00 88.56 186 GLU A N 1
ATOM 1460 C CA . GLU A 1 186 ? 25.646 -13.425 -29.237 1.00 88.56 186 GLU A CA 1
ATOM 1461 C C . GLU A 1 186 ? 25.305 -14.914 -29.103 1.00 88.56 186 GLU A C 1
ATOM 1463 O O . GLU A 1 186 ? 25.111 -15.415 -27.997 1.00 88.56 186 GLU A O 1
ATOM 1468 N N . ASP A 1 187 ? 25.200 -15.634 -30.224 1.00 85.44 187 ASP A N 1
ATOM 1469 C CA . ASP A 1 187 ? 24.931 -17.083 -30.250 1.00 85.44 187 ASP A CA 1
ATOM 1470 C C . ASP A 1 187 ? 23.711 -17.530 -29.410 1.00 85.44 187 ASP A C 1
ATOM 1472 O O . ASP A 1 187 ? 23.701 -18.601 -28.804 1.00 85.44 187 ASP A O 1
ATOM 1476 N N . GLY A 1 188 ? 22.658 -16.703 -29.367 1.00 86.50 188 GLY A N 1
ATOM 1477 C CA . GLY A 1 188 ? 21.422 -16.990 -28.624 1.00 86.50 188 GLY A CA 1
ATOM 1478 C C . GLY A 1 188 ? 21.485 -16.698 -27.120 1.00 86.50 188 GLY A C 1
ATOM 1479 O O . GLY A 1 188 ? 20.518 -16.974 -26.410 1.00 86.50 188 GLY A O 1
ATOM 1480 N N . ILE A 1 189 ? 22.582 -16.112 -26.639 1.00 89.94 189 ILE A N 1
ATOM 1481 C CA . ILE A 1 189 ? 22.793 -15.710 -25.246 1.00 89.94 189 ILE A CA 1
ATOM 1482 C C . ILE A 1 189 ? 23.059 -14.205 -25.216 1.00 89.94 189 ILE A C 1
ATOM 1484 O O . ILE A 1 189 ? 23.826 -13.693 -26.030 1.00 89.94 189 ILE A O 1
ATOM 1488 N N . MET A 1 190 ? 22.452 -13.472 -24.283 1.00 91.50 190 MET A N 1
ATOM 1489 C CA . MET A 1 190 ? 22.841 -12.078 -24.087 1.00 91.50 190 MET A CA 1
ATOM 1490 C C . MET A 1 190 ? 23.989 -11.982 -23.095 1.00 91.50 190 MET A C 1
ATOM 1492 O O . MET A 1 190 ? 23.883 -12.455 -21.966 1.00 91.50 190 MET A O 1
ATOM 1496 N N . LYS A 1 191 ? 25.073 -11.330 -23.499 1.00 91.31 191 LYS A N 1
ATOM 1497 C CA . LYS A 1 191 ? 26.242 -11.088 -22.656 1.00 91.31 191 LYS A CA 1
ATOM 1498 C C . LYS A 1 191 ? 26.470 -9.603 -22.498 1.00 91.31 191 LYS A C 1
ATOM 1500 O O . LYS A 1 191 ? 26.249 -8.827 -23.426 1.00 91.31 191 LYS A O 1
ATOM 1505 N N . GLY A 1 192 ? 26.952 -9.200 -21.336 1.00 90.12 192 GLY A N 1
ATOM 1506 C CA . GLY A 1 192 ? 27.422 -7.840 -21.156 1.00 90.12 192 GLY A CA 1
ATOM 1507 C C . GLY A 1 192 ? 27.647 -7.501 -19.701 1.00 90.12 192 GLY A C 1
ATOM 1508 O O . GLY A 1 192 ? 28.228 -8.295 -18.970 1.00 90.12 192 GLY A O 1
ATOM 1509 N N . SER A 1 193 ? 27.229 -6.309 -19.282 1.00 87.88 193 SER A N 1
ATOM 1510 C CA . SER A 1 193 ? 27.557 -5.802 -17.950 1.00 87.88 193 SER A CA 1
ATOM 1511 C C . SER A 1 193 ? 26.382 -5.136 -17.253 1.00 87.88 193 SER A C 1
ATOM 1513 O O . SER A 1 193 ? 25.545 -4.483 -17.878 1.00 87.88 193 SER A O 1
ATOM 1515 N N . PHE A 1 194 ? 26.377 -5.269 -15.933 1.00 87.00 194 PHE A N 1
ATOM 1516 C CA . PHE A 1 194 ? 25.591 -4.481 -15.006 1.00 87.00 194 PHE A CA 1
ATOM 1517 C C . PHE A 1 194 ? 26.499 -3.505 -14.254 1.00 87.00 194 PHE A C 1
ATOM 1519 O O . PHE A 1 194 ? 27.577 -3.873 -13.775 1.00 87.00 194 PHE A O 1
ATOM 1526 N N . ARG A 1 195 ? 26.041 -2.262 -14.093 1.00 83.44 195 ARG A N 1
ATOM 1527 C CA . ARG A 1 195 ? 26.723 -1.230 -13.304 1.00 83.44 195 ARG A CA 1
ATOM 1528 C C . ARG A 1 195 ? 25.731 -0.491 -12.417 1.00 83.44 195 ARG A C 1
ATOM 1530 O O . ARG A 1 195 ? 24.760 0.052 -12.929 1.00 83.44 195 ARG A O 1
ATOM 1537 N N . GLN A 1 196 ? 26.003 -0.398 -11.118 1.00 80.50 196 GLN A N 1
ATOM 1538 C CA . GLN A 1 196 ? 25.322 0.536 -10.217 1.00 80.50 196 GLN A CA 1
ATOM 1539 C C . GLN A 1 196 ? 26.290 1.676 -9.893 1.00 80.50 196 GLN A C 1
ATOM 1541 O O . GLN A 1 196 ? 27.372 1.446 -9.342 1.00 80.50 196 GLN A O 1
ATOM 1546 N N . LEU A 1 197 ? 25.912 2.892 -10.287 1.00 66.12 197 LEU A N 1
ATOM 1547 C CA . LEU A 1 197 ? 26.833 4.028 -10.346 1.00 66.12 197 LEU A CA 1
ATOM 1548 C C . LEU A 1 197 ? 27.243 4.546 -8.955 1.00 66.12 197 LEU A C 1
ATOM 1550 O O . LEU A 1 197 ? 28.424 4.790 -8.716 1.00 66.12 197 LEU A O 1
ATOM 1554 N N . GLN A 1 198 ? 26.305 4.648 -8.011 1.00 67.44 198 GLN A N 1
ATOM 1555 C CA . GLN A 1 198 ? 26.540 5.241 -6.685 1.00 67.44 198 GLN A CA 1
ATOM 1556 C C . GLN A 1 198 ? 27.409 4.370 -5.762 1.00 67.44 198 GLN A C 1
ATOM 1558 O O . GLN A 1 198 ? 28.385 4.818 -5.166 1.00 67.44 198 GLN A O 1
ATOM 1563 N N . GLN A 1 199 ? 27.039 3.098 -5.647 1.00 68.94 199 GLN A N 1
ATOM 1564 C CA . GLN A 1 199 ? 27.686 2.053 -4.861 1.00 68.94 199 GLN A CA 1
ATOM 1565 C C . GLN A 1 199 ? 28.895 1.466 -5.591 1.00 68.94 199 GLN A C 1
ATOM 1567 O O . GLN A 1 199 ? 29.594 0.635 -5.012 1.00 68.94 199 GLN A O 1
ATOM 1572 N N . LYS A 1 200 ? 29.142 1.873 -6.847 1.00 73.81 200 LYS A N 1
ATOM 1573 C CA . LYS A 1 200 ? 30.248 1.394 -7.684 1.00 73.81 200 LYS A CA 1
ATOM 1574 C C . LYS A 1 200 ? 30.284 -0.135 -7.742 1.00 73.81 200 LYS A C 1
ATOM 1576 O O . LYS A 1 200 ? 31.339 -0.751 -7.589 1.00 73.81 200 LYS A O 1
ATOM 1581 N N . LYS A 1 201 ? 29.112 -0.747 -7.922 1.00 78.50 201 LYS A N 1
ATOM 1582 C CA . LYS A 1 201 ? 28.988 -2.196 -8.104 1.00 78.50 201 LYS A CA 1
ATOM 1583 C C . LYS A 1 201 ? 29.014 -2.519 -9.587 1.00 78.50 201 LYS A C 1
ATOM 1585 O O . LYS A 1 201 ? 28.314 -1.881 -10.369 1.00 78.50 201 LYS A O 1
ATOM 1590 N N . TYR A 1 202 ? 29.792 -3.531 -9.943 1.00 83.94 202 TYR A N 1
ATOM 1591 C CA . TYR A 1 202 ? 29.997 -3.963 -11.318 1.00 83.94 202 TYR A CA 1
ATOM 1592 C C . TYR A 1 202 ? 29.899 -5.479 -11.370 1.00 83.94 202 TYR A C 1
ATOM 1594 O O . TYR A 1 202 ? 30.443 -6.157 -10.498 1.00 83.94 202 TYR A O 1
ATOM 1602 N N . ALA A 1 203 ? 29.213 -5.990 -12.381 1.00 85.44 203 ALA A N 1
ATOM 1603 C CA . ALA A 1 203 ? 29.152 -7.412 -12.665 1.00 85.44 203 ALA A CA 1
ATOM 1604 C C . ALA A 1 203 ? 29.108 -7.618 -14.177 1.00 85.44 203 ALA A C 1
ATOM 1606 O O . ALA A 1 203 ? 28.421 -6.874 -14.881 1.00 85.44 203 ALA A O 1
ATOM 1607 N N . ASP A 1 204 ? 29.815 -8.632 -14.659 1.00 89.12 204 ASP A N 1
ATOM 1608 C CA . ASP A 1 204 ? 29.511 -9.200 -15.965 1.00 89.12 204 ASP A CA 1
ATOM 1609 C C . ASP A 1 204 ? 28.251 -10.052 -15.816 1.00 89.12 204 ASP A C 1
ATOM 1611 O O . ASP A 1 204 ? 28.071 -10.742 -14.809 1.00 89.12 204 ASP A O 1
ATOM 1615 N N . VAL A 1 205 ? 27.353 -9.958 -16.790 1.00 88.31 205 VAL A N 1
ATOM 1616 C CA . VAL A 1 205 ? 26.066 -10.650 -16.768 1.00 88.31 205 VAL A CA 1
ATOM 1617 C C . VAL A 1 205 ? 25.909 -11.492 -18.020 1.00 88.31 205 VAL A C 1
ATOM 1619 O O . VAL A 1 205 ? 26.232 -11.063 -19.131 1.00 88.31 205 VAL A O 1
ATOM 1622 N N . GLU A 1 206 ? 25.384 -12.693 -17.819 1.00 90.56 206 GLU A N 1
ATOM 1623 C CA . GLU A 1 206 ? 24.952 -13.585 -18.881 1.00 90.56 206 GLU A CA 1
ATOM 1624 C C . GLU A 1 206 ? 23.464 -13.871 -18.687 1.00 90.56 206 GLU A C 1
ATOM 1626 O O . GLU A 1 206 ? 23.022 -14.264 -17.602 1.00 90.56 206 GLU A O 1
ATOM 1631 N N . VAL A 1 207 ? 22.689 -13.629 -19.739 1.00 90.88 207 VAL A N 1
ATOM 1632 C CA . VAL A 1 207 ? 21.239 -13.763 -19.738 1.00 90.88 207 VAL A CA 1
ATOM 1633 C C . VAL A 1 207 ? 20.858 -14.795 -20.788 1.00 90.88 207 VAL A C 1
ATOM 1635 O O . VAL A 1 207 ? 21.075 -14.608 -21.988 1.00 90.88 207 VAL A O 1
ATOM 1638 N N . SER A 1 208 ? 20.316 -15.913 -20.322 1.00 92.19 208 SER A N 1
ATOM 1639 C CA . SER A 1 208 ? 19.948 -17.047 -21.167 1.00 92.19 208 SER A CA 1
ATOM 1640 C C . SER A 1 208 ? 18.464 -17.010 -21.487 1.00 92.19 208 SER A C 1
ATOM 1642 O O . SER A 1 208 ? 17.641 -16.732 -20.617 1.00 92.19 208 SER A O 1
ATOM 1644 N N . ARG A 1 209 ? 18.096 -17.323 -22.728 1.00 92.44 209 ARG A N 1
ATOM 1645 C CA . ARG A 1 209 ? 16.687 -17.477 -23.085 1.00 92.44 209 ARG A CA 1
ATOM 1646 C C . ARG A 1 209 ? 16.108 -18.719 -22.411 1.00 92.44 209 ARG A C 1
ATOM 1648 O O . ARG A 1 209 ? 16.653 -19.809 -22.563 1.00 92.44 209 ARG A O 1
ATOM 1655 N N . ILE A 1 210 ? 14.969 -18.557 -21.746 1.00 93.19 210 ILE A N 1
ATOM 1656 C CA . ILE A 1 210 ? 14.213 -19.660 -21.137 1.00 93.19 210 ILE A CA 1
ATOM 1657 C C . ILE A 1 210 ? 12.851 -19.898 -21.807 1.00 93.19 210 ILE A C 1
ATOM 1659 O O . ILE A 1 210 ? 12.272 -20.968 -21.641 1.00 93.19 210 ILE A O 1
ATOM 1663 N N . SER A 1 211 ? 12.347 -18.939 -22.593 1.00 92.81 211 SER A N 1
ATOM 1664 C CA . SER A 1 211 ? 11.129 -19.090 -23.402 1.00 92.81 211 SER A CA 1
ATOM 1665 C C . SER A 1 211 ? 11.160 -18.173 -24.626 1.00 92.81 211 SER A C 1
ATOM 1667 O O . SER A 1 211 ? 11.638 -17.045 -24.535 1.00 92.81 211 SER A O 1
ATOM 1669 N N . ASP A 1 212 ? 10.602 -18.629 -25.751 1.00 90.00 212 ASP A N 1
ATOM 1670 C CA . ASP A 1 212 ? 10.397 -17.824 -26.969 1.00 90.00 212 ASP A CA 1
ATOM 1671 C C . ASP A 1 212 ? 9.150 -16.935 -26.912 1.00 90.00 212 ASP A C 1
ATOM 1673 O O . ASP A 1 212 ? 8.961 -16.057 -27.749 1.00 90.00 212 ASP A O 1
ATOM 1677 N N . HIS A 1 213 ? 8.288 -17.155 -25.922 1.00 89.81 213 HIS A N 1
ATOM 1678 C CA . HIS A 1 213 ? 7.052 -16.409 -25.737 1.00 89.81 213 HIS A CA 1
ATOM 1679 C C . HIS A 1 213 ? 7.032 -15.768 -24.358 1.00 89.81 213 HIS A C 1
ATOM 1681 O O . HIS A 1 213 ? 7.426 -16.408 -23.379 1.00 89.81 213 HIS A O 1
ATOM 1687 N N . VAL A 1 214 ? 6.523 -14.536 -24.279 1.00 88.56 214 VAL A N 1
ATOM 1688 C CA . VAL A 1 214 ? 6.244 -13.878 -22.997 1.00 88.56 214 VAL A CA 1
ATOM 1689 C C . VAL A 1 214 ? 5.317 -14.728 -22.131 1.00 88.56 214 VAL A C 1
ATOM 1691 O O . VAL A 1 214 ? 4.436 -15.443 -22.632 1.00 88.56 214 VAL A O 1
ATOM 1694 N N . SER A 1 215 ? 5.517 -14.648 -20.822 1.00 87.88 215 SER A N 1
ATOM 1695 C CA . SER A 1 215 ? 4.781 -15.447 -19.852 1.00 87.88 215 SER A CA 1
ATOM 1696 C C . SER A 1 215 ? 3.302 -15.049 -19.789 1.00 87.88 215 SER A C 1
ATOM 1698 O O . SER A 1 215 ? 2.918 -13.903 -20.041 1.00 87.88 215 SER A O 1
ATOM 1700 N N . ASP A 1 216 ? 2.439 -15.987 -19.393 1.00 83.38 216 ASP A N 1
ATOM 1701 C CA . ASP A 1 216 ? 1.031 -15.665 -19.129 1.00 83.38 216 ASP A CA 1
ATOM 1702 C C . ASP A 1 216 ? 0.888 -14.675 -17.959 1.00 83.38 216 ASP A C 1
ATOM 1704 O O . ASP A 1 216 ? -0.030 -13.855 -17.954 1.00 83.38 216 ASP A O 1
ATOM 1708 N N . ARG A 1 217 ? 1.852 -14.675 -17.026 1.00 82.38 217 ARG A N 1
ATOM 1709 C CA . ARG A 1 217 ? 1.974 -13.695 -15.938 1.00 82.38 217 ARG A CA 1
ATOM 1710 C C . ARG A 1 217 ? 2.103 -12.271 -16.490 1.00 82.38 217 ARG A C 1
ATOM 1712 O O . ARG A 1 217 ? 1.340 -11.397 -16.081 1.00 82.38 217 ARG A O 1
ATOM 1719 N N . LEU A 1 218 ? 2.998 -12.038 -17.454 1.00 82.94 218 LEU A N 1
ATOM 1720 C CA . LEU A 1 218 ? 3.146 -10.726 -18.090 1.00 82.94 218 LEU A CA 1
ATOM 1721 C C . LEU A 1 218 ? 1.885 -10.328 -18.872 1.00 82.94 218 LEU A C 1
ATOM 1723 O O . LEU A 1 218 ? 1.407 -9.201 -18.732 1.00 82.94 218 LEU A O 1
ATOM 1727 N N . LYS A 1 219 ? 1.280 -11.257 -19.625 1.00 83.94 219 LYS A N 1
ATOM 1728 C CA . LYS A 1 219 ? 0.033 -10.998 -20.375 1.00 83.94 219 LYS A CA 1
ATOM 1729 C C . LYS A 1 219 ? -1.118 -10.538 -19.477 1.00 83.94 219 LYS A C 1
ATOM 1731 O O . LYS A 1 219 ? -1.902 -9.686 -19.890 1.00 83.94 219 LYS A O 1
ATOM 1736 N N . LYS A 1 220 ? -1.219 -11.064 -18.249 1.00 78.75 220 LYS A N 1
ATOM 1737 C CA . LYS A 1 220 ? -2.197 -10.610 -17.241 1.00 78.75 220 LYS A CA 1
ATOM 1738 C C . LYS A 1 220 ? -1.883 -9.205 -16.705 1.00 78.75 220 LYS A C 1
ATOM 1740 O O . LYS A 1 220 ? -2.798 -8.490 -16.301 1.00 78.75 220 LYS A O 1
ATOM 1745 N N . TYR A 1 221 ? -0.610 -8.806 -16.697 1.00 78.81 221 TYR A N 1
ATOM 1746 C CA . TYR A 1 221 ? -0.131 -7.554 -16.107 1.00 78.81 221 TYR A CA 1
ATOM 1747 C C . TYR A 1 221 ? -0.150 -6.362 -17.081 1.00 78.81 221 TYR A C 1
ATOM 1749 O O . TYR A 1 221 ? -0.472 -5.241 -16.683 1.00 78.81 221 TYR A O 1
ATOM 1757 N N . ILE A 1 222 ? 0.113 -6.593 -18.372 1.00 78.12 222 ILE A N 1
ATOM 1758 C CA . ILE A 1 222 ? 0.126 -5.555 -19.424 1.00 78.12 222 ILE A CA 1
ATOM 1759 C C . ILE A 1 222 ? -1.145 -4.683 -19.446 1.00 78.12 222 ILE A C 1
ATOM 1761 O O . ILE A 1 222 ? -1.012 -3.458 -19.512 1.00 78.12 222 ILE A O 1
ATOM 1765 N N . PRO A 1 223 ? -2.377 -5.232 -19.342 1.00 81.25 223 PRO A N 1
ATOM 1766 C CA . PRO A 1 223 ? -3.595 -4.419 -19.343 1.00 81.25 223 PRO A CA 1
ATOM 1767 C C . PRO A 1 223 ? -3.723 -3.468 -18.148 1.00 81.25 223 PRO A C 1
ATOM 1769 O O . PRO A 1 223 ? -4.604 -2.610 -18.160 1.00 81.25 223 PRO A O 1
ATOM 1772 N N . ILE A 1 224 ? -2.911 -3.661 -17.108 1.00 80.06 224 ILE A N 1
ATOM 1773 C CA . ILE A 1 224 ? -2.984 -2.949 -15.832 1.00 80.06 224 ILE A CA 1
ATOM 1774 C C . ILE A 1 224 ? -1.858 -1.920 -15.698 1.00 80.06 224 ILE A C 1
ATOM 1776 O O . ILE A 1 224 ? -2.094 -0.858 -15.135 1.00 80.06 224 ILE A O 1
ATOM 1780 N N . ILE A 1 225 ? -0.679 -2.183 -16.275 1.00 74.31 225 ILE A N 1
ATOM 1781 C CA . ILE A 1 225 ? 0.508 -1.309 -16.185 1.00 74.31 225 ILE A CA 1
ATOM 1782 C C . ILE A 1 225 ? 0.254 0.136 -16.636 1.00 74.31 225 ILE A C 1
ATOM 1784 O O . ILE A 1 225 ? 0.864 1.057 -16.106 1.00 74.31 225 ILE A O 1
ATOM 1788 N N . ASN A 1 226 ? -0.645 0.332 -17.603 1.00 73.38 226 ASN A N 1
ATOM 1789 C CA . ASN A 1 226 ? -0.940 1.651 -18.173 1.00 73.38 226 ASN A CA 1
ATOM 1790 C C . ASN A 1 226 ? -2.127 2.359 -17.503 1.00 73.38 226 ASN A C 1
ATOM 1792 O O . ASN A 1 226 ? -2.515 3.437 -17.944 1.00 73.38 226 ASN A O 1
ATOM 1796 N N . LEU A 1 227 ? -2.746 1.746 -16.493 1.00 82.31 227 LEU A N 1
ATOM 1797 C CA . LEU A 1 227 ? -3.885 2.323 -15.788 1.00 82.31 227 LEU A CA 1
ATOM 1798 C C . LEU A 1 227 ? -3.411 3.043 -14.525 1.00 82.31 227 LEU A C 1
ATOM 1800 O O . LEU A 1 227 ? -2.582 2.535 -13.770 1.00 82.31 227 LEU A O 1
ATOM 1804 N N . SER A 1 228 ? -4.003 4.199 -14.239 1.00 85.50 228 SER A N 1
ATOM 1805 C CA . SER A 1 228 ? -3.875 4.828 -12.925 1.00 85.50 228 SER A CA 1
ATOM 1806 C C . SER A 1 228 ? -4.452 3.926 -11.829 1.00 85.50 228 SER A C 1
ATOM 1808 O O . SER A 1 228 ? -5.350 3.111 -12.060 1.00 85.50 228 SER A O 1
ATOM 1810 N N . ARG A 1 229 ? -4.001 4.117 -10.583 1.00 87.38 229 ARG A N 1
ATOM 1811 C CA . ARG A 1 229 ? -4.496 3.355 -9.419 1.00 87.38 229 ARG A CA 1
ATOM 1812 C C . ARG A 1 229 ? -6.018 3.424 -9.278 1.00 87.38 229 ARG A C 1
ATOM 1814 O O . ARG A 1 229 ? -6.663 2.420 -8.981 1.00 87.38 229 ARG A O 1
ATOM 1821 N N . LEU A 1 230 ? -6.600 4.585 -9.574 1.00 89.81 230 LEU A N 1
ATOM 1822 C CA . LEU A 1 230 ? -8.046 4.782 -9.556 1.00 89.81 230 LEU A CA 1
ATOM 1823 C C . LEU A 1 230 ? -8.766 4.052 -10.701 1.00 89.81 230 LEU A C 1
ATOM 1825 O O . LEU A 1 230 ? -9.855 3.520 -10.491 1.00 89.81 230 LEU A O 1
ATOM 1829 N N . GLU A 1 231 ? -8.189 4.000 -11.902 1.00 92.44 231 GLU A N 1
ATOM 1830 C CA . GLU A 1 231 ? -8.754 3.229 -13.019 1.00 92.44 231 GLU A CA 1
ATOM 1831 C C . GLU A 1 231 ? -8.729 1.728 -12.742 1.00 92.44 231 GLU A C 1
ATOM 1833 O O . GLU A 1 231 ? -9.711 1.042 -13.029 1.00 92.44 231 GLU A O 1
ATOM 1838 N N . ILE A 1 232 ? -7.660 1.227 -12.119 1.00 92.62 232 ILE A N 1
ATOM 1839 C CA . ILE A 1 232 ? -7.582 -0.165 -11.664 1.00 92.62 232 ILE A CA 1
ATOM 1840 C C . ILE A 1 232 ? -8.679 -0.436 -10.631 1.00 92.62 232 ILE A C 1
ATOM 1842 O O . ILE A 1 232 ? -9.444 -1.389 -10.787 1.00 92.62 232 ILE A O 1
ATOM 1846 N N . LEU A 1 233 ? -8.821 0.429 -9.620 1.00 94.94 233 LEU A N 1
ATOM 1847 C CA . LEU A 1 233 ? -9.867 0.290 -8.606 1.00 94.94 233 LEU A CA 1
ATOM 1848 C C . LEU A 1 233 ? -11.274 0.280 -9.228 1.00 94.94 233 LEU A C 1
ATOM 1850 O O . LEU A 1 233 ? -12.101 -0.549 -8.855 1.00 94.94 233 LEU A O 1
ATOM 1854 N N . ARG A 1 234 ? -11.538 1.149 -10.213 1.00 95.75 234 ARG A N 1
ATOM 1855 C CA . ARG A 1 234 ? -12.812 1.189 -10.956 1.00 95.75 234 ARG A CA 1
ATOM 1856 C C . ARG A 1 234 ? -13.047 -0.062 -11.795 1.00 95.75 234 ARG A C 1
ATOM 1858 O O . ARG A 1 234 ? -14.171 -0.552 -11.845 1.00 95.75 234 ARG A O 1
ATOM 1865 N N . ARG A 1 235 ? -12.006 -0.591 -12.441 1.00 94.62 235 ARG A N 1
ATOM 1866 C CA . ARG A 1 235 ? -12.089 -1.824 -13.237 1.00 94.62 235 ARG A CA 1
ATOM 1867 C C . ARG A 1 235 ? -12.502 -3.028 -12.388 1.00 94.62 235 ARG A C 1
ATOM 1869 O O . ARG A 1 235 ? -13.209 -3.898 -12.884 1.00 94.62 235 ARG A O 1
ATOM 1876 N N . TYR A 1 236 ? -12.097 -3.042 -11.122 1.00 95.12 236 TYR A N 1
ATOM 1877 C CA . TYR A 1 236 ? -12.420 -4.082 -10.145 1.00 95.12 236 TYR A CA 1
ATOM 1878 C C . TYR A 1 236 ? -13.368 -3.570 -9.048 1.00 95.12 236 TYR A C 1
ATOM 1880 O O . TYR A 1 236 ? -13.237 -3.936 -7.882 1.00 95.12 236 TYR A O 1
ATOM 1888 N N . ALA A 1 237 ? -14.318 -2.694 -9.394 1.00 96.12 237 ALA A N 1
ATOM 1889 C CA . ALA A 1 237 ? -15.204 -2.057 -8.417 1.00 96.12 237 ALA A CA 1
ATOM 1890 C C . ALA A 1 237 ? -16.128 -3.051 -7.692 1.00 96.12 237 ALA A C 1
ATOM 1892 O O . ALA A 1 237 ? -16.412 -2.860 -6.506 1.00 96.12 237 ALA A O 1
ATOM 1893 N N . ASP A 1 238 ? -16.557 -4.108 -8.380 1.00 96.38 238 ASP A N 1
ATOM 1894 C CA . ASP A 1 238 ? -17.589 -5.027 -7.907 1.00 96.38 238 ASP A CA 1
ATOM 1895 C C . ASP A 1 238 ? -17.039 -6.206 -7.094 1.00 96.38 238 ASP A C 1
ATOM 1897 O O . ASP A 1 238 ? -15.931 -6.692 -7.316 1.00 96.38 238 ASP A O 1
ATOM 1901 N N . TYR A 1 239 ? -17.883 -6.711 -6.197 1.00 96.38 239 TYR A N 1
ATOM 1902 C CA . TYR A 1 239 ? -17.723 -7.975 -5.480 1.00 96.38 239 TYR A CA 1
ATOM 1903 C C . TYR A 1 239 ? -18.876 -8.911 -5.861 1.00 96.38 239 TYR A C 1
ATOM 1905 O O . TYR A 1 239 ? -19.962 -8.455 -6.237 1.00 96.38 239 TYR A O 1
ATOM 1913 N N . ASP A 1 240 ? -18.649 -10.218 -5.780 1.00 95.94 240 ASP A N 1
ATOM 1914 C CA . ASP A 1 240 ? -19.716 -11.207 -5.920 1.00 95.94 240 ASP A CA 1
ATOM 1915 C C . ASP A 1 240 ? -20.633 -11.215 -4.686 1.00 95.94 240 ASP A C 1
ATOM 1917 O O . ASP A 1 240 ? -20.474 -10.436 -3.746 1.00 95.94 240 ASP A O 1
ATOM 1921 N N . ARG A 1 241 ? -21.666 -12.062 -4.720 1.00 94.12 241 ARG A N 1
ATOM 1922 C CA . ARG A 1 241 ? -22.675 -12.185 -3.663 1.00 94.12 241 ARG A CA 1
ATOM 1923 C C . ARG A 1 241 ? -23.018 -13.642 -3.399 1.00 94.12 241 ARG A C 1
ATOM 1925 O O . ARG A 1 241 ? -22.961 -14.470 -4.306 1.00 94.12 241 ARG A O 1
ATOM 1932 N N . GLY A 1 242 ? -23.482 -13.920 -2.185 1.00 92.56 242 GLY A N 1
ATOM 1933 C CA . GLY A 1 242 ? -24.083 -15.198 -1.808 1.00 92.56 242 GLY A CA 1
ATOM 1934 C C . GLY A 1 242 ? -23.133 -16.161 -1.102 1.00 92.56 242 GLY A C 1
ATOM 1935 O O . GLY A 1 242 ? -23.510 -17.313 -0.880 1.00 92.56 242 GLY A O 1
ATOM 1936 N N . GLN A 1 243 ? -21.930 -15.718 -0.722 1.00 95.94 243 GLN A N 1
ATOM 1937 C CA . GLN A 1 243 ? -21.099 -16.510 0.184 1.00 95.94 243 GLN A CA 1
ATOM 1938 C C . GLN A 1 243 ? -21.655 -16.428 1.610 1.00 95.94 243 GLN A C 1
ATOM 1940 O O . GLN A 1 243 ? -22.275 -15.444 2.007 1.00 95.94 243 GLN A O 1
ATOM 1945 N N . SER A 1 244 ? -21.451 -17.488 2.391 1.00 95.00 244 SER A N 1
ATOM 1946 C CA . SER A 1 244 ? -21.831 -17.474 3.804 1.00 95.00 244 SER A CA 1
ATOM 1947 C C . SER A 1 244 ? -20.779 -16.730 4.629 1.00 95.00 244 SER A C 1
ATOM 1949 O O . SER A 1 244 ? -19.586 -16.945 4.402 1.00 95.00 244 SER A O 1
ATOM 1951 N N . PRO A 1 245 ? -21.196 -15.891 5.591 1.00 94.62 245 PRO A N 1
ATOM 1952 C CA . PRO A 1 245 ? -20.269 -15.213 6.484 1.00 94.62 245 PRO A CA 1
ATOM 1953 C C . PRO A 1 245 ? -19.500 -16.207 7.357 1.00 94.62 245 PRO A C 1
ATOM 1955 O O . PRO A 1 245 ? -20.013 -17.271 7.720 1.00 94.62 245 PRO A O 1
ATOM 1958 N N . VAL A 1 246 ? -18.283 -15.827 7.744 1.00 90.62 246 VAL A N 1
ATOM 1959 C CA . VAL A 1 246 ? -17.514 -16.516 8.787 1.00 90.62 246 VAL A CA 1
ATOM 1960 C C . VAL A 1 246 ? -17.529 -15.649 10.036 1.00 90.62 246 VAL A C 1
ATOM 1962 O O . VAL A 1 246 ? -17.217 -14.464 9.978 1.00 90.62 246 VAL A O 1
ATOM 1965 N N . LYS A 1 247 ? -17.890 -16.256 11.169 1.00 91.50 247 LYS A N 1
ATOM 1966 C CA . LYS A 1 247 ? -17.907 -15.577 12.466 1.00 91.50 247 LYS A CA 1
ATOM 1967 C C . LYS A 1 247 ? -16.498 -15.115 12.838 1.00 91.50 247 LYS A C 1
ATOM 1969 O O . LYS A 1 247 ? -15.584 -15.946 12.869 1.00 91.50 247 LYS A O 1
ATOM 1974 N N . ILE A 1 248 ? -16.365 -13.839 13.187 1.00 93.94 248 ILE A N 1
ATOM 1975 C CA . ILE A 1 248 ? -15.125 -13.261 13.702 1.00 93.94 248 ILE A CA 1
ATOM 1976 C C . ILE A 1 248 ? -15.129 -13.363 15.227 1.00 93.94 248 ILE A C 1
ATOM 1978 O O . ILE A 1 248 ? -16.118 -13.052 15.896 1.00 93.94 248 ILE A O 1
ATOM 1982 N N . GLU A 1 249 ? -14.025 -13.829 15.801 1.00 95.31 249 GLU A N 1
ATOM 1983 C CA . GLU A 1 249 ? -13.863 -13.900 17.251 1.00 95.31 249 GLU A CA 1
ATOM 1984 C C . GLU A 1 249 ? -13.059 -12.703 17.748 1.00 95.31 249 GLU A C 1
ATOM 1986 O O . GLU A 1 249 ? -11.942 -12.482 17.300 1.00 95.31 249 GLU A O 1
ATOM 1991 N N . PHE A 1 250 ? -13.605 -11.952 18.704 1.00 96.75 250 PHE A N 1
ATOM 1992 C CA . PHE A 1 250 ? -12.881 -10.889 19.397 1.00 96.75 250 PHE A CA 1
ATOM 1993 C C . PHE A 1 250 ? -12.614 -11.314 20.835 1.00 96.75 250 PHE A C 1
ATOM 1995 O O . PHE A 1 250 ? -13.556 -11.518 21.605 1.00 96.75 250 PHE A O 1
ATOM 2002 N N . VAL A 1 251 ? -11.338 -11.401 21.205 1.00 97.19 251 VAL A N 1
ATOM 2003 C CA . VAL A 1 251 ? -10.926 -11.546 22.602 1.00 97.19 251 VAL A CA 1
ATOM 2004 C C . VAL A 1 251 ? -10.779 -10.142 23.179 1.00 97.19 251 VAL A C 1
ATOM 2006 O O . VAL A 1 251 ? -10.062 -9.309 22.636 1.00 97.19 251 VAL A O 1
ATOM 2009 N N . LEU A 1 252 ? -11.530 -9.851 24.240 1.00 98.12 252 LEU A N 1
ATOM 2010 C CA . LEU A 1 252 ? -11.645 -8.515 24.825 1.00 98.12 252 LEU A CA 1
ATOM 2011 C C . LEU A 1 252 ? -11.171 -8.520 26.279 1.00 98.12 252 LEU A C 1
ATOM 2013 O O . LEU A 1 252 ? -11.312 -9.522 26.979 1.00 98.12 252 LEU A O 1
ATOM 2017 N N . GLY A 1 253 ? -10.650 -7.384 26.742 1.00 97.38 253 GLY A N 1
ATOM 2018 C CA . GLY A 1 253 ? -10.153 -7.227 28.112 1.00 97.38 253 GLY A CA 1
ATOM 2019 C C . GLY A 1 253 ? -8.832 -7.957 28.371 1.00 97.38 253 GLY A C 1
ATOM 2020 O O . GLY A 1 253 ? -8.541 -8.322 29.510 1.00 97.38 253 GLY A O 1
ATOM 2021 N N . GLU A 1 254 ? -8.045 -8.212 27.323 1.00 95.69 254 GLU A N 1
ATOM 2022 C CA . GLU A 1 254 ? -6.718 -8.819 27.445 1.00 95.69 254 GLU A CA 1
ATOM 2023 C C . GLU A 1 254 ? -5.793 -7.921 28.283 1.00 95.69 254 GLU A C 1
ATOM 2025 O O . GLU A 1 254 ? -5.798 -6.696 28.139 1.00 95.69 254 GLU A O 1
ATOM 2030 N N . LYS A 1 255 ? -4.998 -8.522 29.179 1.00 96.12 255 LYS A N 1
ATOM 2031 C CA . LYS A 1 255 ? -4.135 -7.781 30.110 1.00 96.12 255 LYS A CA 1
ATOM 2032 C C . LYS A 1 255 ? -3.100 -6.957 29.337 1.00 96.12 255 LYS A C 1
ATOM 2034 O O . LYS A 1 255 ? -2.342 -7.510 28.544 1.00 96.12 255 LYS A O 1
ATOM 2039 N N . LEU A 1 256 ? -3.010 -5.664 29.648 1.00 96.44 256 LEU A N 1
ATOM 2040 C CA . LEU A 1 256 ? -1.961 -4.798 29.112 1.00 96.44 256 LEU A CA 1
ATOM 2041 C C . LEU A 1 256 ? -0.568 -5.266 29.573 1.00 96.44 256 LEU A C 1
ATOM 2043 O O . LEU A 1 256 ? -0.397 -5.631 30.744 1.00 96.44 256 LEU A O 1
ATOM 2047 N N . PRO A 1 257 ? 0.439 -5.255 28.685 1.00 95.25 257 PRO A N 1
ATOM 2048 C CA . PRO A 1 257 ? 1.797 -5.607 29.065 1.00 95.25 257 PRO A CA 1
ATOM 2049 C C . PRO A 1 257 ? 2.443 -4.504 29.914 1.00 95.25 257 PRO A C 1
ATOM 2051 O O . PRO A 1 257 ? 2.318 -3.320 29.616 1.00 95.25 257 PRO A O 1
ATOM 2054 N N . GLU A 1 258 ? 3.216 -4.909 30.925 1.00 95.19 258 GLU A N 1
ATOM 2055 C CA . GLU A 1 258 ? 3.897 -4.013 31.884 1.00 95.19 258 GLU A CA 1
ATOM 2056 C C . GLU A 1 258 ? 4.861 -3.022 31.208 1.00 95.19 258 GLU A C 1
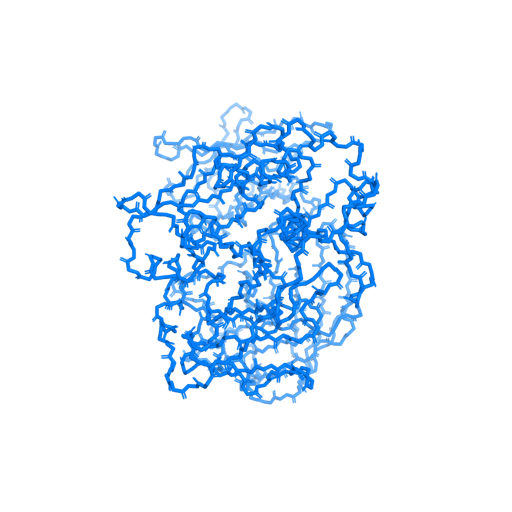ATOM 2058 O O . GLU A 1 258 ? 5.186 -1.973 31.753 1.00 95.19 258 GLU A O 1
ATOM 2063 N N . CYS A 1 259 ? 5.320 -3.313 29.984 1.00 94.38 259 CYS A N 1
ATOM 2064 C CA . CYS A 1 259 ? 6.152 -2.378 29.230 1.00 94.38 259 CYS A CA 1
ATOM 2065 C C . CYS A 1 259 ? 5.445 -1.057 28.893 1.00 94.38 259 CYS A C 1
ATOM 2067 O O . CYS A 1 259 ? 6.126 -0.047 28.728 1.00 94.38 259 CYS A O 1
ATOM 2069 N N . LEU A 1 260 ? 4.109 -1.042 28.826 1.00 95.56 260 LEU A N 1
ATOM 2070 C CA . LEU A 1 260 ? 3.340 0.175 28.558 1.00 95.56 260 LEU A CA 1
ATOM 2071 C C . LEU A 1 260 ? 3.321 1.157 29.735 1.00 95.56 260 LEU A C 1
ATOM 2073 O O . LEU A 1 260 ? 3.067 2.338 29.510 1.00 95.56 260 LEU A O 1
ATOM 2077 N N . ASP A 1 261 ? 3.673 0.724 30.951 1.00 93.06 261 ASP A N 1
ATOM 2078 C CA . ASP A 1 261 ? 3.739 1.602 32.129 1.00 93.06 261 ASP A CA 1
ATOM 2079 C C . ASP A 1 261 ? 4.740 2.760 31.933 1.00 93.06 261 ASP A C 1
ATOM 2081 O O . ASP A 1 261 ? 4.611 3.817 32.546 1.00 93.06 261 ASP A O 1
ATOM 2085 N N . ARG A 1 262 ? 5.720 2.599 31.028 1.00 95.38 262 ARG A N 1
ATOM 2086 C CA . ARG A 1 262 ? 6.702 3.638 30.661 1.00 95.38 262 ARG A CA 1
ATOM 2087 C C . ARG A 1 262 ? 6.132 4.771 29.804 1.00 95.38 262 ARG A C 1
ATOM 2089 O O . ARG A 1 262 ? 6.780 5.807 29.690 1.00 95.38 262 ARG A O 1
ATOM 2096 N N . TYR A 1 263 ? 4.961 4.573 29.203 1.00 95.94 263 TYR A N 1
ATOM 2097 C CA . TYR A 1 263 ? 4.373 5.482 28.214 1.00 95.94 263 TYR A CA 1
ATOM 2098 C C . TYR A 1 263 ? 3.204 6.312 28.762 1.00 95.94 263 TYR A C 1
ATOM 2100 O O . TYR A 1 263 ? 2.569 7.042 28.006 1.00 95.94 263 TYR A O 1
ATOM 2108 N N . ASP A 1 264 ? 2.921 6.213 30.067 1.00 93.81 264 ASP A N 1
ATOM 2109 C CA . ASP A 1 264 ? 1.877 6.985 30.758 1.00 93.81 264 ASP A CA 1
ATOM 2110 C C . ASP A 1 264 ? 0.518 6.945 30.028 1.00 93.81 264 ASP A C 1
ATOM 2112 O O . ASP A 1 264 ? -0.125 7.961 29.763 1.00 93.81 264 ASP A O 1
ATOM 2116 N N . LEU A 1 265 ? 0.081 5.733 29.664 1.00 96.56 265 LEU A N 1
ATOM 2117 C CA . LEU A 1 265 ? -1.187 5.498 28.965 1.00 96.56 265 LEU A CA 1
ATOM 2118 C C . LEU A 1 265 ? -2.383 6.136 29.696 1.00 96.56 265 LEU A C 1
ATOM 2120 O O . LEU A 1 265 ? -3.305 6.636 29.050 1.00 96.56 265 LEU A O 1
ATOM 2124 N N . GLY A 1 266 ? -2.331 6.189 31.032 1.00 95.62 266 GLY A N 1
ATOM 2125 C CA . GLY A 1 266 ? -3.347 6.818 31.877 1.00 95.62 266 GLY A CA 1
ATOM 2126 C C . GLY A 1 266 ? -3.636 8.271 31.495 1.00 95.62 266 GLY A C 1
ATOM 2127 O O . GLY A 1 266 ? -4.802 8.648 31.427 1.00 95.62 266 GLY A O 1
ATOM 2128 N N . LYS A 1 267 ? -2.614 9.052 31.116 1.00 96.88 267 LYS A N 1
ATOM 2129 C CA . LYS A 1 267 ? -2.771 10.435 30.630 1.00 96.88 267 LYS A CA 1
ATOM 2130 C C . LYS A 1 267 ? -3.731 10.552 29.441 1.00 96.88 267 LYS A C 1
ATOM 2132 O O . LYS A 1 267 ? -4.380 11.584 29.263 1.00 96.88 267 LYS A O 1
ATOM 2137 N N . TYR A 1 268 ? -3.808 9.518 28.607 1.00 97.31 268 TYR A N 1
ATOM 2138 C CA . TYR A 1 268 ? -4.695 9.495 27.449 1.00 97.31 268 TYR A CA 1
ATOM 2139 C C . TYR A 1 268 ? -6.076 8.961 27.809 1.00 97.31 268 TYR A C 1
ATOM 2141 O O . TYR A 1 268 ? -7.055 9.451 27.257 1.00 97.31 268 TYR A O 1
ATOM 2149 N N . THR A 1 269 ? -6.179 8.000 28.724 1.00 96.94 269 THR A N 1
ATOM 2150 C CA . THR A 1 269 ? -7.420 7.243 28.945 1.00 96.94 269 THR A CA 1
ATOM 2151 C C . THR A 1 269 ? -8.229 7.684 30.163 1.00 96.94 269 THR A C 1
ATOM 2153 O O . THR A 1 269 ? -9.417 7.385 30.234 1.00 96.94 269 THR A O 1
ATOM 2156 N N . GLU A 1 270 ? -7.622 8.360 31.140 1.00 96.19 270 GLU A N 1
ATOM 2157 C CA . GLU A 1 270 ? -8.296 8.741 32.385 1.00 96.19 270 GLU A CA 1
ATOM 2158 C C . GLU A 1 270 ? -9.500 9.659 32.119 1.00 96.19 270 GLU A C 1
ATOM 2160 O O . GLU A 1 270 ? -9.392 10.691 31.459 1.00 96.19 270 GLU A O 1
ATOM 2165 N N . GLY A 1 271 ? -10.670 9.255 32.625 1.00 95.81 271 GLY A N 1
ATOM 2166 C CA . GLY A 1 271 ? -11.926 9.993 32.466 1.00 95.81 271 GLY A CA 1
ATOM 2167 C C . GLY A 1 271 ? -12.562 9.927 31.073 1.00 95.81 271 GLY A C 1
ATOM 2168 O O . GLY A 1 271 ? -13.606 10.548 30.886 1.00 95.81 271 GLY A O 1
ATOM 2169 N N . LYS A 1 272 ? -11.979 9.188 30.116 1.00 96.88 272 LYS A N 1
ATOM 2170 C CA . LYS A 1 272 ? -12.533 9.017 28.765 1.00 96.88 272 LYS A CA 1
ATOM 2171 C C . LYS A 1 272 ? -13.308 7.715 28.632 1.00 96.88 272 LYS A C 1
ATOM 2173 O O . LYS A 1 272 ? -12.846 6.655 29.045 1.00 96.88 272 LYS A O 1
ATOM 2178 N N . GLU A 1 273 ? -14.461 7.791 27.978 1.00 95.56 273 GLU A N 1
ATOM 2179 C CA . GLU A 1 273 ? -15.338 6.652 27.706 1.00 95.56 273 GLU A CA 1
ATOM 2180 C C . GLU A 1 273 ? -15.896 6.725 26.275 1.00 95.56 273 GLU A C 1
ATOM 2182 O O . GLU A 1 273 ? -15.779 7.739 25.584 1.00 95.56 273 GLU A O 1
ATOM 2187 N N . GLY A 1 274 ? -16.512 5.634 25.816 1.00 96.69 274 GLY A N 1
ATOM 2188 C CA . GLY A 1 274 ? -17.159 5.578 24.506 1.00 96.69 274 GLY A CA 1
ATOM 2189 C C . GLY A 1 274 ? -16.198 5.845 23.341 1.00 96.69 274 GLY A C 1
ATOM 2190 O O . GLY A 1 274 ? -15.049 5.407 23.351 1.00 96.69 274 GLY A O 1
ATOM 2191 N N . ASP A 1 275 ? -16.672 6.560 22.322 1.00 97.75 275 ASP A N 1
ATOM 2192 C CA . ASP A 1 275 ? -15.887 6.866 21.118 1.00 97.75 275 ASP A CA 1
ATOM 2193 C C . ASP A 1 275 ? -14.672 7.757 21.414 1.00 97.75 275 ASP A C 1
ATOM 2195 O O . ASP A 1 275 ? -13.652 7.658 20.738 1.00 97.75 275 ASP A O 1
ATOM 2199 N N . GLU A 1 276 ? -14.743 8.608 22.443 1.00 97.69 276 GLU A N 1
ATOM 2200 C CA . GLU A 1 276 ? -13.622 9.474 22.824 1.00 97.69 276 GLU A CA 1
ATOM 2201 C C . GLU A 1 276 ? -12.399 8.650 23.245 1.00 97.69 276 GLU A C 1
ATOM 2203 O O . GLU A 1 276 ? -11.266 8.980 22.890 1.00 97.69 276 GLU A O 1
ATOM 2208 N N . LEU A 1 277 ? -12.630 7.532 23.943 1.00 98.50 277 LEU A N 1
ATOM 2209 C CA . LEU A 1 277 ? -11.573 6.599 24.317 1.00 98.50 277 LEU A CA 1
ATOM 2210 C C . LEU A 1 277 ? -10.900 5.988 23.078 1.00 98.50 277 LEU A C 1
ATOM 2212 O O . LEU A 1 277 ? -9.679 5.865 23.054 1.00 98.50 277 LEU A O 1
ATOM 2216 N N . VAL A 1 278 ? -11.662 5.665 22.027 1.00 98.75 278 VAL A N 1
ATOM 2217 C CA . VAL A 1 278 ? -11.120 5.120 20.767 1.00 98.75 278 VAL A CA 1
ATOM 2218 C C . VAL A 1 278 ? -10.108 6.085 20.148 1.00 98.75 278 VAL A C 1
ATOM 2220 O O . VAL A 1 278 ? -8.985 5.692 19.826 1.00 98.75 278 VAL A O 1
ATOM 2223 N N . PHE A 1 279 ? -10.484 7.357 20.010 1.00 98.19 279 PHE A N 1
ATOM 2224 C CA . PHE A 1 279 ? -9.619 8.368 19.399 1.00 98.19 279 PHE A CA 1
ATOM 2225 C C . PHE A 1 279 ? -8.428 8.728 20.295 1.00 98.19 279 PHE A C 1
ATOM 2227 O O . PHE A 1 279 ? -7.321 8.908 19.793 1.00 98.19 279 PHE A O 1
ATOM 2234 N N . ALA A 1 280 ? -8.607 8.732 21.618 1.00 98.38 280 ALA A N 1
ATOM 2235 C CA . ALA A 1 280 ? -7.506 8.942 22.553 1.00 98.38 280 ALA A CA 1
ATOM 2236 C C . ALA A 1 280 ? -6.458 7.816 22.514 1.00 98.38 280 ALA A C 1
ATOM 2238 O O . ALA A 1 280 ? -5.272 8.076 22.708 1.00 98.38 280 ALA A O 1
ATOM 2239 N N . LEU A 1 281 ? -6.869 6.573 22.242 1.00 98.69 281 LEU A N 1
ATOM 2240 C CA . LEU A 1 281 ? -5.946 5.451 22.056 1.00 98.69 281 LEU A CA 1
ATOM 2241 C C . LEU A 1 281 ? -5.193 5.539 20.717 1.00 98.69 281 LEU A C 1
ATOM 2243 O O . LEU A 1 281 ? -4.014 5.189 20.663 1.00 98.69 281 LEU A O 1
ATOM 2247 N N . LEU A 1 282 ? -5.825 6.059 19.657 1.00 98.62 282 LEU A N 1
ATOM 2248 C CA . LEU A 1 282 ? -5.128 6.412 18.412 1.00 98.62 282 LEU A CA 1
ATOM 2249 C C . LEU A 1 282 ? -4.071 7.497 18.664 1.00 98.62 282 LEU A C 1
ATOM 2251 O O . LEU A 1 282 ? -2.935 7.351 18.213 1.00 98.62 282 LEU A O 1
ATOM 2255 N N . ASP A 1 283 ? -4.423 8.545 19.412 1.00 97.12 283 ASP A N 1
ATOM 2256 C CA . ASP A 1 283 ? -3.488 9.605 19.799 1.00 97.12 283 ASP A CA 1
ATOM 2257 C C . ASP A 1 283 ? -2.316 9.050 20.612 1.00 97.12 283 ASP A C 1
ATOM 2259 O O . ASP A 1 283 ? -1.166 9.341 20.292 1.00 97.12 283 ASP A O 1
ATOM 2263 N N . PHE A 1 284 ? -2.588 8.183 21.594 1.00 98.06 284 PHE A N 1
ATOM 2264 C CA . PHE A 1 284 ? -1.551 7.508 22.375 1.00 98.06 284 PHE A CA 1
ATOM 2265 C C . PHE A 1 284 ? -0.561 6.754 21.484 1.00 98.06 284 PHE A C 1
ATOM 2267 O O . PHE A 1 284 ? 0.647 6.880 21.677 1.00 98.06 284 PHE A O 1
ATOM 2274 N N . ILE A 1 285 ? -1.047 5.977 20.509 1.00 97.69 285 ILE A N 1
ATOM 2275 C CA . ILE A 1 285 ? -0.157 5.255 19.594 1.00 97.69 285 ILE A CA 1
ATOM 2276 C C . ILE A 1 285 ? 0.677 6.242 18.775 1.00 97.69 285 ILE A C 1
ATOM 2278 O O . ILE A 1 285 ? 1.896 6.099 18.727 1.00 97.69 285 ILE A O 1
ATOM 2282 N N . CYS A 1 286 ? 0.051 7.264 18.191 1.00 95.75 286 CYS A N 1
ATOM 2283 C CA . CYS A 1 286 ? 0.742 8.221 17.326 1.00 95.75 286 CYS A CA 1
ATOM 2284 C C . CYS A 1 286 ? 1.765 9.095 18.069 1.00 95.75 286 CYS A C 1
ATOM 2286 O O . CYS A 1 286 ? 2.793 9.457 17.505 1.00 95.75 286 CYS A O 1
ATOM 2288 N N . ASP A 1 287 ? 1.508 9.435 19.331 1.00 94.56 287 ASP A N 1
ATOM 2289 C CA . ASP A 1 287 ? 2.412 10.273 20.122 1.00 94.56 287 ASP A CA 1
ATOM 2290 C C . ASP A 1 287 ? 3.624 9.499 20.671 1.00 94.56 287 ASP A C 1
ATOM 2292 O O . ASP A 1 287 ? 4.617 10.118 21.052 1.00 94.56 287 ASP A O 1
ATOM 2296 N N . ASN A 1 288 ? 3.566 8.162 20.707 1.00 95.25 288 ASN A N 1
ATOM 2297 C CA . ASN A 1 288 ? 4.601 7.326 21.324 1.00 95.25 288 ASN A CA 1
ATOM 2298 C C . ASN A 1 288 ? 5.329 6.389 20.343 1.00 95.25 288 ASN A C 1
ATOM 2300 O O . ASN A 1 288 ? 6.461 5.982 20.623 1.00 95.25 288 ASN A O 1
ATOM 2304 N N . PHE A 1 289 ? 4.708 6.048 19.210 1.00 94.81 289 PHE A N 1
ATOM 2305 C CA . PHE A 1 289 ? 5.225 5.091 18.233 1.00 94.81 289 PHE A CA 1
ATOM 2306 C C . PHE A 1 289 ? 5.136 5.661 16.812 1.00 94.81 289 PHE A C 1
ATOM 2308 O O . PHE A 1 289 ? 4.047 5.935 16.308 1.00 94.81 289 PHE A O 1
ATOM 2315 N N . HIS A 1 290 ? 6.287 5.818 16.154 1.00 92.56 290 HIS A N 1
ATOM 2316 C CA . HIS A 1 290 ? 6.389 6.461 14.842 1.00 92.56 290 HIS A CA 1
ATOM 2317 C C . HIS A 1 290 ? 6.574 5.477 13.687 1.00 92.56 290 HIS A C 1
ATOM 2319 O O . HIS A 1 290 ? 7.286 4.472 13.789 1.00 92.56 290 HIS A O 1
ATOM 2325 N N . HIS A 1 291 ? 5.944 5.835 12.573 1.00 91.12 291 HIS A N 1
ATOM 2326 C CA . HIS A 1 291 ? 5.983 5.144 11.301 1.00 91.12 291 HIS A CA 1
ATOM 2327 C C . HIS A 1 291 ? 7.311 5.348 10.562 1.00 91.12 291 HIS A C 1
ATOM 2329 O O . HIS A 1 291 ? 7.841 6.461 10.464 1.00 91.12 291 HIS A O 1
ATOM 2335 N N . ASP A 1 292 ? 7.779 4.282 9.926 1.00 83.06 292 ASP A N 1
ATOM 2336 C CA . ASP A 1 292 ? 8.670 4.323 8.780 1.00 83.06 292 ASP A CA 1
ATOM 2337 C C . ASP A 1 292 ? 8.283 3.246 7.751 1.00 83.06 292 ASP A C 1
ATOM 2339 O O . ASP A 1 292 ? 7.866 2.140 8.087 1.00 83.06 292 ASP A O 1
ATOM 2343 N N . GLY A 1 293 ? 8.437 3.557 6.463 1.00 71.31 293 GLY A N 1
ATOM 2344 C CA . GLY A 1 293 ? 8.038 2.646 5.381 1.00 71.31 293 GLY A CA 1
ATOM 2345 C C . GLY A 1 293 ? 8.959 1.436 5.180 1.00 71.31 293 GLY A C 1
ATOM 2346 O O . GLY A 1 293 ? 8.668 0.595 4.337 1.00 71.31 293 GLY A O 1
ATOM 2347 N N . CYS A 1 294 ? 10.074 1.347 5.915 1.00 68.81 294 CYS A N 1
ATOM 2348 C CA . CYS A 1 294 ? 11.147 0.388 5.634 1.00 68.81 294 CYS A CA 1
ATOM 2349 C C . CYS A 1 294 ? 11.462 -0.568 6.791 1.00 68.81 294 CYS A C 1
ATOM 2351 O O . CYS A 1 294 ? 12.276 -1.479 6.608 1.00 68.81 294 CYS A O 1
ATOM 2353 N N . SER A 1 295 ? 10.888 -0.383 7.984 1.00 75.81 295 SER A N 1
ATOM 2354 C CA . SER A 1 295 ? 11.209 -1.276 9.096 1.00 75.81 295 SER A CA 1
ATOM 2355 C C . SER A 1 295 ? 10.504 -2.613 8.994 1.00 75.81 295 SER A C 1
ATOM 2357 O O . SER A 1 295 ? 9.365 -2.742 8.542 1.00 75.81 295 SER A O 1
ATOM 2359 N N . GLY A 1 296 ? 11.224 -3.625 9.470 1.00 74.56 296 GLY A N 1
ATOM 2360 C CA . GLY A 1 296 ? 10.675 -4.950 9.673 1.00 74.56 296 GLY A CA 1
ATOM 2361 C C . GLY A 1 296 ? 9.723 -5.003 10.867 1.00 74.56 296 GLY A C 1
ATOM 2362 O O . GLY A 1 296 ? 9.305 -4.002 11.444 1.00 74.56 296 GLY A O 1
ATOM 2363 N N . MET A 1 297 ? 9.406 -6.228 11.255 1.00 82.50 297 MET A N 1
ATOM 2364 C CA . MET A 1 297 ? 8.582 -6.549 12.417 1.00 82.50 297 MET A CA 1
ATOM 2365 C C . MET A 1 297 ? 9.364 -7.494 13.341 1.00 82.50 297 MET A C 1
ATOM 2367 O O . MET A 1 297 ? 10.392 -8.041 12.918 1.00 82.50 297 MET A O 1
ATOM 2371 N N . PRO A 1 298 ? 8.901 -7.735 14.583 1.00 83.25 298 PRO A N 1
ATOM 2372 C CA . PRO A 1 298 ? 9.433 -8.812 15.412 1.00 83.25 298 PRO A CA 1
ATOM 2373 C C . PRO A 1 298 ? 9.529 -10.136 14.629 1.00 83.25 298 PRO A C 1
ATOM 2375 O O . PRO A 1 298 ? 8.590 -10.525 13.926 1.00 83.25 298 PRO A O 1
ATOM 2378 N N . SER A 1 299 ? 10.661 -10.839 14.749 1.00 71.00 299 SER A N 1
ATOM 2379 C CA . SER A 1 299 ? 11.038 -12.002 13.922 1.00 71.00 299 SER A CA 1
ATOM 2380 C C . SER A 1 299 ? 10.225 -13.283 14.167 1.00 71.00 299 SER A C 1
ATOM 2382 O O . SER A 1 299 ? 10.564 -14.331 13.628 1.00 71.00 299 SER A O 1
ATOM 2384 N N . TRP A 1 300 ? 9.166 -13.218 14.973 1.00 68.44 300 TRP A N 1
ATOM 2385 C CA . TRP A 1 300 ? 8.365 -14.363 15.406 1.00 68.44 300 TRP A CA 1
ATOM 2386 C C . TRP A 1 300 ? 6.934 -14.218 14.866 1.00 68.44 300 TRP A C 1
ATOM 2388 O O . TRP A 1 300 ? 6.088 -13.668 15.567 1.00 68.44 300 TRP A O 1
ATOM 2398 N N . PRO A 1 301 ? 6.658 -14.623 13.610 1.00 56.19 301 PRO A N 1
ATOM 2399 C CA . PRO A 1 301 ? 5.366 -14.379 12.959 1.00 56.19 301 PRO A CA 1
ATOM 2400 C C . PRO A 1 301 ? 4.176 -14.986 13.714 1.00 56.19 301 PRO A C 1
ATOM 2402 O O . PRO A 1 301 ? 3.107 -14.389 13.721 1.00 56.19 301 PRO A O 1
ATOM 2405 N N . ASP A 1 302 ? 4.379 -16.100 14.419 1.00 57.84 302 ASP A N 1
ATOM 2406 C CA . ASP A 1 302 ? 3.280 -16.848 15.042 1.00 57.84 302 ASP A CA 1
ATOM 2407 C C . ASP A 1 302 ? 2.823 -16.268 16.395 1.00 57.84 302 ASP A C 1
ATOM 2409 O O . ASP A 1 302 ? 1.784 -16.667 16.920 1.00 57.84 302 ASP A O 1
ATOM 2413 N N . HIS A 1 303 ? 3.602 -15.343 16.975 1.00 67.81 303 HIS A N 1
ATOM 2414 C CA . HIS A 1 303 ? 3.377 -14.769 18.305 1.00 67.81 303 HIS A CA 1
ATOM 2415 C C . HIS A 1 303 ? 3.882 -13.321 18.374 1.00 67.81 303 HIS A C 1
ATOM 2417 O O . HIS A 1 303 ? 4.836 -13.030 19.092 1.00 67.81 303 HIS A O 1
ATOM 2423 N N . ARG A 1 304 ? 3.260 -12.405 17.621 1.00 85.38 304 ARG A N 1
ATOM 2424 C CA . ARG A 1 304 ? 3.582 -10.969 17.692 1.00 85.38 304 ARG A CA 1
ATOM 2425 C C . ARG A 1 304 ? 2.622 -10.238 18.624 1.00 85.38 304 ARG A C 1
ATOM 2427 O O . ARG A 1 304 ? 1.630 -9.662 18.181 1.00 85.38 304 ARG A O 1
ATOM 2434 N N . LYS A 1 305 ? 2.887 -10.302 19.926 1.00 92.69 305 LYS A N 1
ATOM 2435 C CA . LYS A 1 305 ? 2.070 -9.626 20.938 1.00 92.69 305 LYS A CA 1
ATOM 2436 C C . LYS A 1 305 ? 2.343 -8.128 20.951 1.00 92.69 305 LYS A C 1
ATOM 2438 O O . LYS A 1 305 ? 3.404 -7.673 20.522 1.00 92.69 305 LYS A O 1
ATOM 2443 N N . LEU A 1 306 ? 1.433 -7.361 21.542 1.00 94.94 306 LEU A N 1
ATOM 2444 C CA . LEU A 1 306 ? 1.604 -5.933 21.808 1.00 94.94 306 LEU A CA 1
ATOM 2445 C C . LEU A 1 306 ? 2.939 -5.653 22.514 1.00 94.94 306 LEU A C 1
ATOM 2447 O O . LEU A 1 306 ? 3.660 -4.732 22.134 1.00 94.94 306 LEU A O 1
ATOM 2451 N N . 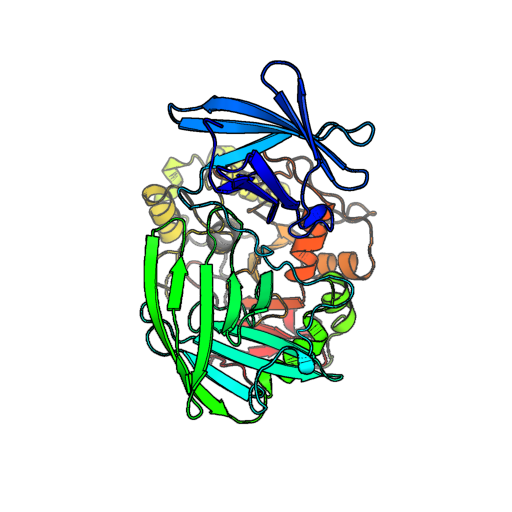GLN A 1 307 ? 3.314 -6.496 23.482 1.00 94.50 307 GLN A N 1
ATOM 2452 C CA . GLN A 1 307 ? 4.608 -6.411 24.163 1.00 94.50 307 GLN A CA 1
ATOM 2453 C C . GLN A 1 307 ? 5.793 -6.497 23.193 1.00 94.50 307 GLN A C 1
ATOM 2455 O O . GLN A 1 307 ? 6.749 -5.736 23.326 1.00 94.50 307 GLN A O 1
ATOM 2460 N N . ASP A 1 308 ? 5.739 -7.404 22.220 1.00 93.25 308 ASP A N 1
ATOM 2461 C CA . ASP A 1 308 ? 6.840 -7.632 21.285 1.00 93.25 308 ASP A CA 1
ATOM 2462 C C . ASP A 1 308 ? 7.049 -6.424 20.374 1.00 93.25 308 ASP A C 1
ATOM 2464 O O . ASP A 1 308 ? 8.189 -6.044 20.105 1.00 93.25 308 ASP A O 1
ATOM 2468 N N . PHE A 1 309 ? 5.964 -5.775 19.946 1.00 93.81 309 PHE A N 1
ATOM 2469 C CA . PHE A 1 309 ? 6.048 -4.546 19.161 1.00 93.81 309 PHE A CA 1
ATOM 2470 C C . PHE A 1 309 ? 6.581 -3.363 19.969 1.00 93.81 309 PHE A C 1
ATOM 2472 O O . PHE A 1 309 ? 7.427 -2.631 19.458 1.00 93.81 309 PHE A O 1
ATOM 2479 N N . VAL A 1 310 ? 6.164 -3.204 21.231 1.00 94.81 310 VAL A N 1
ATOM 2480 C CA . VAL A 1 310 ? 6.715 -2.160 22.114 1.00 94.81 310 VAL A CA 1
ATOM 2481 C C . VAL A 1 310 ? 8.222 -2.355 22.290 1.00 94.81 310 VAL A C 1
ATOM 2483 O O . VAL A 1 310 ? 8.995 -1.430 22.054 1.00 94.81 310 VAL A O 1
ATOM 2486 N N . LEU A 1 311 ? 8.662 -3.571 22.629 1.00 92.75 311 LEU A N 1
ATOM 2487 C CA . LEU A 1 311 ? 10.084 -3.877 22.820 1.00 92.75 311 LEU A CA 1
ATOM 2488 C C . LEU A 1 311 ? 10.894 -3.736 21.523 1.00 92.75 311 LEU A C 1
ATOM 2490 O O . LEU A 1 311 ? 12.042 -3.286 21.543 1.00 92.75 311 LEU A O 1
ATOM 2494 N N . TYR A 1 312 ? 10.313 -4.115 20.383 1.00 92.00 312 TYR A N 1
ATOM 2495 C CA . TYR A 1 312 ? 10.934 -3.910 19.077 1.00 92.00 312 TYR A CA 1
ATOM 2496 C C . TYR A 1 312 ? 11.116 -2.423 18.780 1.00 92.00 312 TYR A C 1
ATOM 2498 O O . TYR A 1 312 ? 12.205 -2.010 18.381 1.00 92.00 312 TYR A O 1
ATOM 2506 N N . TYR A 1 313 ? 10.085 -1.613 19.025 1.00 92.38 313 TYR A N 1
ATOM 2507 C CA . TYR A 1 313 ? 10.153 -0.174 18.831 1.00 92.38 313 TYR A CA 1
ATOM 2508 C C . TYR A 1 313 ? 11.192 0.479 19.745 1.00 92.38 313 TYR A C 1
ATOM 2510 O O . TYR A 1 313 ? 11.999 1.263 19.264 1.00 92.38 313 TYR A O 1
ATOM 2518 N N . GLU A 1 314 ? 11.262 0.115 21.027 1.00 92.56 314 GLU A N 1
ATOM 2519 C CA . GLU A 1 314 ? 12.287 0.638 21.948 1.00 92.56 314 GLU A CA 1
ATOM 2520 C C . GLU A 1 314 ? 13.718 0.354 21.469 1.00 92.56 314 GLU A C 1
ATOM 2522 O O . GLU A 1 314 ? 14.634 1.134 21.726 1.00 92.56 314 GLU 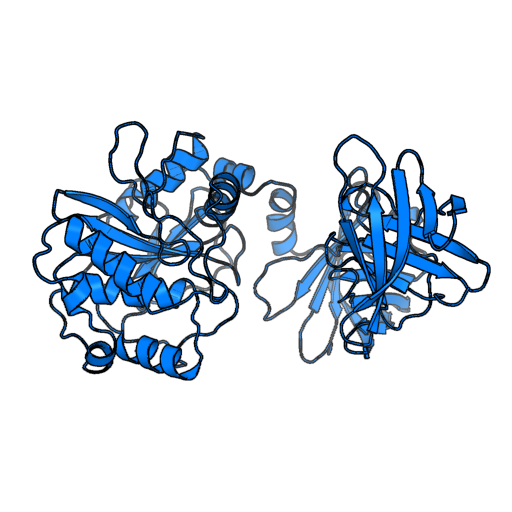A O 1
ATOM 2527 N N . LYS A 1 315 ? 13.917 -0.752 20.743 1.00 90.75 315 LYS A N 1
ATOM 2528 C CA . LYS A 1 315 ? 15.212 -1.118 20.165 1.00 90.75 315 LYS A CA 1
ATOM 2529 C C . LYS A 1 315 ? 15.500 -0.410 18.840 1.00 90.75 315 LYS A C 1
ATOM 2531 O O . LYS A 1 315 ? 16.648 -0.054 18.584 1.00 90.75 315 LYS A O 1
ATOM 2536 N N . MET A 1 316 ? 14.499 -0.281 17.973 1.00 88.62 316 MET A N 1
ATOM 2537 C CA . MET A 1 316 ? 14.682 0.167 16.586 1.00 88.62 316 MET A CA 1
ATOM 2538 C C . MET A 1 316 ? 14.391 1.660 16.390 1.00 88.62 316 MET A C 1
ATOM 2540 O O . MET A 1 316 ? 14.935 2.266 15.469 1.00 88.62 316 MET A O 1
ATOM 2544 N N . GLY A 1 317 ? 13.554 2.244 17.248 1.00 88.06 317 GLY A N 1
ATOM 2545 C CA . GLY A 1 317 ? 13.068 3.625 17.195 1.00 88.06 317 GLY A CA 1
ATOM 2546 C C . GLY A 1 317 ? 11.999 3.889 16.131 1.00 88.06 317 GLY A C 1
ATOM 2547 O O . GLY A 1 317 ? 11.730 5.047 15.830 1.00 88.06 317 GLY A O 1
ATOM 2548 N N . ARG A 1 318 ? 11.456 2.840 15.502 1.00 84.25 318 ARG A N 1
ATOM 2549 C CA . ARG A 1 318 ? 10.574 2.929 14.327 1.00 84.25 318 ARG A CA 1
ATOM 2550 C C . ARG A 1 318 ? 9.842 1.612 14.055 1.00 84.25 318 ARG A C 1
ATOM 2552 O O . ARG A 1 318 ? 10.304 0.548 14.480 1.00 84.25 318 ARG A O 1
ATOM 2559 N N . THR A 1 319 ? 8.695 1.689 13.387 1.00 90.56 319 THR A N 1
ATOM 2560 C CA . THR A 1 319 ? 7.902 0.535 12.943 1.00 90.56 319 THR A CA 1
ATOM 2561 C C . THR A 1 319 ? 7.055 0.894 11.718 1.00 90.56 319 THR A C 1
ATOM 2563 O O . THR A 1 319 ? 6.861 2.066 11.422 1.00 90.56 319 THR A O 1
ATOM 2566 N N . ASN A 1 320 ? 6.516 -0.099 11.014 1.00 91.12 320 ASN A N 1
ATOM 2567 C CA . ASN A 1 320 ? 5.711 0.115 9.808 1.00 91.12 320 ASN A CA 1
ATOM 2568 C C . ASN A 1 320 ? 4.195 0.173 10.099 1.00 91.12 320 ASN A C 1
ATOM 2570 O O . ASN A 1 320 ? 3.750 -0.013 11.237 1.00 91.12 320 ASN A O 1
ATOM 2574 N N . CYS A 1 321 ? 3.387 0.399 9.056 1.00 93.62 321 CYS A N 1
ATOM 2575 C CA . CYS A 1 321 ? 1.923 0.483 9.142 1.00 93.62 321 CYS A CA 1
ATOM 2576 C C . CYS A 1 321 ? 1.283 -0.743 9.823 1.00 93.62 321 CYS A C 1
ATOM 2578 O O . CYS A 1 321 ? 0.354 -0.603 10.623 1.00 93.62 321 CYS A O 1
ATOM 2580 N N . ARG A 1 322 ? 1.822 -1.945 9.578 1.00 94.00 322 ARG A N 1
ATOM 2581 C CA . ARG A 1 322 ? 1.348 -3.197 10.182 1.00 94.00 322 ARG A CA 1
ATOM 2582 C C . ARG A 1 322 ? 1.622 -3.242 11.677 1.00 94.00 322 ARG A C 1
ATOM 2584 O O . ARG A 1 322 ? 0.718 -3.570 12.441 1.00 94.00 322 ARG A O 1
ATOM 2591 N N . GLY A 1 323 ? 2.828 -2.859 12.097 1.00 94.62 323 GLY A N 1
ATOM 2592 C CA . GLY A 1 323 ? 3.187 -2.767 13.511 1.00 94.62 323 GLY A CA 1
ATOM 2593 C C . GLY A 1 323 ? 2.273 -1.812 14.276 1.00 94.62 323 GLY A C 1
ATOM 2594 O O . GLY A 1 323 ? 1.667 -2.214 15.268 1.00 94.62 323 GLY A O 1
ATOM 2595 N N . LEU A 1 324 ? 2.084 -0.590 13.768 1.00 96.69 324 LEU A N 1
ATOM 2596 C CA . LEU A 1 324 ? 1.201 0.399 14.398 1.00 96.69 324 LEU A CA 1
ATOM 2597 C C . LEU A 1 324 ? -0.251 -0.089 14.503 1.00 96.69 324 LEU A C 1
ATOM 2599 O O . LEU A 1 324 ? -0.878 0.053 15.554 1.00 96.69 324 LEU A O 1
ATOM 2603 N N . SER A 1 325 ? -0.786 -0.692 13.441 1.00 97.69 325 SER A N 1
ATOM 2604 C CA . SER A 1 325 ? -2.169 -1.178 13.416 1.00 97.69 325 SER A CA 1
ATOM 2605 C C . SER A 1 325 ? -2.390 -2.399 14.312 1.00 97.69 325 SER A C 1
ATOM 2607 O O . SER A 1 325 ? -3.429 -2.498 14.974 1.00 97.69 325 SER A O 1
ATOM 2609 N N . ILE A 1 326 ? -1.412 -3.305 14.421 1.00 96.19 326 ILE A N 1
ATOM 2610 C CA . ILE A 1 326 ? -1.476 -4.404 15.394 1.00 96.19 326 ILE A CA 1
ATOM 2611 C C . ILE A 1 326 ? -1.478 -3.840 16.814 1.00 96.19 326 ILE A C 1
ATOM 2613 O O . ILE A 1 326 ? -2.370 -4.192 17.589 1.00 96.19 326 ILE A O 1
ATOM 2617 N N . MET A 1 327 ? -0.560 -2.919 17.129 1.00 97.50 327 MET A N 1
ATOM 2618 C CA . MET A 1 327 ? -0.481 -2.297 18.451 1.00 97.50 327 MET A CA 1
ATOM 2619 C C . MET A 1 327 ? -1.785 -1.593 18.835 1.00 97.50 327 MET A C 1
ATOM 2621 O O . MET A 1 327 ? -2.330 -1.856 19.907 1.00 97.50 327 MET A O 1
ATOM 2625 N N . LEU A 1 328 ? -2.318 -0.747 17.946 1.00 98.69 328 LEU A N 1
ATOM 2626 C CA . LEU A 1 328 ? -3.570 -0.029 18.174 1.00 98.69 328 LEU A CA 1
ATOM 2627 C C . LEU A 1 328 ? -4.752 -0.991 18.344 1.00 98.69 328 LEU A C 1
ATOM 2629 O O . LEU A 1 328 ? -5.541 -0.834 19.273 1.00 98.69 328 LEU A O 1
ATOM 2633 N N . SER A 1 329 ? -4.872 -2.011 17.489 1.00 98.31 329 SER A N 1
ATOM 2634 C CA . SER A 1 329 ? -5.983 -2.965 17.581 1.00 98.31 329 SER A CA 1
ATOM 2635 C C . SER A 1 329 ? -5.933 -3.805 18.866 1.00 98.31 329 SER A C 1
ATOM 2637 O O . SER A 1 329 ? -6.973 -4.013 19.488 1.00 98.31 329 SER A O 1
ATOM 2639 N N . ALA A 1 330 ? -4.746 -4.253 19.294 1.00 97.81 330 ALA A N 1
ATOM 2640 C CA . ALA A 1 330 ? -4.566 -4.980 20.551 1.00 97.81 330 ALA A CA 1
ATOM 2641 C C . ALA A 1 330 ? -4.901 -4.094 21.755 1.00 97.81 330 ALA A C 1
ATOM 2643 O O . ALA A 1 330 ? -5.653 -4.507 22.635 1.00 97.81 330 ALA A O 1
ATOM 2644 N N . LEU A 1 331 ? -4.423 -2.847 21.740 1.00 98.19 331 LEU A N 1
ATOM 2645 C CA . LEU A 1 331 ? -4.717 -1.867 22.776 1.00 98.19 331 LEU A CA 1
ATOM 2646 C C . LEU A 1 331 ? -6.227 -1.607 22.890 1.00 98.19 331 LEU A C 1
ATOM 2648 O O . LEU A 1 331 ? -6.779 -1.721 23.977 1.00 98.19 331 LEU A O 1
ATOM 2652 N N . LEU A 1 332 ? -6.923 -1.350 21.780 1.00 98.69 332 LEU A N 1
ATOM 2653 C CA . LEU A 1 332 ? -8.382 -1.172 21.768 1.00 98.69 332 LEU A CA 1
ATOM 2654 C C . LEU A 1 332 ? -9.117 -2.379 22.379 1.00 98.69 332 LEU A C 1
ATOM 2656 O O . LEU A 1 332 ? -9.998 -2.203 23.225 1.00 98.69 332 LEU A O 1
ATOM 2660 N N . ARG A 1 333 ? -8.715 -3.606 22.024 1.00 98.44 333 ARG A N 1
ATOM 2661 C CA . ARG A 1 333 ? -9.309 -4.834 22.580 1.00 98.44 333 ARG A CA 1
ATOM 2662 C C . ARG A 1 333 ? -9.058 -4.995 24.077 1.00 98.44 333 ARG A C 1
ATOM 2664 O O . ARG A 1 333 ? -9.970 -5.423 24.788 1.00 98.44 333 ARG A O 1
ATOM 2671 N N . SER A 1 334 ? -7.894 -4.591 24.588 1.00 98.19 334 SER A N 1
ATOM 2672 C CA . SER A 1 334 ? -7.626 -4.533 26.034 1.00 98.19 334 SER A CA 1
ATOM 2673 C C . SER A 1 334 ? -8.583 -3.598 26.785 1.00 98.19 334 SER A C 1
ATOM 2675 O O . SER A 1 334 ? -8.918 -3.876 27.933 1.00 98.19 334 SER A O 1
ATOM 2677 N N . PHE A 1 335 ? -9.094 -2.549 26.131 1.00 98.12 335 PHE A N 1
ATOM 2678 C CA . PHE A 1 335 ? -10.132 -1.656 26.672 1.00 98.12 335 PHE A CA 1
ATOM 2679 C C . PHE A 1 335 ? -11.569 -2.126 26.379 1.00 98.12 335 PHE A C 1
ATOM 2681 O O . PHE A 1 335 ? -12.528 -1.394 26.610 1.00 98.12 335 PHE A O 1
ATOM 2688 N N . GLY A 1 336 ? -11.747 -3.355 25.886 1.00 97.94 336 GLY A N 1
ATOM 2689 C CA . GLY A 1 336 ? -13.066 -3.927 25.611 1.00 97.94 336 GLY A CA 1
ATOM 2690 C C . GLY A 1 336 ? -13.704 -3.457 24.301 1.00 97.94 336 GLY A C 1
ATOM 2691 O O . GLY A 1 336 ? -14.879 -3.734 24.063 1.00 97.94 336 GLY A O 1
ATOM 2692 N N . ILE A 1 337 ? -12.949 -2.772 23.439 1.00 98.50 337 ILE A N 1
ATOM 2693 C CA . ILE A 1 337 ? -13.429 -2.265 22.152 1.00 98.50 337 ILE A CA 1
ATOM 2694 C C . ILE A 1 337 ? -13.110 -3.296 21.067 1.00 98.50 337 ILE A C 1
ATOM 2696 O O . ILE A 1 337 ? -11.968 -3.730 20.913 1.00 98.50 337 ILE A O 1
ATOM 2700 N N . ARG A 1 338 ? -14.117 -3.698 20.283 1.00 97.81 338 ARG A N 1
ATOM 2701 C CA . ARG A 1 338 ? -13.891 -4.600 19.145 1.00 97.81 338 ARG A CA 1
ATOM 2702 C C . ARG A 1 338 ? -13.119 -3.849 18.064 1.00 97.81 338 ARG A C 1
ATOM 2704 O O . ARG A 1 338 ? -13.629 -2.889 17.492 1.00 97.81 338 ARG A O 1
ATOM 2711 N N . ALA A 1 339 ? -11.905 -4.301 17.782 1.00 97.81 339 ALA A N 1
ATOM 2712 C CA . ALA A 1 339 ? -11.056 -3.744 16.742 1.00 97.81 339 ALA A CA 1
ATOM 2713 C C . ALA A 1 339 ? -10.126 -4.817 16.175 1.00 97.81 339 ALA A C 1
ATOM 2715 O O . ALA A 1 339 ? -9.690 -5.724 16.894 1.00 97.81 339 ALA A O 1
ATOM 2716 N N . GLN A 1 340 ? -9.801 -4.698 14.894 1.00 96.62 340 GLN A N 1
ATOM 2717 C CA . GLN A 1 340 ? -8.881 -5.587 14.188 1.00 96.62 340 GLN A CA 1
ATOM 2718 C C . GLN A 1 340 ? -8.025 -4.779 13.219 1.00 96.62 340 GLN A C 1
ATOM 2720 O O . GLN A 1 340 ? -8.492 -3.787 12.661 1.00 96.62 340 GLN A O 1
ATOM 2725 N N . HIS A 1 341 ? -6.783 -5.199 13.009 1.00 97.06 341 HIS A N 1
ATOM 2726 C CA . HIS A 1 341 ? -6.012 -4.685 11.886 1.00 97.06 341 HIS A CA 1
ATOM 2727 C C . HIS A 1 341 ? -6.527 -5.322 10.587 1.00 97.06 341 HIS A C 1
ATOM 2729 O O . HIS A 1 341 ? -6.986 -6.465 10.582 1.00 97.06 341 HIS A O 1
ATOM 2735 N N . VAL A 1 342 ? -6.484 -4.562 9.498 1.00 97.94 342 VAL A N 1
ATOM 2736 C CA . VAL A 1 342 ? -6.887 -4.989 8.159 1.00 97.94 342 VAL A CA 1
ATOM 2737 C C . VAL A 1 342 ? -5.770 -4.632 7.197 1.00 97.94 342 VAL A C 1
ATOM 2739 O O . VAL A 1 342 ? -5.418 -3.459 7.047 1.00 97.94 342 VAL A O 1
ATOM 2742 N N . THR A 1 343 ? -5.248 -5.644 6.517 1.00 97.12 343 THR A N 1
ATOM 2743 C CA . THR A 1 343 ? -4.273 -5.466 5.448 1.00 97.12 343 THR A CA 1
ATOM 2744 C C . THR A 1 343 ? -5.008 -5.066 4.166 1.00 97.12 343 THR A C 1
ATOM 2746 O O . THR A 1 343 ? -5.826 -5.812 3.631 1.00 97.12 343 THR A O 1
ATOM 2749 N N . CYS A 1 344 ? -4.737 -3.857 3.692 1.00 97.75 344 CYS A N 1
ATOM 2750 C CA . CYS A 1 344 ? -5.257 -3.239 2.479 1.00 97.75 344 CYS A CA 1
ATOM 2751 C C . CYS A 1 344 ? -4.238 -3.467 1.354 1.00 97.75 344 CYS A C 1
ATOM 2753 O O . CYS A 1 344 ? -3.099 -3.000 1.432 1.00 97.75 344 CYS A O 1
ATOM 2755 N N . LEU A 1 345 ? -4.630 -4.230 0.336 1.00 93.75 345 LEU A N 1
ATOM 2756 C CA . LEU A 1 345 ? -3.728 -4.810 -0.653 1.00 93.75 345 LEU A CA 1
ATOM 2757 C C . LEU A 1 345 ? -3.965 -4.223 -2.057 1.00 93.75 345 LEU A C 1
ATOM 2759 O O . LEU A 1 345 ? -5.121 -4.008 -2.453 1.00 93.75 345 LEU A O 1
ATOM 2763 N N . PRO A 1 346 ? -2.887 -4.002 -2.834 1.00 91.25 346 PRO A N 1
ATOM 2764 C CA . PRO A 1 346 ? -2.968 -3.496 -4.196 1.00 91.25 346 PRO A CA 1
ATOM 2765 C C . PRO A 1 346 ? -3.316 -4.586 -5.219 1.00 91.25 346 PRO A C 1
ATOM 2767 O O . PRO A 1 346 ? -3.646 -5.722 -4.864 1.00 91.25 346 PRO A O 1
ATOM 2770 N N . TYR A 1 347 ? -3.274 -4.239 -6.510 1.00 88.44 347 TYR A N 1
ATOM 2771 C CA . TYR A 1 347 ? -3.454 -5.214 -7.591 1.00 88.44 347 TYR A CA 1
ATOM 2772 C C . TYR A 1 347 ? -2.324 -6.230 -7.623 1.00 88.44 347 TYR A C 1
ATOM 2774 O O . TYR A 1 347 ? -2.568 -7.412 -7.828 1.00 88.44 347 TYR A O 1
ATOM 2782 N N . GLU A 1 348 ? -1.105 -5.754 -7.425 1.00 81.25 348 GLU A N 1
ATOM 2783 C CA . GLU A 1 348 ? 0.117 -6.529 -7.475 1.00 81.25 348 GLU A CA 1
ATOM 2784 C C . GLU A 1 348 ? 0.132 -7.613 -6.396 1.00 81.25 348 GLU A C 1
ATOM 2786 O O . GLU A 1 348 ? -0.239 -7.361 -5.249 1.00 81.25 348 GLU A O 1
ATOM 2791 N N . ASP A 1 349 ? 0.566 -8.815 -6.767 1.00 76.50 349 ASP A N 1
ATOM 2792 C CA . ASP A 1 349 ? 0.848 -9.915 -5.851 1.00 76.50 349 ASP A CA 1
ATOM 2793 C C . ASP A 1 349 ? 2.022 -10.756 -6.402 1.00 76.50 349 ASP A C 1
ATOM 2795 O O . ASP A 1 349 ? 2.013 -11.081 -7.595 1.00 76.50 349 ASP A O 1
ATOM 2799 N N . PRO A 1 350 ? 3.044 -11.087 -5.592 1.00 70.69 350 PRO A N 1
ATOM 2800 C CA . PRO A 1 350 ? 3.293 -10.533 -4.260 1.00 70.69 350 PRO A CA 1
ATOM 2801 C C . PRO A 1 350 ? 3.362 -8.999 -4.291 1.00 70.69 350 PRO A C 1
ATOM 2803 O O . PRO A 1 350 ? 3.699 -8.410 -5.319 1.00 70.69 350 PRO A O 1
ATOM 2806 N N . CYS A 1 351 ? 2.996 -8.371 -3.173 1.00 74.44 351 CYS A N 1
ATOM 2807 C CA . CYS A 1 351 ? 3.179 -6.943 -2.943 1.00 74.44 351 CYS A CA 1
ATOM 2808 C C . CYS A 1 351 ? 4.094 -6.730 -1.738 1.00 74.44 351 CYS A C 1
ATOM 2810 O O . CYS A 1 351 ? 3.958 -7.379 -0.701 1.00 74.44 351 CYS A O 1
ATOM 2812 N N . SER A 1 352 ? 4.988 -5.770 -1.856 1.00 65.62 352 SER A N 1
ATOM 2813 C CA . SER A 1 352 ? 5.929 -5.338 -0.816 1.00 65.62 352 SER A CA 1
ATOM 2814 C C . SER A 1 352 ? 5.598 -3.949 -0.271 1.00 65.62 352 SER A C 1
ATOM 2816 O O . SER A 1 352 ? 6.133 -3.555 0.761 1.00 65.62 352 SER A O 1
ATOM 2818 N N . ASP A 1 353 ? 4.659 -3.249 -0.910 1.00 78.25 353 ASP A N 1
ATOM 2819 C CA . ASP A 1 353 ? 4.022 -2.032 -0.411 1.00 78.25 353 ASP A CA 1
ATOM 2820 C C . ASP A 1 353 ? 2.506 -2.232 -0.407 1.00 78.25 353 ASP A C 1
ATOM 2822 O O . ASP A 1 353 ? 1.826 -2.198 -1.436 1.00 78.25 353 ASP A O 1
ATOM 2826 N N . CYS A 1 354 ? 2.008 -2.474 0.796 1.00 88.81 354 CYS A N 1
ATOM 2827 C CA . CYS A 1 354 ? 0.601 -2.507 1.145 1.00 88.81 354 CYS A CA 1
ATOM 2828 C C . CYS A 1 354 ? 0.375 -1.524 2.295 1.00 88.81 354 CYS A C 1
ATOM 2830 O O . CYS A 1 354 ? 1.327 -0.978 2.859 1.00 88.81 354 CYS A O 1
ATOM 2832 N N . HIS A 1 355 ? -0.881 -1.325 2.677 1.00 95.00 355 HIS A N 1
ATOM 2833 C CA . HIS A 1 355 ? -1.200 -0.510 3.843 1.00 95.00 355 HIS A CA 1
ATOM 2834 C C . HIS A 1 355 ? -1.966 -1.313 4.876 1.00 95.00 355 HIS A C 1
ATOM 2836 O O . HIS A 1 355 ? -2.768 -2.168 4.521 1.00 95.00 355 HIS A O 1
ATOM 2842 N N . VAL A 1 356 ? -1.757 -1.038 6.158 1.00 97.06 356 VAL A N 1
ATOM 2843 C CA . VAL A 1 356 ? -2.507 -1.699 7.229 1.00 97.06 356 VAL A CA 1
ATOM 2844 C C . VAL A 1 356 ? -3.140 -0.641 8.107 1.00 97.06 356 VAL A C 1
ATOM 2846 O O . VAL A 1 356 ? -2.453 0.230 8.637 1.00 97.06 356 VAL A O 1
ATOM 2849 N N . VAL A 1 357 ? -4.451 -0.754 8.280 1.00 98.62 357 VAL A N 1
ATOM 2850 C CA . VAL A 1 357 ? -5.286 0.151 9.082 1.00 98.62 357 VAL A CA 1
ATOM 2851 C C . VAL A 1 357 ? -6.044 -0.646 10.135 1.00 98.62 357 VAL A C 1
ATOM 2853 O O . VAL A 1 357 ? -6.007 -1.877 10.132 1.00 98.62 357 VAL A O 1
ATOM 2856 N N . VAL A 1 358 ? -6.760 0.032 11.026 1.00 98.81 358 VAL A N 1
ATOM 2857 C CA . VAL A 1 358 ? -7.613 -0.612 12.028 1.00 98.81 358 VAL A CA 1
ATOM 2858 C C . VAL A 1 358 ? -9.085 -0.406 11.681 1.00 98.81 358 VAL A C 1
ATOM 2860 O O . VAL A 1 358 ? -9.547 0.724 11.551 1.00 98.81 358 VAL A O 1
ATOM 2863 N N . ASP A 1 359 ? -9.824 -1.507 11.560 1.00 98.25 359 ASP A N 1
ATOM 2864 C CA . ASP A 1 359 ? -11.288 -1.534 11.511 1.00 98.25 359 ASP A CA 1
ATOM 2865 C C . ASP A 1 359 ? -11.812 -1.634 12.950 1.00 98.25 359 ASP A C 1
ATOM 2867 O O . ASP A 1 359 ? -11.569 -2.627 13.645 1.00 98.25 359 ASP A O 1
ATOM 2871 N N . CYS A 1 360 ? -12.471 -0.575 13.421 1.00 98.56 360 CYS A N 1
ATOM 2872 C CA . CYS A 1 360 ? -12.903 -0.422 14.806 1.00 98.56 360 CYS A CA 1
ATOM 2873 C C . CYS A 1 360 ? -14.422 -0.267 14.896 1.00 98.56 360 CYS A C 1
ATOM 2875 O O . CYS A 1 360 ? -15.019 0.549 14.196 1.00 98.56 360 CYS A O 1
ATOM 2877 N N . PHE A 1 361 ? -15.047 -1.004 15.811 1.00 97.88 361 PHE A N 1
ATOM 2878 C CA . PHE A 1 361 ? -16.460 -0.854 16.145 1.00 97.88 361 PHE A CA 1
ATOM 2879 C C . PHE A 1 361 ? -16.597 0.206 17.228 1.00 97.88 361 PHE A C 1
ATOM 2881 O O . PHE A 1 361 ? -16.132 0.012 18.353 1.00 97.88 361 PHE A O 1
ATOM 2888 N N . LEU A 1 362 ? -17.229 1.325 16.890 1.00 98.00 362 LEU A N 1
ATOM 2889 C CA . LEU A 1 362 ? -17.402 2.419 17.835 1.00 98.00 362 LEU A CA 1
ATOM 2890 C C . LEU A 1 362 ? -18.387 2.023 18.946 1.00 98.00 362 LEU A C 1
ATOM 2892 O O . LEU A 1 362 ? -19.435 1.440 18.643 1.00 98.00 362 LEU A O 1
ATOM 2896 N N . PRO A 1 363 ? -18.096 2.339 20.222 1.00 97.06 363 PRO A N 1
ATOM 2897 C CA . PRO A 1 363 ? -19.027 2.106 21.324 1.00 97.06 363 PRO A CA 1
ATOM 2898 C C . PRO A 1 363 ? -20.406 2.753 21.139 1.00 97.06 363 PRO A C 1
ATOM 2900 O O . PRO A 1 363 ? -21.403 2.178 21.574 1.00 97.06 363 PRO A O 1
ATOM 2903 N N . SER A 1 364 ? -20.486 3.914 20.479 1.00 95.50 364 SER A N 1
ATOM 2904 C CA . SER A 1 364 ? -21.758 4.577 20.153 1.00 95.50 364 SER A CA 1
ATOM 2905 C C . SER A 1 364 ? -22.574 3.859 19.065 1.00 95.50 364 SER A C 1
ATOM 2907 O O . SER A 1 364 ? -23.763 4.138 18.895 1.00 95.50 364 SER A O 1
ATOM 2909 N N . GLY A 1 365 ? -21.955 2.909 18.359 1.00 92.88 365 GLY A N 1
ATOM 2910 C CA . GLY A 1 365 ? -22.497 2.220 17.196 1.00 92.88 365 GLY A CA 1
ATOM 2911 C C . GLY A 1 365 ? -21.809 2.636 15.893 1.00 92.88 365 GLY A C 1
ATOM 2912 O O . GLY A 1 365 ? -21.264 3.726 15.756 1.00 92.88 365 GLY A O 1
ATOM 2913 N N . GLY A 1 366 ? -21.844 1.744 14.902 1.00 93.75 366 GLY A N 1
ATOM 2914 C CA . GLY A 1 366 ? -21.148 1.936 13.628 1.00 93.75 366 GLY A CA 1
ATOM 2915 C C . GLY A 1 366 ? -19.696 1.452 13.651 1.00 93.75 366 GLY A C 1
ATOM 2916 O O . GLY A 1 366 ? -19.251 0.773 14.581 1.00 93.75 366 GLY A O 1
ATOM 2917 N N . ARG A 1 367 ? -18.968 1.755 12.574 1.00 96.19 367 ARG A N 1
ATOM 2918 C CA . ARG A 1 367 ? -17.576 1.343 12.373 1.00 96.19 367 ARG A CA 1
ATOM 2919 C C . ARG A 1 367 ? -16.752 2.507 11.852 1.00 96.19 367 ARG A C 1
ATOM 2921 O O . ARG A 1 367 ? -17.272 3.370 11.155 1.00 96.19 367 ARG A O 1
ATOM 2928 N N . VAL A 1 368 ? -15.466 2.505 12.168 1.00 98.56 368 VAL A N 1
ATOM 2929 C CA . VAL A 1 368 ? -14.531 3.544 11.749 1.00 98.56 368 VAL A CA 1
ATOM 2930 C C . VAL A 1 368 ? -13.199 2.923 11.353 1.00 98.56 368 VAL A C 1
ATOM 2932 O O . VAL A 1 368 ? -12.730 1.972 11.979 1.00 98.56 368 VAL A O 1
ATOM 2935 N N . LEU A 1 369 ? -12.600 3.469 10.301 1.00 98.56 369 LEU A N 1
ATOM 2936 C CA . LEU A 1 369 ? -11.197 3.269 9.985 1.00 98.56 369 LEU A CA 1
ATOM 2937 C C . LEU A 1 369 ? -10.354 4.187 10.869 1.00 98.56 369 LEU A C 1
ATOM 2939 O O . LEU A 1 369 ? -10.555 5.402 10.872 1.00 98.56 369 LEU A O 1
ATOM 2943 N N . LEU A 1 370 ? -9.392 3.605 11.576 1.00 98.88 370 LEU A N 1
ATOM 2944 C CA . LEU A 1 370 ? -8.329 4.337 12.253 1.00 98.88 370 LEU A CA 1
ATOM 2945 C C . LEU A 1 370 ? -7.017 4.030 11.540 1.00 98.88 370 LEU A C 1
ATOM 2947 O O . LEU A 1 370 ? -6.647 2.865 11.379 1.00 98.88 370 LEU A O 1
ATOM 2951 N N . ASP A 1 371 ? -6.311 5.071 11.129 1.00 98.56 371 ASP A N 1
ATOM 2952 C CA . ASP A 1 371 ? -5.038 4.947 10.437 1.00 98.56 371 ASP A CA 1
ATOM 2953 C C . ASP A 1 371 ? -3.925 5.593 11.276 1.00 98.56 371 ASP A C 1
ATOM 2955 O O . ASP A 1 371 ? -3.742 6.817 11.244 1.00 98.56 371 ASP A O 1
ATOM 2959 N N . PRO A 1 372 ? -3.176 4.786 12.052 1.00 97.62 372 PRO A N 1
ATOM 2960 C CA . PRO A 1 372 ? -2.108 5.287 12.912 1.00 97.62 372 PRO A CA 1
ATOM 2961 C C . PRO A 1 372 ? -0.860 5.730 12.136 1.00 97.62 372 PRO A C 1
ATOM 2963 O O . PRO A 1 372 ? 0.030 6.346 12.721 1.00 97.62 372 PRO A O 1
ATOM 2966 N N . THR A 1 373 ? -0.786 5.467 10.827 1.00 95.38 373 THR A N 1
ATOM 2967 C CA . THR A 1 373 ? 0.298 5.976 9.970 1.00 95.38 373 THR A CA 1
ATOM 2968 C C . THR A 1 373 ? 0.122 7.463 9.689 1.00 95.38 373 THR A C 1
ATOM 2970 O O . THR A 1 373 ? 1.101 8.196 9.577 1.00 95.38 373 THR A O 1
ATOM 2973 N N . PHE A 1 374 ? -1.126 7.928 9.623 1.00 95.56 374 PHE A N 1
ATOM 2974 C CA . PHE A 1 374 ? -1.470 9.315 9.308 1.00 95.56 374 PHE A CA 1
ATOM 2975 C C . PHE A 1 374 ? -2.263 10.022 10.415 1.00 95.56 374 PHE A C 1
ATOM 2977 O O . PHE A 1 374 ? -2.833 11.089 10.173 1.00 95.56 374 PHE A O 1
ATOM 2984 N N . ARG A 1 375 ? -2.327 9.427 11.617 1.00 96.69 375 ARG A N 1
ATOM 2985 C CA . ARG A 1 375 ? -3.120 9.919 12.758 1.00 96.69 375 ARG A CA 1
ATOM 2986 C C . ARG A 1 375 ? -4.516 10.373 12.318 1.00 96.69 375 ARG A C 1
ATOM 2988 O O . ARG A 1 375 ? -4.962 11.473 12.640 1.00 96.69 375 ARG A O 1
ATOM 2995 N N . VAL A 1 376 ? -5.181 9.557 11.504 1.00 97.62 376 VAL A N 1
ATOM 2996 C CA . VAL A 1 376 ? -6.414 9.981 10.840 1.00 97.62 376 VAL A CA 1
ATOM 2997 C C . VAL A 1 376 ? -7.533 8.977 11.021 1.00 97.62 376 VAL A C 1
ATOM 2999 O O . VAL A 1 376 ? -7.349 7.760 11.041 1.00 97.62 376 VAL A O 1
ATOM 3002 N N . TRP A 1 377 ? -8.721 9.540 11.131 1.00 98.38 377 TRP A N 1
ATOM 3003 C CA . TRP A 1 377 ? -9.999 8.894 10.918 1.00 98.38 377 TRP A CA 1
ATOM 3004 C C . TRP A 1 377 ? -10.871 9.882 10.139 1.00 98.38 377 TRP A C 1
ATOM 3006 O O . TRP A 1 377 ? -10.578 11.081 10.094 1.00 98.38 377 TRP A O 1
ATOM 3016 N N . PHE A 1 378 ? -11.923 9.393 9.489 1.00 98.31 378 PHE A N 1
ATOM 3017 C CA . PHE A 1 378 ? -12.693 10.215 8.558 1.00 98.31 378 PHE A CA 1
ATOM 3018 C C . PHE A 1 378 ? -14.167 10.292 8.919 1.00 98.31 378 PHE A C 1
ATOM 3020 O O . PHE A 1 378 ? -14.737 9.373 9.514 1.00 98.31 378 PHE A O 1
ATOM 3027 N N . LYS A 1 379 ? -14.782 11.388 8.477 1.00 97.50 379 LYS A N 1
ATOM 3028 C CA . LYS A 1 379 ? -16.227 11.551 8.381 1.00 97.50 379 LYS A CA 1
ATOM 3029 C C . LYS A 1 379 ? -16.664 11.679 6.929 1.00 97.50 379 LYS A C 1
ATOM 3031 O O . LYS A 1 379 ? -15.935 12.217 6.091 1.00 97.50 379 LYS A O 1
ATOM 3036 N N . ASP A 1 380 ? -17.868 11.201 6.647 1.00 96.44 380 ASP A N 1
ATOM 3037 C CA . ASP A 1 380 ? -18.562 11.488 5.397 1.00 96.44 380 ASP A CA 1
ATOM 3038 C C . ASP A 1 380 ? -19.168 12.905 5.412 1.00 96.44 380 ASP A C 1
ATOM 3040 O O . ASP A 1 380 ? -19.097 13.641 6.400 1.00 96.44 380 ASP A O 1
ATOM 3044 N N . GLU A 1 381 ? -19.807 13.296 4.309 1.00 94.31 381 GLU A N 1
ATOM 3045 C CA . GLU A 1 381 ? -20.490 14.593 4.180 1.00 94.31 381 GLU A CA 1
ATOM 3046 C C . GLU A 1 381 ? -21.623 14.816 5.204 1.00 94.31 381 GLU A C 1
ATOM 3048 O O . GLU A 1 381 ? -22.033 15.953 5.436 1.00 94.31 381 GLU A O 1
ATOM 3053 N N . LYS A 1 382 ? -22.137 13.744 5.821 1.00 94.38 382 LYS A N 1
ATOM 3054 C CA . LYS A 1 382 ? -23.195 13.781 6.841 1.00 94.38 382 LYS A CA 1
ATOM 3055 C C . LYS A 1 382 ? -22.626 13.817 8.261 1.00 94.38 382 LYS A C 1
ATOM 3057 O O . LYS A 1 382 ? -23.395 13.873 9.218 1.00 94.38 382 LYS A O 1
ATOM 3062 N N . GLY A 1 383 ? -21.300 13.796 8.406 1.00 94.75 383 GLY A N 1
ATOM 3063 C CA . GLY A 1 383 ? -20.609 13.774 9.690 1.00 94.75 383 GLY A CA 1
ATOM 3064 C C . GLY A 1 383 ? -20.508 12.387 10.331 1.00 94.75 383 GLY A C 1
ATOM 3065 O O . GLY A 1 383 ? -20.096 12.307 11.491 1.00 94.75 383 GLY A O 1
ATOM 3066 N N . SER A 1 384 ? -20.864 11.318 9.611 1.00 95.88 384 SER A N 1
ATOM 3067 C CA . SER A 1 384 ? -20.802 9.937 10.106 1.00 95.88 384 SER A CA 1
ATOM 3068 C C . SER A 1 384 ? -19.377 9.391 9.986 1.00 95.88 384 SER A C 1
ATOM 3070 O O . SER A 1 384 ? -18.738 9.648 8.964 1.00 95.88 384 SER A O 1
ATOM 3072 N N . PRO A 1 385 ? -18.868 8.637 10.977 1.00 97.38 385 PRO A N 1
ATOM 3073 C CA . PRO A 1 385 ? -17.584 7.947 10.870 1.00 97.38 385 PRO A CA 1
ATOM 3074 C C . PRO A 1 385 ? -17.534 7.025 9.648 1.00 97.38 385 PRO A C 1
ATOM 3076 O O . PRO A 1 385 ? -18.522 6.370 9.328 1.00 97.38 385 PRO A O 1
ATOM 3079 N N . VAL A 1 386 ? -16.384 6.982 8.977 1.00 98.44 386 VAL A N 1
ATOM 3080 C CA . VAL A 1 386 ? -16.176 6.187 7.759 1.00 98.44 386 VAL A CA 1
ATOM 3081 C C . VAL A 1 386 ? -15.362 4.941 8.084 1.00 98.44 386 VAL A C 1
ATOM 3083 O O . VAL A 1 386 ? -14.233 5.033 8.566 1.00 98.44 386 VAL A O 1
ATOM 3086 N N . SER A 1 387 ? -15.911 3.769 7.781 1.00 98.12 387 SER A N 1
ATOM 3087 C CA . SER A 1 387 ? -15.202 2.484 7.811 1.00 98.12 387 SER A CA 1
ATOM 3088 C C . SER A 1 387 ? -14.302 2.282 6.585 1.00 98.12 387 SER A C 1
ATOM 3090 O O . SER A 1 387 ? -14.473 2.932 5.554 1.00 98.12 387 SER A O 1
ATOM 3092 N N . ILE A 1 388 ? -13.381 1.310 6.633 1.00 97.69 388 ILE A N 1
ATOM 3093 C CA . ILE A 1 388 ? -12.544 0.947 5.470 1.00 97.69 388 ILE A CA 1
ATOM 3094 C C . ILE A 1 388 ? -13.389 0.516 4.257 1.00 97.69 388 ILE A C 1
ATOM 3096 O O . ILE A 1 388 ? -13.078 0.844 3.109 1.00 97.69 388 ILE A O 1
ATOM 3100 N N . ARG A 1 389 ? -14.515 -0.162 4.513 1.00 95.88 389 ARG A N 1
ATOM 3101 C CA . ARG A 1 389 ? -15.476 -0.563 3.483 1.00 95.88 389 ARG A CA 1
ATOM 3102 C C . ARG A 1 389 ? -16.096 0.654 2.793 1.00 95.88 389 ARG A C 1
ATOM 3104 O O . ARG A 1 389 ? -16.247 0.667 1.572 1.00 95.88 389 ARG A O 1
ATOM 3111 N N . GLU A 1 390 ? -16.476 1.665 3.565 1.00 97.56 390 GLU A N 1
ATOM 3112 C CA . GLU A 1 390 ? -17.071 2.899 3.043 1.00 97.56 390 GLU A CA 1
ATOM 3113 C C . GLU A 1 390 ? -16.036 3.787 2.358 1.00 97.56 390 GLU A C 1
ATOM 3115 O O . GLU A 1 390 ? -16.344 4.343 1.305 1.00 97.56 390 GLU A O 1
ATOM 3120 N N . LEU A 1 391 ? -14.804 3.852 2.877 1.00 98.25 391 LEU A N 1
ATOM 3121 C CA . LEU A 1 391 ? -13.695 4.571 2.249 1.00 98.25 391 LEU A CA 1
ATOM 3122 C C . LEU A 1 391 ? -13.525 4.133 0.792 1.00 98.25 391 LEU A C 1
ATOM 3124 O O . LEU A 1 391 ? -13.517 4.971 -0.106 1.00 98.25 391 LEU A O 1
ATOM 3128 N N . ARG A 1 392 ? -13.484 2.821 0.532 1.00 97.81 392 ARG A N 1
ATOM 3129 C CA . ARG A 1 392 ? -13.389 2.289 -0.836 1.00 97.81 392 ARG A CA 1
ATOM 3130 C C . ARG A 1 392 ? -14.520 2.789 -1.746 1.00 97.81 392 ARG A C 1
ATOM 3132 O O . ARG A 1 392 ? -14.266 3.170 -2.887 1.00 97.81 392 ARG A O 1
ATOM 3139 N N . LYS A 1 393 ? -15.765 2.806 -1.256 1.00 96.75 393 LYS A N 1
ATOM 3140 C CA . LYS A 1 393 ? -16.930 3.304 -2.017 1.00 96.75 393 LYS A CA 1
ATOM 3141 C C . LYS A 1 393 ? -16.815 4.803 -2.294 1.00 96.75 393 LYS A C 1
ATOM 3143 O O . LYS A 1 393 ? -17.064 5.244 -3.412 1.00 96.75 393 LYS A O 1
ATOM 3148 N N . ILE A 1 394 ? -16.375 5.572 -1.300 1.00 97.38 394 ILE A N 1
ATOM 3149 C CA . ILE A 1 394 ? -16.130 7.011 -1.427 1.00 97.38 394 ILE A CA 1
ATOM 3150 C C . ILE A 1 394 ? -15.067 7.301 -2.494 1.00 97.38 394 ILE A C 1
ATOM 3152 O O . ILE A 1 394 ? -15.259 8.215 -3.295 1.00 97.38 394 ILE A O 1
ATOM 3156 N N . LEU A 1 395 ? -13.985 6.517 -2.549 1.00 97.06 395 LEU A N 1
ATOM 3157 C CA . LEU A 1 395 ? -12.933 6.654 -3.565 1.00 97.06 395 LEU A CA 1
ATOM 3158 C C . LEU A 1 395 ? -13.460 6.364 -4.978 1.00 97.06 395 LEU A C 1
ATOM 3160 O O . LEU A 1 395 ? -13.232 7.156 -5.892 1.00 97.06 395 LEU A O 1
ATOM 3164 N N . LEU A 1 396 ? -14.210 5.271 -5.151 1.00 96.94 396 LEU A N 1
ATOM 3165 C CA . LEU A 1 396 ? -14.815 4.890 -6.435 1.00 96.94 396 LEU A CA 1
ATOM 3166 C C . LEU A 1 396 ? -15.741 5.978 -6.990 1.00 96.94 396 LEU A C 1
ATOM 3168 O O . LEU A 1 396 ? -15.681 6.311 -8.176 1.00 96.94 396 LEU A O 1
ATOM 3172 N N . GLU A 1 397 ? -16.574 6.539 -6.118 1.00 96.44 397 GLU A N 1
ATOM 3173 C CA . GLU A 1 397 ? -17.598 7.528 -6.464 1.00 96.44 397 GLU A CA 1
ATOM 3174 C C . GLU A 1 397 ? -17.087 8.974 -6.387 1.00 96.44 397 GLU A C 1
ATOM 3176 O O . GLU A 1 397 ? -17.836 9.908 -6.667 1.00 96.44 397 GLU A O 1
ATOM 3181 N N . ASN A 1 398 ? -15.818 9.170 -6.015 1.00 95.00 398 ASN A N 1
ATOM 3182 C CA . ASN A 1 398 ? -15.211 10.477 -5.772 1.00 95.00 398 ASN A CA 1
ATOM 3183 C C . ASN A 1 398 ? -16.032 11.360 -4.803 1.00 95.00 398 ASN A C 1
ATOM 3185 O O . ASN A 1 398 ? -16.140 12.573 -4.988 1.00 95.00 398 ASN A O 1
ATOM 3189 N N . LYS A 1 399 ? -16.614 10.760 -3.759 1.00 96.31 399 LYS A N 1
ATOM 3190 C CA . LYS A 1 399 ? -17.409 11.478 -2.752 1.00 96.31 399 LYS A CA 1
ATOM 3191 C C . LYS A 1 399 ? -16.531 12.295 -1.789 1.00 96.31 399 LYS A C 1
ATOM 3193 O O . LYS A 1 399 ? -15.341 11.984 -1.644 1.00 96.31 399 LYS A O 1
ATOM 3198 N N . PRO A 1 400 ? -17.097 13.316 -1.112 1.00 95.06 400 PRO A N 1
ATOM 3199 C CA . PRO A 1 400 ? -16.398 14.040 -0.057 1.00 95.06 400 PRO A CA 1
ATOM 3200 C C . PRO A 1 400 ? -15.938 13.106 1.067 1.00 95.06 400 PRO A C 1
ATOM 3202 O O . PRO A 1 400 ? -16.677 12.219 1.494 1.00 95.06 400 PRO A O 1
ATOM 3205 N N . LEU A 1 401 ? -14.720 13.339 1.548 1.00 96.19 401 LEU A N 1
ATOM 3206 C CA . LEU A 1 401 ? -14.103 12.626 2.659 1.00 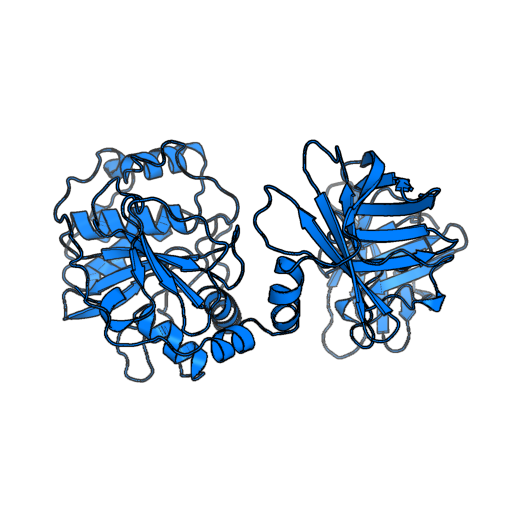96.19 401 LEU A CA 1
ATOM 3207 C C . LEU A 1 401 ? -13.417 13.662 3.546 1.00 96.19 401 LEU A C 1
ATOM 3209 O O . LEU A 1 401 ? -12.565 14.406 3.061 1.00 96.19 401 LEU A O 1
ATOM 3213 N N . ILE A 1 402 ? -13.817 13.745 4.811 1.00 97.38 402 ILE A N 1
ATOM 3214 C CA . ILE A 1 402 ? -13.380 14.805 5.722 1.00 97.38 402 ILE A CA 1
ATOM 3215 C C . ILE A 1 402 ? -12.445 14.185 6.767 1.00 97.38 402 ILE A C 1
ATOM 3217 O O . ILE A 1 402 ? -12.910 13.346 7.543 1.00 97.38 402 ILE A O 1
ATOM 3221 N N . PRO A 1 403 ? -11.150 14.546 6.799 1.00 97.50 403 PRO A N 1
ATOM 3222 C CA . PRO A 1 403 ? -10.208 14.022 7.783 1.00 97.50 403 PRO A CA 1
ATOM 3223 C C . PRO A 1 403 ? -10.446 14.652 9.158 1.00 97.50 403 PRO A C 1
ATOM 3225 O O . PRO A 1 403 ? -10.933 15.780 9.270 1.00 97.50 403 PRO A O 1
ATOM 3228 N N . SER A 1 404 ? -10.067 13.937 10.213 1.00 96.44 404 SER A N 1
ATOM 3229 C CA . SER A 1 404 ? -9.965 14.482 11.567 1.00 96.44 404 SER A CA 1
ATOM 3230 C C . SER A 1 404 ? -8.987 15.659 11.638 1.00 96.44 404 SER A C 1
ATOM 3232 O O . SER A 1 404 ? -7.987 15.685 10.925 1.00 96.44 404 SER A O 1
ATOM 3234 N N . GLU A 1 405 ? -9.227 16.613 12.540 1.00 93.50 405 GLU A N 1
ATOM 3235 C CA . GLU A 1 405 ? -8.406 17.832 12.662 1.00 93.50 405 GLU A CA 1
ATOM 3236 C C . GLU A 1 405 ? -6.920 17.547 12.945 1.00 93.50 405 GLU A C 1
ATOM 3238 O O . GLU A 1 405 ? -6.052 18.325 12.559 1.00 93.50 405 GLU A O 1
ATOM 3243 N N . GLN A 1 406 ? -6.626 16.426 13.605 1.00 91.00 406 GLN A N 1
ATOM 3244 C CA . GLN A 1 406 ? -5.281 15.999 13.993 1.00 91.00 406 GLN A CA 1
ATOM 3245 C C . GLN A 1 406 ? -4.542 15.226 12.890 1.00 91.00 406 GLN A C 1
ATOM 3247 O O . GLN A 1 406 ? -3.414 14.791 13.123 1.00 91.00 406 GLN A O 1
ATOM 3252 N N . ALA A 1 407 ? -5.153 15.040 11.713 1.00 95.00 407 ALA A N 1
ATOM 3253 C CA . ALA A 1 407 ? -4.567 14.266 10.627 1.00 95.00 407 ALA A CA 1
ATOM 3254 C C . ALA A 1 407 ? -3.193 14.823 10.227 1.00 95.00 407 ALA A C 1
ATOM 3256 O O . ALA A 1 407 ? -3.049 15.997 9.872 1.00 95.00 407 ALA A O 1
ATOM 3257 N N . ALA A 1 408 ? -2.177 13.967 10.283 1.00 92.19 408 ALA A N 1
ATOM 3258 C CA . ALA A 1 408 ? -0.796 14.284 9.941 1.00 92.19 408 ALA A CA 1
ATOM 3259 C C . ALA A 1 408 ? 0.004 12.990 9.800 1.00 92.19 408 ALA A C 1
ATOM 3261 O O . ALA A 1 408 ? -0.230 12.030 10.530 1.00 92.19 408 ALA A O 1
ATOM 3262 N N . TYR A 1 409 ? 1.001 12.969 8.918 1.00 91.56 409 TYR A N 1
ATOM 3263 C CA . TYR A 1 409 ? 1.877 11.803 8.834 1.00 91.56 409 TYR A CA 1
ATOM 3264 C C . TYR A 1 409 ? 2.622 11.581 10.163 1.00 91.56 409 TYR A C 1
ATOM 3266 O O . TYR A 1 409 ? 3.326 12.467 10.659 1.00 91.56 409 TYR A O 1
ATOM 3274 N N . ASN A 1 410 ? 2.476 10.383 10.731 1.00 90.56 410 ASN A N 1
ATOM 3275 C CA . ASN A 1 410 ? 3.104 9.943 11.976 1.00 90.56 410 ASN A CA 1
ATOM 3276 C C . ASN A 1 410 ? 4.524 9.402 11.718 1.00 90.56 410 ASN A C 1
ATOM 3278 O O . ASN A 1 410 ? 4.875 8.308 12.141 1.00 90.56 410 ASN A O 1
ATOM 3282 N N . GLY A 1 411 ? 5.343 10.133 10.963 1.00 83.81 411 GLY A N 1
ATOM 3283 C CA . GLY A 1 411 ? 6.721 9.738 10.660 1.00 83.81 411 GLY A CA 1
ATOM 3284 C C . GLY A 1 411 ? 7.738 10.189 11.710 1.00 83.81 411 GLY A C 1
ATOM 3285 O O . GLY A 1 411 ? 7.521 11.176 12.410 1.00 83.81 411 GLY A O 1
ATOM 3286 N N . VAL A 1 412 ? 8.909 9.538 11.737 1.00 65.81 412 VAL A N 1
ATOM 3287 C CA . VAL A 1 412 ? 10.039 9.863 12.643 1.00 65.81 412 VAL A CA 1
ATOM 3288 C C . VAL A 1 412 ? 10.504 11.329 12.537 1.00 65.81 412 VAL A C 1
ATOM 3290 O O . VAL A 1 412 ? 10.962 11.906 13.519 1.00 65.81 412 VAL A O 1
ATOM 3293 N N . ASN A 1 413 ? 10.353 11.957 11.366 1.00 63.28 413 ASN A N 1
ATOM 3294 C CA . ASN A 1 413 ? 10.733 13.359 11.148 1.00 63.28 413 ASN A CA 1
ATOM 3295 C C . ASN A 1 413 ? 9.654 14.371 11.582 1.00 63.28 413 ASN A C 1
ATOM 3297 O O . ASN A 1 413 ? 9.952 15.559 11.676 1.00 63.28 413 ASN A O 1
ATOM 3301 N N . GLY A 1 414 ? 8.441 13.902 11.896 1.00 54.94 414 GLY A N 1
ATOM 3302 C CA . GLY A 1 414 ? 7.344 14.670 12.479 1.00 54.94 414 GLY A CA 1
ATOM 3303 C C . GLY A 1 414 ? 6.719 15.761 11.592 1.00 54.94 414 GLY A C 1
ATOM 3304 O O . GLY A 1 414 ? 7.395 16.612 11.025 1.00 54.94 414 GLY A O 1
ATOM 3305 N N . LYS A 1 415 ? 5.379 15.823 11.607 1.00 56.81 415 LYS A N 1
ATOM 3306 C CA . LYS A 1 415 ? 4.543 16.974 11.186 1.00 56.81 415 LYS A CA 1
ATOM 3307 C C . LYS A 1 415 ? 4.483 17.300 9.691 1.00 56.81 415 LYS A C 1
ATOM 3309 O O . LYS A 1 415 ? 4.161 18.439 9.337 1.00 56.81 415 LYS A O 1
ATOM 3314 N N . GLU A 1 416 ? 4.714 16.335 8.810 1.00 73.25 416 GLU A N 1
ATOM 3315 C CA . GLU A 1 416 ? 4.265 16.512 7.428 1.00 73.25 416 GLU A CA 1
ATOM 3316 C C . GLU A 1 416 ? 2.741 16.669 7.426 1.00 73.25 416 GLU A C 1
ATOM 3318 O O . GLU A 1 416 ? 2.007 15.913 8.076 1.00 73.25 416 GLU A O 1
ATOM 3323 N N . ARG A 1 417 ? 2.273 17.729 6.759 1.00 79.88 417 ARG A N 1
ATOM 3324 C CA . ARG A 1 417 ? 0.844 18.021 6.675 1.00 79.88 417 ARG A CA 1
ATOM 3325 C C . ARG A 1 417 ? 0.156 16.875 5.954 1.00 79.88 417 ARG A C 1
ATOM 3327 O O . ARG A 1 417 ? 0.649 16.401 4.936 1.00 79.88 417 ARG A O 1
ATOM 3334 N N . PHE A 1 418 ? -0.992 16.472 6.478 1.00 87.25 418 PHE A N 1
ATOM 3335 C CA . PHE A 1 418 ? -1.841 15.519 5.793 1.00 87.25 418 PHE A CA 1
ATOM 3336 C C . PHE A 1 418 ? -2.327 16.110 4.466 1.00 87.25 418 PHE A C 1
ATOM 3338 O O . PHE A 1 418 ? -2.896 17.204 4.446 1.00 87.25 418 PHE A O 1
ATOM 3345 N N . ASP A 1 419 ? -2.110 15.378 3.377 1.00 89.38 419 ASP A N 1
ATOM 3346 C CA . ASP A 1 419 ? -2.568 15.741 2.042 1.00 89.38 419 ASP A CA 1
ATOM 3347 C C . ASP A 1 419 ? -3.658 14.766 1.583 1.00 89.38 419 ASP A C 1
ATOM 3349 O O . ASP A 1 419 ? -3.433 13.561 1.450 1.00 89.38 419 ASP A O 1
ATOM 3353 N N . MET A 1 420 ? -4.867 15.291 1.373 1.00 90.75 420 MET A N 1
ATOM 3354 C CA . MET A 1 420 ? -6.035 14.476 1.024 1.00 90.75 420 MET A CA 1
ATOM 3355 C C . MET A 1 420 ? -5.911 13.828 -0.354 1.00 90.75 420 MET A C 1
ATOM 3357 O O . MET A 1 420 ? -6.378 12.702 -0.519 1.00 90.75 420 MET A O 1
ATOM 3361 N N . ASP A 1 421 ? -5.313 14.506 -1.333 1.00 88.62 421 ASP A N 1
ATOM 3362 C CA . ASP A 1 421 ? -5.226 13.982 -2.697 1.00 88.62 421 ASP A CA 1
ATOM 3363 C C . ASP A 1 421 ? -4.220 12.829 -2.765 1.00 88.62 421 ASP A C 1
ATOM 3365 O O . ASP A 1 421 ? -4.556 11.748 -3.256 1.00 88.62 421 ASP A O 1
ATOM 3369 N N . SER A 1 422 ? -3.054 12.998 -2.136 1.00 85.81 422 SER A N 1
ATOM 3370 C CA . SER A 1 422 ? -2.048 11.944 -1.974 1.00 85.81 422 SER A CA 1
ATOM 3371 C C . SER A 1 422 ? -2.605 10.752 -1.194 1.00 85.81 422 SER A C 1
ATOM 3373 O O . SER A 1 422 ? -2.406 9.603 -1.588 1.00 85.81 422 SER A O 1
ATOM 3375 N N . TYR A 1 423 ? -3.362 10.995 -0.115 1.00 89.56 423 TYR A N 1
ATOM 3376 C CA . TYR A 1 423 ? -4.000 9.915 0.643 1.00 89.56 423 TYR A CA 1
ATOM 3377 C C . TYR A 1 423 ? -5.038 9.158 -0.193 1.00 89.56 423 TYR A C 1
ATOM 3379 O O . TYR A 1 423 ? -5.110 7.932 -0.130 1.00 89.56 423 TYR A O 1
ATOM 3387 N N . ARG A 1 424 ? -5.838 9.859 -1.007 1.00 92.88 424 ARG A N 1
ATOM 3388 C CA . ARG A 1 424 ? -6.824 9.227 -1.896 1.00 92.88 424 ARG A CA 1
ATOM 3389 C C . ARG A 1 424 ? -6.155 8.386 -2.971 1.00 92.88 424 ARG A C 1
ATOM 3391 O O . ARG A 1 424 ? -6.621 7.278 -3.217 1.00 92.88 424 ARG A O 1
ATOM 3398 N N . GLU A 1 425 ? -5.073 8.864 -3.578 1.00 87.06 425 GLU A N 1
ATOM 3399 C CA . GLU A 1 425 ? -4.294 8.080 -4.542 1.00 87.06 425 GLU A CA 1
ATOM 3400 C C . GLU A 1 425 ? -3.682 6.835 -3.882 1.00 87.06 425 GLU A C 1
ATOM 3402 O O . GLU A 1 425 ? -3.838 5.714 -4.379 1.00 87.06 425 GLU A O 1
ATOM 3407 N N . TYR A 1 426 ? -3.071 7.013 -2.708 1.00 88.19 426 TYR A N 1
ATOM 3408 C CA . TYR A 1 426 ? -2.475 5.929 -1.934 1.00 88.19 426 TYR A CA 1
ATOM 3409 C C . TYR A 1 426 ? -3.511 4.882 -1.501 1.00 88.19 426 TYR A C 1
ATOM 3411 O O . TYR A 1 426 ? -3.285 3.678 -1.632 1.00 88.19 426 TYR A O 1
ATOM 3419 N N . MET A 1 427 ? -4.688 5.305 -1.044 1.00 95.56 427 MET A N 1
ATOM 3420 C CA . MET A 1 427 ? -5.760 4.382 -0.671 1.00 95.56 427 MET A CA 1
ATOM 3421 C C . MET A 1 427 ? -6.492 3.803 -1.880 1.00 95.56 427 MET A C 1
ATOM 3423 O O . MET A 1 427 ? -6.978 2.678 -1.797 1.00 95.56 427 MET A O 1
ATOM 3427 N N . ALA A 1 428 ? -6.528 4.485 -3.028 1.00 93.06 428 ALA A N 1
ATOM 3428 C CA . ALA A 1 428 ? -7.042 3.897 -4.264 1.00 93.06 428 ALA A CA 1
ATOM 3429 C C . ALA A 1 428 ? -6.185 2.703 -4.706 1.00 93.06 428 ALA A C 1
ATOM 3431 O O . ALA A 1 428 ? -6.732 1.685 -5.125 1.00 93.06 428 ALA A O 1
ATOM 3432 N N . LYS A 1 429 ? -4.858 2.795 -4.527 1.00 90.88 429 LYS A N 1
ATOM 3433 C CA . LYS A 1 429 ? -3.939 1.661 -4.690 1.00 90.88 429 LYS A CA 1
ATOM 3434 C C . LYS A 1 429 ? -4.287 0.527 -3.722 1.00 90.88 429 LYS A C 1
ATOM 3436 O O . LYS A 1 429 ? -4.442 -0.602 -4.159 1.00 90.88 429 LYS A O 1
ATOM 3441 N N . ASN A 1 430 ? -4.429 0.822 -2.429 1.00 94.62 430 ASN A N 1
ATOM 3442 C CA . ASN A 1 430 ? -4.502 -0.195 -1.372 1.00 94.62 430 ASN A CA 1
ATOM 3443 C C . ASN A 1 430 ? -5.909 -0.757 -1.084 1.00 94.62 430 ASN A C 1
ATOM 3445 O O . ASN A 1 430 ? -6.036 -1.691 -0.306 1.00 94.62 430 ASN A O 1
ATOM 3449 N N . THR A 1 431 ? -6.985 -0.232 -1.672 1.00 96.69 431 THR A N 1
ATOM 3450 C CA . THR A 1 431 ? -8.365 -0.701 -1.395 1.00 96.69 431 THR A CA 1
ATOM 3451 C C . THR A 1 431 ? -8.910 -1.663 -2.452 1.00 96.69 431 THR A C 1
ATOM 3453 O O . THR A 1 431 ? -10.126 -1.792 -2.630 1.00 96.69 431 THR A O 1
ATOM 3456 N N . LEU A 1 432 ? -8.021 -2.355 -3.166 1.00 94.31 432 LEU A N 1
ATOM 3457 C CA . LEU A 1 432 ? -8.418 -3.318 -4.187 1.00 94.31 432 LEU A CA 1
ATOM 3458 C C . LEU A 1 432 ? -8.792 -4.675 -3.581 1.00 94.31 432 LEU A C 1
ATOM 3460 O O . LEU A 1 432 ? -9.841 -5.225 -3.910 1.00 94.31 432 LEU A O 1
ATOM 3464 N N . ARG A 1 433 ? -7.931 -5.192 -2.701 1.00 95.62 433 ARG A N 1
ATOM 3465 C CA . ARG A 1 433 ? -8.081 -6.460 -1.981 1.00 95.62 433 ARG A CA 1
ATOM 3466 C C . ARG A 1 433 ? -7.934 -6.204 -0.482 1.00 95.62 433 ARG A C 1
ATOM 3468 O O . ARG A 1 433 ? -7.320 -5.218 -0.078 1.00 95.62 433 ARG A O 1
ATOM 3475 N N . PHE A 1 434 ? -8.460 -7.103 0.344 1.00 97.31 434 PHE A N 1
ATOM 3476 C CA . PHE A 1 434 ? -8.325 -6.998 1.800 1.00 97.31 434 PHE A CA 1
ATOM 3477 C C . PHE A 1 434 ? -7.955 -8.338 2.424 1.00 97.31 434 PHE A C 1
ATOM 3479 O O . PHE A 1 434 ? -8.420 -9.379 1.967 1.00 97.31 434 PHE A O 1
ATOM 3486 N N . SER A 1 435 ? -7.166 -8.309 3.493 1.00 95.75 435 SER A N 1
ATOM 3487 C CA . SER A 1 435 ? -6.935 -9.451 4.378 1.00 95.75 435 SER A CA 1
ATOM 3488 C C . SER A 1 435 ? -7.172 -9.050 5.830 1.00 95.75 435 SER A C 1
ATOM 3490 O O . SER A 1 435 ? -6.958 -7.895 6.202 1.00 95.75 435 SER A O 1
ATOM 3492 N N . LYS A 1 436 ? -7.671 -9.989 6.633 1.00 95.38 436 LYS A N 1
ATOM 3493 C CA . LYS A 1 436 ? -7.810 -9.850 8.088 1.00 95.38 436 LYS A CA 1
ATOM 3494 C C . LYS A 1 436 ? -7.814 -11.216 8.764 1.00 95.38 436 LYS A C 1
ATOM 3496 O O . LYS A 1 436 ? -8.142 -12.220 8.136 1.00 95.38 436 LYS A O 1
ATOM 3501 N N . GLY A 1 437 ? -7.529 -11.255 10.061 1.00 93.25 437 GLY A N 1
ATOM 3502 C CA . GLY A 1 437 ? -7.627 -12.478 10.855 1.00 93.25 437 GLY A CA 1
ATOM 3503 C C . GLY A 1 437 ? -9.072 -12.867 11.178 1.00 93.25 437 GLY A C 1
ATOM 3504 O O . GLY A 1 437 ? -9.933 -12.014 11.390 1.00 93.25 437 GLY A O 1
ATOM 3505 N N . ARG A 1 438 ? -9.340 -14.173 11.263 1.00 92.88 438 ARG A N 1
ATOM 3506 C CA . ARG A 1 438 ? -10.595 -14.707 11.818 1.00 92.88 438 ARG A CA 1
ATOM 3507 C C . ARG A 1 438 ? -10.693 -14.526 13.338 1.00 92.88 438 ARG A C 1
ATOM 3509 O O . ARG A 1 438 ? -11.790 -14.341 13.869 1.00 92.88 438 ARG A O 1
ATOM 3516 N N . VAL A 1 439 ? -9.557 -14.627 14.029 1.00 93.50 439 VAL A N 1
ATOM 3517 C CA . VAL A 1 439 ? -9.444 -14.498 15.485 1.00 93.50 439 VAL A CA 1
ATOM 3518 C C . VAL A 1 439 ? -8.662 -13.230 15.807 1.00 93.50 439 VAL A C 1
ATOM 3520 O O . VAL A 1 439 ? -7.489 -13.100 15.473 1.00 93.50 439 VAL A O 1
ATOM 3523 N N . CYS A 1 440 ? -9.317 -12.297 16.483 1.00 94.81 440 CYS A N 1
ATOM 3524 C CA . CYS A 1 440 ? -8.779 -11.007 16.882 1.00 94.81 440 CYS A CA 1
ATOM 3525 C C . CYS A 1 440 ? -8.389 -11.068 18.362 1.00 94.81 440 CYS A C 1
ATOM 3527 O O . CYS A 1 440 ? -9.207 -10.784 19.241 1.00 94.81 440 CYS A O 1
ATOM 3529 N N . ARG A 1 441 ? -7.139 -11.452 18.633 1.00 94.75 441 ARG A N 1
ATOM 3530 C CA . ARG A 1 441 ? -6.542 -11.542 19.978 1.00 94.75 441 ARG A CA 1
ATOM 3531 C C . ARG A 1 441 ? -5.100 -11.053 19.963 1.00 94.75 441 ARG A C 1
ATOM 3533 O O . ARG A 1 441 ? -4.489 -10.966 18.898 1.00 94.75 441 ARG A O 1
ATOM 3540 N N . ASP A 1 442 ? -4.550 -10.716 21.119 1.00 93.69 442 ASP A N 1
ATOM 3541 C CA . ASP A 1 442 ? -3.143 -10.347 21.222 1.00 93.69 442 ASP A CA 1
ATOM 3542 C C . ASP A 1 442 ? -2.223 -11.511 20.810 1.00 93.69 442 ASP A C 1
ATOM 3544 O O . ASP A 1 442 ? -2.390 -12.657 21.235 1.00 93.69 442 ASP A O 1
ATOM 3548 N N . GLY A 1 443 ? -1.241 -11.215 19.957 1.00 90.69 443 GLY A N 1
ATOM 3549 C CA . GLY A 1 443 ? -0.325 -12.213 19.405 1.00 90.69 443 GLY A CA 1
ATOM 3550 C C . GLY A 1 443 ? -0.809 -12.955 18.159 1.00 90.69 443 GLY A C 1
ATOM 3551 O O . GLY A 1 443 ? -0.040 -13.768 17.651 1.00 90.69 443 GLY A O 1
ATOM 3552 N N . ASP A 1 444 ? -2.025 -12.695 17.667 1.00 89.56 444 ASP A N 1
ATOM 3553 C CA . ASP A 1 444 ? -2.544 -13.299 16.433 1.00 89.56 444 ASP A CA 1
ATOM 3554 C C . ASP A 1 444 ? -2.395 -12.341 15.249 1.00 89.56 444 ASP A C 1
ATOM 3556 O O . ASP A 1 444 ? -3.028 -11.284 15.186 1.00 89.56 444 ASP A O 1
ATOM 3560 N N . ASP A 1 445 ? -1.512 -12.715 14.329 1.00 87.12 445 ASP A N 1
ATOM 3561 C CA . ASP A 1 445 ? -1.102 -11.923 13.173 1.00 87.12 445 ASP A CA 1
ATOM 3562 C C . ASP A 1 445 ? -1.652 -12.526 11.868 1.00 87.12 445 ASP A C 1
ATOM 3564 O O . ASP A 1 445 ? -0.908 -12.876 10.953 1.00 87.12 445 ASP A O 1
ATOM 3568 N N . GLU A 1 446 ? -2.980 -12.679 11.824 1.00 83.00 446 GLU A N 1
ATOM 3569 C CA . GLU A 1 446 ? -3.752 -13.299 10.735 1.00 83.00 446 GLU A CA 1
ATOM 3570 C C . GLU A 1 446 ? -3.449 -14.802 10.500 1.00 83.00 446 GLU A C 1
ATOM 3572 O O . GLU A 1 446 ? -3.454 -15.263 9.357 1.00 83.00 446 GLU A O 1
ATOM 3577 N N . LEU A 1 447 ? -3.239 -15.604 11.560 1.00 81.38 447 LEU A N 1
ATOM 3578 C CA . LEU A 1 447 ? -2.929 -17.050 11.441 1.00 81.38 447 LEU A CA 1
ATOM 3579 C C . LEU A 1 447 ? -3.987 -17.847 10.651 1.00 81.38 447 LEU A C 1
ATOM 3581 O O . LEU A 1 447 ? -3.670 -18.803 9.941 1.00 81.38 447 LEU A O 1
ATOM 3585 N N . GLU A 1 448 ? -5.250 -17.442 10.787 1.00 87.56 448 GLU A N 1
ATOM 3586 C CA . GLU A 1 448 ? -6.381 -17.880 9.967 1.00 87.56 448 GLU A CA 1
ATOM 3587 C C . GLU A 1 448 ? -6.860 -16.683 9.136 1.00 87.56 448 GLU A C 1
ATOM 3589 O O . GLU A 1 448 ? -7.786 -15.965 9.532 1.00 87.56 448 GLU A O 1
ATOM 3594 N N . SER A 1 449 ? -6.177 -16.417 8.019 1.00 91.00 449 SER A N 1
ATOM 3595 C CA . SER A 1 449 ? -6.450 -15.246 7.184 1.00 91.00 449 SER A CA 1
ATOM 3596 C C . SER A 1 449 ? -7.757 -15.404 6.406 1.00 91.00 449 SER A C 1
ATOM 3598 O O . SER A 1 449 ? -7.994 -16.392 5.711 1.00 91.00 449 SER A O 1
ATOM 3600 N N . LEU A 1 450 ? -8.597 -14.379 6.452 1.00 95.56 450 LEU A N 1
ATOM 3601 C CA . LEU A 1 450 ? -9.713 -14.184 5.539 1.00 95.56 450 LEU A CA 1
ATOM 3602 C C . LEU A 1 450 ? -9.242 -13.215 4.458 1.00 95.56 450 LEU A C 1
ATOM 3604 O O . LEU A 1 450 ? -8.776 -12.128 4.792 1.00 95.56 450 LEU A O 1
ATOM 3608 N N . ARG A 1 451 ? -9.374 -13.576 3.180 1.00 95.81 451 ARG A N 1
ATOM 3609 C CA . ARG A 1 451 ? -8.906 -12.754 2.054 1.00 95.81 451 ARG A CA 1
ATOM 3610 C C . ARG A 1 451 ? -10.047 -12.421 1.109 1.00 95.81 451 ARG A C 1
ATOM 3612 O O . ARG A 1 451 ? -10.694 -13.327 0.596 1.00 95.81 451 ARG A O 1
ATOM 3619 N N . LEU A 1 452 ? -10.275 -11.137 0.868 1.00 97.12 452 LEU A N 1
ATOM 3620 C CA . LEU A 1 452 ? -11.301 -10.622 -0.030 1.00 97.12 452 LEU A CA 1
ATOM 3621 C C . LEU A 1 452 ? -10.689 -10.201 -1.369 1.00 97.12 452 LEU A C 1
ATOM 3623 O O . LEU A 1 452 ? -9.815 -9.331 -1.415 1.00 97.12 452 LEU A O 1
ATOM 3627 N N . PHE A 1 453 ? -11.207 -10.780 -2.449 1.00 96.75 453 PHE A N 1
ATOM 3628 C CA . PHE A 1 453 ? -10.852 -10.471 -3.830 1.00 96.75 453 PHE A CA 1
ATOM 3629 C C . PHE A 1 453 ? -12.045 -9.869 -4.574 1.00 96.75 453 PHE A C 1
ATOM 3631 O O . PHE A 1 453 ? -13.172 -10.338 -4.396 1.00 96.75 453 PHE A O 1
ATOM 3638 N N . PRO A 1 454 ? -11.835 -8.845 -5.416 1.00 96.50 454 PRO A N 1
ATOM 3639 C CA . PRO A 1 454 ? -12.906 -8.305 -6.231 1.00 96.50 454 PRO A CA 1
ATOM 3640 C C . PRO A 1 454 ? -13.313 -9.282 -7.329 1.00 96.50 454 PRO A C 1
ATOM 3642 O O . PRO A 1 454 ? -12.564 -10.173 -7.739 1.00 96.50 454 PRO A O 1
ATOM 3645 N N . LYS A 1 455 ? -14.526 -9.087 -7.834 1.00 93.56 455 LYS A N 1
ATOM 3646 C CA . LYS A 1 455 ? -15.064 -9.867 -8.938 1.00 93.56 455 LYS A CA 1
ATOM 3647 C C . LYS A 1 455 ? -14.165 -9.744 -10.170 1.00 93.56 455 LYS A C 1
ATOM 3649 O O . LYS A 1 455 ? -13.686 -8.659 -10.495 1.00 93.56 455 LYS A O 1
ATOM 3654 N N . ASN A 1 456 ? -13.993 -10.854 -10.889 1.00 89.06 456 ASN A N 1
ATOM 3655 C CA . ASN A 1 456 ? -13.137 -10.979 -12.078 1.00 89.06 456 ASN A CA 1
ATOM 3656 C C . ASN A 1 456 ? -11.634 -10.765 -11.825 1.00 89.06 456 ASN A C 1
ATOM 3658 O O . ASN A 1 456 ? -10.874 -10.704 -12.790 1.00 89.06 456 ASN A O 1
ATOM 3662 N N . TYR A 1 457 ? -11.195 -10.647 -10.570 1.00 91.12 457 TYR A N 1
ATOM 3663 C CA . TYR A 1 457 ? -9.774 -10.684 -10.252 1.00 91.12 457 TYR A CA 1
ATOM 3664 C C . TYR A 1 457 ? -9.268 -12.119 -10.369 1.00 91.12 457 TYR A C 1
ATOM 3666 O O . TYR A 1 457 ? -9.822 -13.030 -9.753 1.00 91.12 457 TYR A O 1
ATOM 3674 N N . ASP A 1 458 ? -8.215 -12.315 -11.154 1.00 87.38 458 ASP A N 1
ATOM 3675 C CA . ASP A 1 458 ? -7.598 -13.623 -11.315 1.00 87.38 458 ASP A CA 1
ATOM 3676 C C . ASP A 1 458 ? -6.556 -13.866 -10.218 1.00 87.38 458 ASP A C 1
ATOM 3678 O O . ASP A 1 458 ? -5.473 -13.286 -10.226 1.00 87.38 458 ASP A O 1
ATOM 3682 N N . TYR A 1 459 ? -6.904 -14.734 -9.272 1.00 87.69 459 TYR A N 1
ATOM 3683 C CA . TYR A 1 459 ? -6.025 -15.200 -8.202 1.00 87.69 459 TYR A CA 1
ATOM 3684 C C . TYR A 1 459 ? -5.621 -16.677 -8.385 1.00 87.69 459 TYR A C 1
ATOM 3686 O O . TYR A 1 459 ? -5.266 -17.339 -7.410 1.00 87.69 459 TYR A O 1
ATOM 3694 N N . SER A 1 460 ? -5.683 -17.226 -9.610 1.00 82.62 460 SER A N 1
ATOM 3695 C CA . SER A 1 460 ? -5.373 -18.644 -9.882 1.00 82.62 460 SER A CA 1
ATOM 3696 C C . SER A 1 460 ? -3.958 -19.054 -9.485 1.00 82.62 460 SER A C 1
ATOM 3698 O O . SER A 1 460 ? -3.732 -20.195 -9.089 1.00 82.62 460 SER A O 1
ATOM 3700 N N . ASP A 1 461 ? -3.019 -18.117 -9.597 1.00 76.19 461 ASP A N 1
ATOM 3701 C CA . ASP A 1 461 ? -1.587 -18.373 -9.435 1.00 76.19 461 ASP A CA 1
ATOM 3702 C C . ASP A 1 461 ? -1.115 -18.104 -7.996 1.00 76.19 461 ASP A C 1
ATOM 3704 O O . ASP A 1 461 ? 0.078 -18.127 -7.704 1.00 76.19 461 ASP A O 1
ATOM 3708 N N . PHE A 1 462 ? -2.051 -17.824 -7.085 1.00 83.38 462 PHE A N 1
ATOM 3709 C CA . PHE A 1 462 ? -1.739 -17.433 -5.720 1.00 83.38 462 PHE A CA 1
ATOM 3710 C C . PHE A 1 462 ? -1.505 -18.656 -4.845 1.00 83.38 462 PHE A C 1
ATOM 3712 O O . PHE A 1 462 ? -2.261 -19.631 -4.861 1.00 83.38 462 PHE A O 1
ATOM 3719 N N . HIS A 1 463 ? -0.487 -18.558 -3.997 1.00 79.00 463 HIS A N 1
ATOM 3720 C CA . HIS A 1 463 ? -0.250 -19.530 -2.945 1.00 79.00 463 HIS A CA 1
ATOM 3721 C C . HIS A 1 463 ? -0.971 -19.096 -1.668 1.00 79.00 463 HIS A C 1
ATOM 3723 O O . HIS A 1 463 ? -0.645 -18.077 -1.059 1.00 79.00 463 HIS A O 1
ATOM 3729 N N . PHE A 1 464 ? -1.958 -19.893 -1.266 1.00 83.12 464 PHE A N 1
ATOM 3730 C CA . PHE A 1 464 ? -2.714 -19.702 -0.033 1.00 83.12 464 PHE A CA 1
ATOM 3731 C C . PHE A 1 464 ? -2.271 -20.702 1.028 1.00 83.12 464 PHE A C 1
ATOM 3733 O O . PHE A 1 464 ? -1.977 -21.864 0.722 1.00 83.12 464 PHE A O 1
ATOM 3740 N N . ASN A 1 465 ? -2.264 -20.272 2.287 1.00 81.38 465 ASN A N 1
ATOM 3741 C CA . ASN A 1 465 ? -2.076 -21.199 3.391 1.00 81.38 465 ASN A CA 1
ATOM 3742 C C . ASN A 1 465 ? -3.313 -22.091 3.528 1.00 81.38 465 ASN A C 1
ATOM 3744 O O . ASN A 1 465 ? -4.432 -21.705 3.197 1.00 81.38 465 ASN A O 1
ATOM 3748 N N . ARG A 1 466 ? -3.128 -23.295 4.080 1.00 80.19 466 ARG A N 1
ATOM 3749 C CA . ARG A 1 466 ? -4.215 -24.274 4.256 1.00 80.19 466 ARG A CA 1
ATOM 3750 C C . ARG A 1 466 ? -5.405 -23.734 5.064 1.00 80.19 466 ARG A C 1
ATOM 3752 O O . ARG A 1 466 ? -6.517 -24.224 4.889 1.00 80.19 466 ARG A O 1
ATOM 3759 N N . ASN A 1 467 ? -5.154 -22.776 5.952 1.00 84.12 467 ASN A N 1
ATOM 3760 C CA . ASN A 1 467 ? -6.161 -22.193 6.834 1.00 84.12 467 ASN A CA 1
ATOM 3761 C C . ASN A 1 467 ? -6.766 -20.892 6.278 1.00 84.12 467 ASN A C 1
ATOM 3763 O O . ASN A 1 467 ? -7.630 -20.308 6.930 1.00 84.12 467 ASN A O 1
ATOM 3767 N N . ASP A 1 468 ? -6.338 -20.439 5.096 1.00 90.00 468 ASP A N 1
ATOM 3768 C CA . ASP A 1 468 ? -6.878 -19.227 4.491 1.00 90.00 468 ASP A CA 1
ATOM 3769 C C . ASP A 1 468 ? -8.300 -19.477 3.974 1.00 90.00 468 ASP A C 1
ATOM 3771 O O . ASP A 1 468 ? -8.602 -20.514 3.377 1.00 90.00 468 ASP A O 1
ATOM 3775 N N . THR A 1 469 ? -9.185 -18.501 4.171 1.00 94.38 469 THR A N 1
ATOM 3776 C CA . THR A 1 469 ? -10.538 -18.511 3.602 1.00 94.38 469 THR A CA 1
ATOM 3777 C C . THR A 1 469 ? -10.675 -17.407 2.565 1.00 94.38 469 THR A C 1
ATOM 3779 O O . THR A 1 469 ? -10.438 -16.234 2.856 1.00 94.38 469 THR A O 1
ATOM 3782 N N . ILE A 1 470 ? -11.092 -17.782 1.356 1.00 94.94 470 ILE A N 1
ATOM 3783 C CA . ILE A 1 470 ? -11.234 -16.861 0.228 1.00 94.94 470 ILE A CA 1
ATOM 3784 C C . ILE A 1 470 ? -12.670 -16.353 0.124 1.00 94.94 470 ILE A C 1
ATOM 3786 O O . ILE A 1 470 ? -13.624 -17.129 0.022 1.00 94.94 470 ILE A O 1
ATOM 3790 N N . PHE A 1 471 ? -12.802 -15.035 0.087 1.00 96.56 471 PHE A N 1
ATOM 3791 C CA . PHE A 1 471 ? -14.037 -14.317 -0.161 1.00 96.56 471 PHE A CA 1
ATOM 3792 C C . PHE A 1 471 ? -13.962 -13.568 -1.486 1.00 96.56 471 PHE A C 1
ATOM 3794 O O . PHE A 1 471 ? -12.958 -12.941 -1.816 1.00 96.56 471 PHE A O 1
ATOM 3801 N N . THR A 1 472 ? -15.067 -13.596 -2.214 1.00 96.31 472 THR A N 1
ATOM 3802 C CA . THR A 1 472 ? -15.391 -12.669 -3.296 1.00 96.31 472 THR A CA 1
ATOM 3803 C C . THR A 1 472 ? -16.627 -11.832 -2.971 1.00 96.31 472 THR A C 1
ATOM 3805 O O . THR A 1 472 ? -16.922 -10.894 -3.702 1.00 96.31 472 THR A O 1
ATOM 3808 N N . ASP A 1 473 ? -17.326 -12.126 -1.867 1.00 96.69 473 ASP A N 1
ATOM 3809 C CA . ASP A 1 473 ? -18.461 -11.369 -1.341 1.00 96.69 473 ASP A CA 1
ATOM 3810 C C . ASP A 1 473 ? -18.048 -10.491 -0.156 1.00 96.69 473 ASP A C 1
ATOM 3812 O O . ASP A 1 473 ? -17.730 -10.979 0.933 1.00 96.69 473 ASP A O 1
ATOM 3816 N N . GLU A 1 474 ? -18.091 -9.173 -0.355 1.00 95.69 474 GLU A N 1
ATOM 3817 C CA . GLU A 1 474 ? -17.737 -8.219 0.694 1.00 95.69 474 GLU A CA 1
ATOM 3818 C C . GLU A 1 474 ? -18.701 -8.265 1.894 1.00 95.69 474 GLU A C 1
ATOM 3820 O O . GLU A 1 474 ? -18.273 -7.996 3.011 1.00 95.69 474 GLU A O 1
ATOM 3825 N N . ASP A 1 475 ? -19.981 -8.616 1.724 1.00 95.44 475 ASP A N 1
ATOM 3826 C CA . ASP A 1 475 ? -20.923 -8.656 2.853 1.00 95.44 475 ASP A CA 1
ATOM 3827 C C . ASP A 1 475 ? -20.619 -9.833 3.779 1.00 95.44 475 ASP A C 1
ATOM 3829 O O . ASP A 1 475 ? -20.650 -9.685 5.001 1.00 95.44 475 ASP A O 1
ATOM 3833 N N . ALA A 1 476 ? -20.256 -10.976 3.197 1.00 96.31 476 ALA A N 1
ATOM 3834 C CA . ALA A 1 476 ? -19.802 -12.146 3.937 1.00 96.31 476 ALA A CA 1
ATOM 3835 C C . ALA A 1 476 ? -18.424 -11.924 4.580 1.00 96.31 476 ALA A C 1
ATOM 3837 O O . ALA A 1 476 ? -18.166 -12.426 5.669 1.00 96.31 476 ALA A O 1
ATOM 3838 N N . PHE A 1 477 ? -17.545 -11.154 3.935 1.00 96.69 477 PHE A N 1
ATOM 3839 C CA . PHE A 1 477 ? -16.237 -10.816 4.490 1.00 96.69 477 PHE A CA 1
ATOM 3840 C C . PHE A 1 477 ? -16.330 -9.816 5.650 1.00 96.69 477 PHE A C 1
ATOM 3842 O O . PHE A 1 477 ? -15.676 -9.994 6.676 1.00 96.69 477 PHE A O 1
ATOM 3849 N N . TRP A 1 478 ? -17.134 -8.755 5.523 1.00 94.81 478 TRP A N 1
ATOM 3850 C CA . TRP A 1 478 ? -17.277 -7.705 6.543 1.00 94.81 478 TRP A CA 1
ATOM 3851 C C . TRP A 1 478 ? -18.283 -8.048 7.651 1.00 94.81 478 TRP A C 1
ATOM 3853 O O . TRP A 1 478 ? -18.501 -7.223 8.546 1.00 94.81 478 TRP A O 1
ATOM 3863 N N . SER A 1 479 ? -18.881 -9.239 7.613 1.00 90.06 479 SER A N 1
ATOM 3864 C CA . SER A 1 479 ? -19.795 -9.718 8.647 1.00 90.06 479 SER A CA 1
ATOM 3865 C C . SER A 1 479 ? -19.133 -9.819 10.021 1.00 90.06 479 SER A C 1
ATOM 3867 O O . SER A 1 479 ? -17.906 -9.795 10.149 1.00 90.06 479 SER A O 1
ATOM 3869 N N . GLU A 1 480 ? -19.975 -9.941 11.044 1.00 75.69 480 GLU A N 1
ATOM 3870 C CA . GLU A 1 480 ? -19.579 -10.076 12.451 1.00 75.69 480 GLU A CA 1
ATOM 3871 C C . GLU A 1 480 ? -19.588 -11.537 12.899 1.00 75.69 480 GLU A C 1
ATOM 3873 O O . GLU A 1 480 ? -20.580 -12.244 12.601 1.00 75.69 480 GLU A O 1
#

Sequence (480 aa):
MEHCGKWACCAEVDMLLDIFPSGEVYLTASSWGLFCQKAEVKTAGENLILTVGNRKVAVSASVEDGKTVLVGEEMTGSDRKKLYFENTGCEADCFPSFVSDPENPGISEADFPNDGWEGVWECNGLFDMKCEMELEKRDGRYFPYFWFDGLGWGYYVPIGYAVLDGELIFLFNDAANRAVFRLRLEDGIMKGSFRQLQQKKYADVEVSRISDHVSDRLKKYIPIINLSRLEILRRYADYDRGQSPVKIEFVLGEKLPECLDRYDLGKYTEGKEGDELVFALLDFICDNFHHDGCSGMPSWPDHRKLQDFVLYYEKMGRTNCRGLSIMLSALLRSFGIRAQHVTCLPYEDPCSDCHVVVDCFLPSGGRVLLDPTFRVWFKDEKGSPVSIRELRKILLENKPLIPSEQAAYNGVNGKERFDMDSYREYMAKNTLRFSKGRVCRDGDDELESLRLFPKNYDYSDFHFNRNDTIFTDEDAFWSE